Protein AF-A0AAN6GRC8-F1 (afdb_monomer_lite)

Structure (mmCIF, N/CA/C/O backbone):
data_AF-A0AAN6GRC8-F1
#
_entry.id   AF-A0AAN6GRC8-F1
#
loop_
_atom_site.group_PDB
_atom_site.id
_atom_site.type_symbol
_atom_site.label_atom_id
_atom_site.label_alt_id
_atom_site.label_comp_id
_atom_site.label_asym_id
_atom_site.label_entity_id
_atom_site.label_seq_id
_atom_site.pdbx_PDB_ins_code
_atom_site.Cartn_x
_atom_site.Cartn_y
_atom_site.Cartn_z
_atom_site.occupancy
_atom_site.B_iso_or_equiv
_atom_site.auth_seq_id
_atom_site.auth_comp_id
_atom_site.auth_asym_id
_atom_site.auth_atom_id
_atom_site.pdbx_PDB_model_num
ATOM 1 N N . MET A 1 1 ? -11.275 16.902 20.039 1.00 42.91 1 MET A N 1
ATOM 2 C CA . MET A 1 1 ? -10.443 15.672 20.121 1.00 42.91 1 MET A CA 1
ATOM 3 C C . MET A 1 1 ? -9.729 15.428 18.801 1.00 42.91 1 MET A C 1
ATOM 5 O O . MET A 1 1 ? -8.518 15.287 18.837 1.00 42.91 1 MET A O 1
ATOM 9 N N . ALA A 1 2 ? -10.443 15.429 17.665 1.00 42.59 2 ALA A N 1
ATOM 10 C CA . ALA A 1 2 ? -9.832 15.525 16.335 1.00 42.59 2 ALA A CA 1
ATOM 11 C C . ALA A 1 2 ? -8.827 16.685 16.285 1.00 42.59 2 ALA A C 1
ATOM 13 O O . ALA A 1 2 ? -7.654 16.405 16.135 1.00 42.59 2 ALA A O 1
ATOM 14 N N . ASP A 1 3 ? -9.233 17.904 16.651 1.00 45.12 3 ASP A N 1
ATOM 15 C CA . ASP A 1 3 ? -8.352 19.086 16.615 1.00 45.12 3 ASP A CA 1
ATOM 16 C C . ASP A 1 3 ? -7.115 18.990 17.524 1.00 45.12 3 ASP A C 1
ATOM 18 O O . ASP A 1 3 ? -6.049 19.444 17.152 1.00 45.12 3 ASP A O 1
ATOM 22 N N . GLN A 1 4 ? -7.211 18.361 18.702 1.00 45.25 4 GLN A N 1
ATOM 23 C CA . GLN A 1 4 ? -6.062 18.193 19.615 1.00 45.25 4 GLN A CA 1
ATOM 24 C C . GLN A 1 4 ? -5.093 17.103 19.136 1.00 45.25 4 GLN A C 1
ATOM 26 O O . GLN A 1 4 ? -3.885 17.204 19.341 1.00 45.25 4 GLN A O 1
ATOM 31 N N . VAL A 1 5 ? -5.623 16.051 18.506 1.00 47.44 5 VAL A N 1
ATOM 32 C CA . VAL A 1 5 ? -4.817 15.009 17.861 1.00 47.44 5 VAL A CA 1
ATOM 33 C C . VAL A 1 5 ? -4.217 15.541 16.562 1.00 47.44 5 VAL A C 1
ATOM 35 O O . VAL A 1 5 ? -3.049 15.299 16.308 1.00 47.44 5 VAL A O 1
ATOM 38 N N . GLU A 1 6 ? -4.966 16.326 15.797 1.00 51.12 6 GLU A N 1
ATOM 39 C CA . GLU A 1 6 ? -4.540 16.993 14.570 1.00 51.12 6 GLU A CA 1
ATOM 40 C C . GLU A 1 6 ? -3.514 18.095 14.860 1.00 51.12 6 GLU A C 1
ATOM 42 O O . GLU A 1 6 ? -2.543 18.208 14.131 1.00 51.12 6 GLU A O 1
ATOM 47 N N . GLU A 1 7 ? -3.624 18.825 15.974 1.00 52.78 7 GLU A N 1
ATOM 48 C CA . GLU A 1 7 ? -2.611 19.779 16.443 1.00 52.78 7 GLU A CA 1
ATOM 49 C C . GLU A 1 7 ? -1.336 19.061 16.913 1.00 52.78 7 GLU A C 1
ATOM 51 O O . GLU A 1 7 ? -0.223 19.478 16.587 1.00 52.78 7 GLU A O 1
ATOM 56 N N . ALA A 1 8 ? -1.467 17.953 17.653 1.00 49.50 8 ALA A N 1
ATOM 57 C CA . ALA A 1 8 ? -0.324 17.121 18.028 1.00 49.50 8 ALA A CA 1
ATOM 58 C C . ALA A 1 8 ? 0.350 16.495 16.793 1.00 49.50 8 ALA A C 1
ATOM 60 O O . ALA A 1 8 ? 1.573 16.389 16.738 1.00 49.50 8 ALA A O 1
ATOM 61 N N . GLU A 1 9 ? -0.436 16.122 15.784 1.00 48.38 9 GLU A N 1
ATOM 62 C CA . GLU A 1 9 ? 0.038 15.620 14.497 1.00 48.38 9 GLU A CA 1
ATOM 63 C C . GLU A 1 9 ? 0.649 16.703 13.617 1.00 48.38 9 GLU A C 1
ATOM 65 O O . GLU A 1 9 ? 1.672 16.452 12.991 1.00 48.38 9 GLU A O 1
ATOM 70 N N . ALA A 1 10 ? 0.097 17.911 13.591 1.00 57.38 10 ALA A N 1
ATOM 71 C CA . ALA A 1 10 ? 0.684 19.049 12.896 1.00 57.38 10 ALA A CA 1
ATOM 72 C C . ALA A 1 10 ? 2.063 19.372 13.486 1.00 57.38 10 ALA A C 1
ATOM 74 O O . ALA A 1 10 ? 3.022 19.561 12.742 1.00 57.38 10 ALA A O 1
ATOM 75 N N . LYS A 1 11 ? 2.204 19.290 14.817 1.00 51.66 11 LYS A N 1
ATOM 76 C CA . LYS A 1 11 ? 3.500 19.377 15.514 1.00 51.66 11 LYS A CA 1
ATOM 77 C C . LYS A 1 11 ? 4.445 18.197 15.215 1.00 51.66 11 LYS A C 1
ATOM 79 O O . LYS A 1 11 ? 5.648 18.338 15.402 1.00 51.66 11 LYS A O 1
ATOM 84 N N . LEU A 1 12 ? 3.933 17.047 14.757 1.00 46.22 12 LEU A N 1
ATOM 85 C CA . LEU A 1 12 ? 4.715 15.867 14.338 1.00 46.22 12 LEU A CA 1
ATOM 86 C C . LEU A 1 12 ? 5.161 15.929 12.865 1.00 46.22 12 LEU A C 1
ATOM 88 O O . LEU A 1 12 ? 6.216 15.387 12.530 1.00 46.22 12 LEU A O 1
ATOM 92 N N . TRP A 1 13 ? 4.342 16.524 11.993 1.00 46.28 13 TRP A N 1
ATOM 93 C CA . TRP A 1 13 ? 4.556 16.591 10.542 1.00 46.28 13 TRP A CA 1
ATOM 94 C C . TRP A 1 13 ? 5.222 17.883 10.069 1.00 46.28 13 TRP A C 1
ATOM 96 O O . TRP A 1 13 ? 5.749 17.903 8.956 1.00 46.28 13 TRP A O 1
ATOM 106 N N . ASP A 1 14 ? 5.268 18.928 10.900 1.00 45.41 14 ASP A N 1
ATOM 107 C CA . ASP A 1 14 ? 6.202 20.032 10.698 1.00 45.41 14 ASP A CA 1
ATOM 108 C C . ASP A 1 14 ? 7.626 19.489 10.906 1.00 45.41 14 ASP A C 1
ATOM 110 O O . ASP A 1 14 ? 8.105 19.303 12.025 1.00 45.41 14 ASP A O 1
ATOM 114 N N . GLY A 1 15 ? 8.268 19.102 9.800 1.00 42.72 15 GLY A N 1
ATOM 115 C CA . GLY A 1 15 ? 9.461 18.248 9.737 1.00 42.72 15 GLY A CA 1
ATOM 116 C C . GLY A 1 15 ? 10.744 18.812 10.360 1.00 42.72 15 GLY A C 1
ATOM 117 O O . GLY A 1 15 ? 11.828 18.328 10.039 1.00 42.72 15 GLY A O 1
ATOM 118 N N . LYS A 1 16 ? 10.650 19.821 11.230 1.00 50.19 16 LYS A N 1
ATOM 119 C CA . LYS A 1 16 ? 11.778 20.555 11.810 1.00 50.19 16 LYS A CA 1
ATOM 120 C C . LYS A 1 16 ? 12.101 20.218 13.271 1.00 50.19 16 LYS A C 1
ATOM 122 O O . LYS A 1 16 ? 13.192 20.575 13.701 1.00 50.19 16 LYS A O 1
ATOM 127 N N . THR A 1 17 ? 11.241 19.538 14.041 1.00 47.50 17 THR A N 1
ATOM 128 C CA . THR A 1 17 ? 11.397 19.528 15.521 1.00 47.50 17 THR A CA 1
ATOM 129 C C . THR A 1 17 ? 11.464 18.176 16.233 1.00 47.50 17 THR A C 1
ATOM 131 O O . THR A 1 17 ? 11.870 18.170 17.394 1.00 47.50 17 THR A O 1
ATOM 134 N N . ILE A 1 18 ? 11.147 17.035 15.600 1.00 49.78 18 ILE A N 1
ATOM 135 C CA . ILE A 1 18 ? 11.188 15.728 16.294 1.00 49.78 18 ILE A CA 1
ATOM 136 C C . ILE A 1 18 ? 12.119 14.730 15.595 1.00 49.78 18 ILE A C 1
ATOM 138 O O . ILE A 1 18 ? 11.770 14.091 14.590 1.00 49.78 18 ILE A O 1
ATOM 142 N N . ASN A 1 19 ? 13.323 14.580 16.152 1.00 60.22 19 ASN A N 1
ATOM 143 C CA . ASN A 1 19 ? 14.337 13.651 15.662 1.00 60.22 19 ASN A CA 1
ATOM 144 C C . ASN A 1 19 ? 13.983 12.183 15.984 1.00 60.22 19 ASN A C 1
ATOM 146 O O . ASN A 1 19 ? 13.060 11.872 16.742 1.00 60.22 19 ASN A O 1
ATOM 150 N N . GLN A 1 20 ? 14.724 11.254 15.379 1.00 57.84 20 GLN A N 1
ATOM 151 C CA . GLN A 1 20 ? 14.490 9.812 15.496 1.00 57.84 20 GLN A CA 1
ATOM 152 C C . GLN A 1 20 ? 14.530 9.304 16.953 1.00 57.84 20 GLN A C 1
ATOM 154 O O . GLN A 1 20 ? 13.766 8.410 17.312 1.00 57.84 20 GLN A O 1
ATOM 159 N N . SER A 1 21 ? 15.376 9.899 17.800 1.00 59.94 21 SER A N 1
ATOM 160 C CA . SER A 1 21 ? 15.509 9.541 19.218 1.00 59.94 21 SER A CA 1
ATOM 161 C C . SER A 1 21 ? 14.284 9.969 20.029 1.00 59.94 21 SER A C 1
ATOM 163 O O . SER A 1 21 ? 13.728 9.171 20.781 1.00 59.94 21 SER A O 1
ATOM 165 N N . GLN A 1 22 ? 13.782 11.187 19.802 1.00 60.38 22 GLN A N 1
ATOM 166 C CA . GLN A 1 22 ? 12.553 11.679 20.433 1.00 60.38 22 GLN A CA 1
ATOM 167 C C . GLN A 1 22 ? 11.335 10.845 20.020 1.00 60.38 22 GLN A C 1
ATOM 169 O O . GLN A 1 22 ? 10.500 10.524 20.862 1.00 60.38 22 GLN A O 1
ATOM 174 N N . ARG A 1 23 ? 11.261 10.421 18.751 1.00 59.19 23 ARG A N 1
ATOM 175 C CA . ARG A 1 23 ? 10.224 9.491 18.273 1.00 59.19 23 ARG A CA 1
ATOM 176 C C . ARG A 1 23 ? 10.305 8.123 18.950 1.00 59.19 23 ARG A C 1
ATOM 178 O O . ARG A 1 23 ? 9.277 7.595 19.365 1.00 59.19 23 ARG A O 1
ATOM 185 N N . ASN A 1 24 ? 11.508 7.569 19.098 1.00 61.06 24 ASN A N 1
ATOM 186 C CA . ASN A 1 24 ? 11.709 6.296 19.790 1.00 61.06 24 ASN A CA 1
ATOM 187 C C . ASN A 1 24 ? 11.318 6.400 21.270 1.00 61.06 24 ASN A C 1
ATOM 189 O O . ASN A 1 24 ? 10.553 5.566 21.742 1.00 61.06 24 ASN A O 1
ATOM 193 N N . HIS A 1 25 ? 11.769 7.448 21.970 1.00 64.00 25 HIS A N 1
ATOM 194 C CA . HIS A 1 25 ? 11.399 7.721 23.363 1.00 64.00 25 HIS A CA 1
ATOM 195 C C . HIS A 1 25 ? 9.884 7.881 23.526 1.00 64.00 25 HIS A C 1
ATOM 197 O O . HIS A 1 25 ? 9.288 7.347 24.455 1.00 64.00 25 HIS A O 1
ATOM 203 N N . TRP A 1 26 ? 9.238 8.566 22.586 1.00 63.00 26 TRP A N 1
ATOM 204 C CA . TRP A 1 26 ? 7.795 8.743 22.594 1.00 63.00 26 TRP A CA 1
ATOM 205 C C . TRP A 1 26 ? 7.023 7.445 22.335 1.00 63.00 26 TRP A C 1
ATOM 207 O O . TRP A 1 26 ? 5.948 7.272 22.883 1.00 63.00 26 TRP A O 1
ATOM 217 N N . MET A 1 27 ? 7.533 6.498 21.548 1.00 57.16 27 MET A N 1
ATOM 218 C CA . MET A 1 27 ? 6.841 5.211 21.380 1.00 57.16 27 MET A CA 1
ATOM 219 C C . MET A 1 27 ? 7.151 4.197 22.488 1.00 57.16 27 MET A C 1
ATOM 221 O O . MET A 1 27 ? 6.339 3.307 22.734 1.00 57.16 27 MET A O 1
ATOM 225 N N . SER A 1 28 ? 8.300 4.312 23.162 1.00 60.72 28 SER A N 1
ATOM 226 C CA . SER A 1 28 ? 8.727 3.371 24.208 1.00 60.72 28 SER A CA 1
ATOM 227 C C . SER A 1 28 ? 8.394 3.814 25.637 1.00 60.72 28 SER A C 1
ATOM 229 O O . SER A 1 28 ? 8.282 2.961 26.515 1.00 60.72 28 SER A O 1
ATOM 231 N N . SER A 1 29 ? 8.205 5.114 25.888 1.00 61.00 29 SER A N 1
ATOM 232 C CA . SER A 1 29 ? 7.894 5.647 27.219 1.00 61.00 29 SER A CA 1
ATOM 233 C C . SER A 1 29 ? 6.433 5.411 27.613 1.00 61.00 29 SER A C 1
ATOM 235 O O . SER A 1 29 ? 5.502 5.710 26.855 1.00 61.00 29 SER A O 1
ATOM 237 N N . THR A 1 30 ? 6.224 4.923 28.839 1.00 55.66 30 THR A N 1
ATOM 238 C CA . THR A 1 30 ? 4.911 4.773 29.494 1.00 55.66 30 THR A CA 1
ATOM 239 C C . THR A 1 30 ? 4.183 6.103 29.709 1.00 55.66 30 THR A C 1
ATOM 241 O O . THR A 1 30 ? 2.951 6.137 29.702 1.00 55.66 30 THR A O 1
ATOM 244 N N . ASP A 1 31 ? 4.930 7.205 29.800 1.00 59.81 31 ASP A N 1
ATOM 245 C CA . ASP A 1 31 ? 4.398 8.569 29.947 1.00 59.81 31 ASP A CA 1
ATOM 246 C C . ASP A 1 31 ? 4.307 9.317 28.617 1.00 59.81 31 ASP A C 1
ATOM 248 O O . ASP A 1 31 ? 4.110 10.532 28.565 1.00 59.81 31 ASP A O 1
ATOM 252 N N . SER A 1 32 ? 4.440 8.597 27.505 1.00 68.25 32 SER A N 1
ATOM 253 C CA . SER A 1 32 ? 4.305 9.210 26.197 1.00 68.25 32 SER A CA 1
ATOM 254 C C . SER A 1 32 ? 2.922 9.812 25.984 1.00 68.25 32 SER A C 1
ATOM 256 O O . SER A 1 32 ? 1.878 9.263 26.355 1.00 68.25 32 SER A O 1
ATOM 258 N N . VAL A 1 33 ? 2.917 10.945 25.289 1.00 68.31 33 VAL A N 1
ATOM 259 C CA . VAL A 1 33 ? 1.696 11.656 24.909 1.00 68.31 33 VAL A CA 1
ATOM 260 C C . VAL A 1 33 ? 0.765 10.741 24.088 1.00 68.31 33 VAL A C 1
ATOM 262 O O . VAL A 1 33 ? -0.451 10.824 24.241 1.00 68.31 33 VAL A O 1
ATOM 265 N N . ALA A 1 34 ? 1.307 9.784 23.320 1.00 68.94 34 ALA A N 1
ATOM 266 C CA . ALA A 1 34 ? 0.539 8.734 22.636 1.00 68.94 34 ALA A CA 1
ATOM 267 C C . ALA A 1 34 ? -0.290 7.884 23.606 1.00 68.94 34 ALA A C 1
ATOM 269 O O . ALA A 1 34 ? -1.489 7.686 23.410 1.00 68.94 34 ALA A O 1
ATOM 270 N N . GLN A 1 35 ? 0.351 7.377 24.664 1.00 74.12 35 GLN A N 1
ATOM 271 C CA . GLN A 1 35 ? -0.293 6.526 25.657 1.00 74.12 35 GLN A CA 1
ATOM 272 C C . GLN A 1 35 ? -1.320 7.294 26.488 1.00 74.12 35 GLN A C 1
ATOM 274 O O . GLN A 1 35 ? -2.349 6.721 26.852 1.00 74.12 35 GLN A O 1
ATOM 279 N N . LEU A 1 36 ? -1.067 8.574 26.775 1.00 74.56 36 LEU A N 1
ATOM 280 C CA . LEU A 1 36 ? -2.017 9.460 27.451 1.00 74.56 36 LEU A CA 1
ATOM 281 C C . LEU A 1 36 ? -3.251 9.732 26.584 1.00 74.56 36 LEU A C 1
ATOM 283 O O . LEU A 1 36 ? -4.372 9.532 27.049 1.00 74.56 36 LEU A O 1
ATOM 287 N N . TYR A 1 37 ? -3.067 10.108 25.314 1.00 74.25 37 TYR A N 1
ATOM 288 C CA . TYR A 1 37 ? -4.192 10.330 24.401 1.00 74.25 37 TYR A CA 1
ATOM 289 C C . TYR A 1 37 ? -4.981 9.055 24.133 1.00 74.25 37 TYR A C 1
ATOM 291 O O . TYR A 1 37 ? -6.207 9.106 24.101 1.00 74.25 37 TYR A O 1
ATOM 299 N N . PHE A 1 38 ? -4.307 7.912 23.989 1.00 80.12 38 PHE A N 1
ATOM 300 C CA . PHE A 1 38 ? -4.995 6.636 23.848 1.00 80.12 38 PHE A CA 1
ATOM 301 C C . PHE A 1 38 ? -5.824 6.302 25.098 1.00 80.12 38 PHE A C 1
ATOM 303 O O . PHE A 1 38 ? -7.000 5.980 24.969 1.00 80.12 38 PHE A O 1
ATOM 310 N N . ARG A 1 39 ? -5.261 6.444 26.311 1.00 78.50 39 ARG A N 1
ATOM 311 C CA . ARG A 1 39 ? -6.013 6.247 27.567 1.00 78.50 39 ARG A CA 1
ATOM 312 C C . ARG A 1 39 ? -7.236 7.157 27.646 1.00 78.50 39 ARG A C 1
ATOM 314 O O . ARG A 1 39 ? -8.325 6.671 27.922 1.00 78.50 39 ARG A O 1
ATOM 321 N N . LYS A 1 40 ? -7.063 8.445 27.341 1.00 74.56 40 LYS A N 1
ATOM 322 C CA . LYS A 1 40 ? -8.152 9.426 27.343 1.00 74.56 40 LYS A CA 1
ATOM 323 C C . LYS A 1 40 ? -9.230 9.092 26.308 1.00 74.56 40 LYS A C 1
ATOM 325 O O . LYS A 1 40 ? -10.410 9.243 26.595 1.00 74.56 40 LYS A O 1
ATOM 330 N N . ALA A 1 41 ? -8.846 8.623 25.120 1.00 74.31 41 A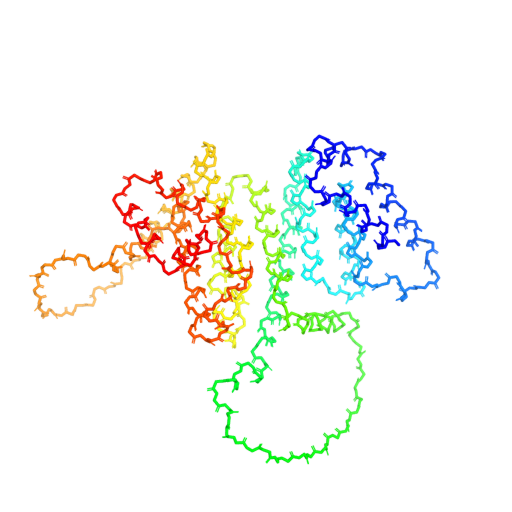LA A N 1
ATOM 331 C CA . ALA A 1 41 ? -9.799 8.186 24.103 1.00 74.31 41 ALA A CA 1
ATOM 332 C C . ALA A 1 41 ? -10.625 6.980 24.584 1.00 74.31 41 ALA A C 1
ATOM 334 O O . ALA A 1 41 ? -11.844 6.992 24.436 1.00 74.31 41 ALA A O 1
ATOM 335 N N . GLU A 1 42 ? -9.991 5.983 25.207 1.00 81.94 42 GLU A N 1
ATOM 336 C CA . GLU A 1 42 ? -10.697 4.816 25.755 1.00 81.94 42 GLU A CA 1
ATOM 337 C C . GLU A 1 42 ? -11.594 5.179 26.949 1.00 81.94 42 GLU A C 1
ATOM 339 O O . GLU A 1 42 ? -12.714 4.685 27.040 1.00 81.94 42 GLU A O 1
ATOM 344 N N . GLU A 1 43 ? -11.155 6.087 27.826 1.00 77.19 43 GLU A N 1
ATOM 345 C CA . GLU A 1 43 ? -11.969 6.611 28.931 1.00 77.19 43 GLU A CA 1
ATOM 346 C C . GLU A 1 43 ? -13.184 7.400 28.424 1.00 77.19 43 GLU A C 1
ATOM 348 O O . GLU A 1 43 ? -14.295 7.269 28.934 1.00 77.19 43 GLU A O 1
ATOM 353 N N . MET A 1 44 ? -13.013 8.203 27.375 1.00 67.44 44 MET A N 1
ATOM 354 C CA . MET A 1 44 ? -14.130 8.918 26.762 1.00 67.44 44 MET A CA 1
ATOM 355 C C . MET A 1 44 ? -15.135 7.959 26.120 1.00 67.44 44 MET A C 1
ATOM 357 O O . MET A 1 44 ? -16.332 8.202 26.202 1.00 67.44 44 MET A O 1
ATOM 361 N N . VAL A 1 45 ? -14.684 6.855 25.522 1.00 72.62 45 VAL A N 1
ATOM 362 C CA . VAL A 1 45 ? -15.583 5.819 24.988 1.00 72.62 45 VAL A CA 1
ATOM 363 C C . VAL A 1 45 ? -16.316 5.089 26.117 1.00 72.62 45 VAL A C 1
ATOM 365 O O . VAL A 1 45 ? -17.524 4.881 26.013 1.00 72.62 45 VAL A O 1
ATOM 368 N N . SER A 1 46 ? -15.624 4.746 27.208 1.00 70.94 46 SER A N 1
ATOM 369 C CA . SER A 1 46 ? -16.234 4.057 28.353 1.00 70.94 46 SER A CA 1
ATOM 370 C C . SER A 1 46 ? -17.189 4.945 29.158 1.00 70.94 46 SER A C 1
ATOM 372 O O . SER A 1 46 ? -18.139 4.438 29.747 1.00 70.94 46 SER A O 1
ATOM 374 N N . THR A 1 47 ? -16.988 6.264 29.159 1.00 66.50 47 THR A N 1
ATOM 375 C CA . THR A 1 47 ? -17.899 7.236 29.793 1.00 66.50 47 THR A CA 1
ATOM 376 C C . THR A 1 47 ? -19.034 7.679 28.864 1.00 66.50 47 THR A C 1
ATOM 378 O O . THR A 1 47 ? -20.132 7.973 29.334 1.00 66.50 47 THR A O 1
ATOM 381 N N . ALA A 1 48 ? -18.839 7.648 27.540 1.00 58.91 48 ALA A N 1
ATOM 382 C CA . ALA A 1 48 ? -19.856 7.966 26.529 1.00 58.91 48 ALA A CA 1
ATOM 383 C C . ALA A 1 48 ? -20.922 6.868 26.316 1.00 58.91 48 ALA A C 1
ATOM 385 O O . ALA A 1 48 ? -21.683 6.927 25.345 1.00 58.91 48 ALA A O 1
ATOM 386 N N . VAL A 1 49 ? -21.049 5.922 27.254 1.00 53.84 49 VAL A N 1
ATOM 387 C CA . VAL A 1 49 ? -22.067 4.848 27.309 1.00 53.84 49 VAL A CA 1
ATOM 388 C C . VAL A 1 49 ? -23.513 5.354 27.143 1.00 53.84 49 VAL A C 1
ATOM 390 O O . VAL A 1 49 ? -24.412 4.574 26.845 1.00 53.84 49 VAL A O 1
ATOM 393 N N . LEU A 1 50 ? -23.762 6.664 27.224 1.00 42.19 50 LEU A N 1
ATOM 394 C CA . LEU A 1 50 ? -25.090 7.249 27.042 1.00 42.19 50 LEU A CA 1
ATOM 395 C C . LEU A 1 50 ? -25.509 7.539 25.582 1.00 42.19 50 LEU A C 1
ATOM 397 O O . LEU A 1 50 ? -26.683 7.844 25.379 1.00 42.19 50 LEU A O 1
ATOM 401 N N . LYS A 1 51 ? -24.643 7.433 24.550 1.00 52.97 51 LYS A N 1
ATOM 402 C CA . LYS A 1 51 ? -25.068 7.596 23.128 1.00 52.97 51 LYS A CA 1
ATOM 403 C C . LYS A 1 51 ? -24.328 6.679 22.128 1.00 52.97 51 LYS A C 1
ATOM 405 O O . LYS A 1 51 ? -23.450 7.149 21.402 1.00 52.97 51 LYS A O 1
ATOM 410 N N . PRO A 1 52 ? -24.744 5.405 21.979 1.00 52.97 52 PRO A N 1
ATOM 411 C CA . PRO A 1 52 ? -24.107 4.422 21.085 1.00 52.97 52 PRO A CA 1
ATOM 412 C C . PRO A 1 52 ? -23.973 4.868 19.615 1.00 52.97 52 PRO A C 1
ATOM 414 O O . PRO A 1 52 ? -22.992 4.563 18.944 1.00 52.97 52 PRO A O 1
ATOM 417 N N . HIS A 1 53 ? -24.931 5.651 19.115 1.00 52.19 53 HIS A N 1
ATOM 418 C CA . HIS A 1 53 ? -24.977 6.119 17.726 1.00 52.19 53 HIS A CA 1
ATOM 419 C C . HIS A 1 53 ? -24.034 7.302 17.433 1.00 52.19 53 HIS A C 1
ATOM 421 O O . HIS A 1 53 ? -23.684 7.515 16.276 1.00 52.19 53 HIS A O 1
ATOM 427 N N . LEU A 1 54 ? -23.592 8.055 18.453 1.00 51.06 54 LEU A N 1
ATOM 428 C CA . LEU A 1 54 ? -22.594 9.126 18.288 1.00 51.06 54 LEU A CA 1
ATOM 429 C C . LEU A 1 54 ? -21.150 8.593 18.315 1.00 51.06 54 LEU A C 1
ATOM 431 O O . LEU A 1 54 ? -20.245 9.240 17.796 1.00 51.06 54 LEU A O 1
ATOM 435 N N . VAL A 1 55 ? -20.941 7.421 18.921 1.00 53.75 55 VAL A N 1
ATOM 436 C CA . VAL A 1 55 ? -19.622 6.801 19.142 1.00 53.75 55 VAL A CA 1
ATOM 437 C C . VAL A 1 55 ? -19.244 5.847 17.992 1.00 53.75 55 VAL A C 1
ATOM 439 O O . VAL A 1 55 ? -18.070 5.607 17.738 1.00 53.75 55 VAL A O 1
ATOM 442 N N . SER A 1 56 ? -20.205 5.360 17.205 1.00 62.25 56 SER A N 1
ATOM 443 C CA . SER A 1 56 ? -19.983 4.313 16.188 1.00 62.25 56 SER A CA 1
ATOM 444 C C . SER A 1 56 ? -19.578 4.841 14.791 1.00 62.25 56 SER A C 1
ATOM 446 O O . SER A 1 56 ? -19.858 4.245 13.753 1.00 62.25 56 SER A O 1
ATOM 448 N N . GLY A 1 57 ? -18.924 6.002 14.717 1.00 78.00 57 GLY A N 1
ATOM 449 C CA . GLY A 1 57 ? -18.456 6.560 13.443 1.00 78.00 57 GLY A CA 1
ATOM 450 C C . GLY A 1 57 ? -17.154 5.898 12.956 1.00 78.00 57 GLY A C 1
ATOM 451 O O . GLY A 1 57 ? -16.241 5.716 13.763 1.00 78.00 57 GLY A O 1
ATOM 452 N N . PRO A 1 58 ? -16.963 5.638 11.641 1.00 84.38 58 PRO A N 1
ATOM 453 C CA . PRO A 1 58 ? -15.691 5.136 11.098 1.00 84.38 58 PRO A CA 1
ATOM 454 C C . PRO A 1 58 ? -14.476 6.000 11.472 1.00 84.38 58 PRO A C 1
ATOM 456 O O . PRO A 1 58 ? -13.363 5.492 11.597 1.00 84.38 58 PRO A O 1
ATOM 459 N N . LEU A 1 59 ? -14.692 7.307 11.655 1.00 85.19 59 LEU A N 1
ATOM 460 C CA . LEU A 1 59 ? -13.669 8.256 12.085 1.00 85.19 59 LEU A CA 1
ATOM 461 C C . LEU A 1 59 ? -13.149 7.941 13.496 1.00 85.19 59 LEU A C 1
ATOM 463 O O . LEU A 1 59 ? -11.938 7.959 13.703 1.00 85.19 59 LEU A O 1
ATOM 467 N N . LEU A 1 60 ? -14.035 7.602 14.440 1.00 84.75 60 LEU A N 1
ATOM 468 C CA . LEU A 1 60 ? -13.633 7.329 15.820 1.00 84.75 60 LEU A CA 1
ATOM 469 C C . LEU A 1 60 ? -12.812 6.040 15.916 1.00 84.75 60 LEU A C 1
ATOM 471 O O . LEU A 1 60 ? -11.755 6.045 16.544 1.00 84.75 60 LEU A O 1
ATOM 475 N N . TYR A 1 61 ? -13.232 4.965 15.238 1.00 89.94 61 TYR A N 1
ATOM 476 C CA . TYR A 1 61 ? -12.432 3.734 15.158 1.00 89.94 61 TYR A CA 1
ATOM 477 C C . TYR A 1 61 ? -11.050 4.009 14.567 1.00 89.94 61 TYR A C 1
ATOM 479 O O . TYR A 1 61 ? -10.044 3.576 15.127 1.00 89.94 61 TYR A O 1
ATOM 487 N N . ASN A 1 62 ? -10.986 4.765 13.467 1.00 91.69 62 ASN A N 1
ATOM 488 C CA . ASN A 1 62 ? -9.723 5.138 12.832 1.00 91.69 62 ASN A CA 1
ATOM 489 C C . ASN A 1 62 ? -8.805 5.906 13.792 1.00 91.69 62 ASN A C 1
ATOM 491 O O . ASN A 1 62 ? -7.617 5.595 13.879 1.00 91.69 62 ASN A O 1
ATOM 495 N N . GLN A 1 63 ? -9.349 6.859 14.551 1.00 86.62 63 GLN A N 1
ATOM 496 C CA . GLN A 1 63 ? -8.583 7.630 15.527 1.00 86.62 63 GLN A CA 1
ATOM 497 C C . GLN A 1 63 ? -8.091 6.757 16.690 1.00 86.62 63 GLN A C 1
ATOM 499 O O . GLN A 1 63 ? -6.905 6.796 17.017 1.00 86.62 63 GLN A O 1
ATOM 504 N N . ARG A 1 64 ? -8.956 5.909 17.266 1.00 89.62 64 ARG A N 1
ATOM 505 C CA . ARG A 1 64 ? -8.585 4.959 18.332 1.00 89.62 64 ARG A CA 1
ATOM 506 C C . ARG A 1 64 ? -7.499 3.986 17.869 1.00 89.62 64 ARG A C 1
ATOM 508 O O . ARG A 1 64 ? -6.504 3.806 18.568 1.00 89.62 64 ARG A O 1
ATOM 515 N N . MET A 1 65 ? -7.637 3.410 16.670 1.00 94.19 65 MET A N 1
ATOM 516 C CA . MET A 1 65 ? -6.621 2.534 16.072 1.00 94.19 65 MET A CA 1
ATOM 517 C C . MET A 1 65 ? -5.292 3.259 15.878 1.00 94.19 65 MET A C 1
ATOM 519 O O . MET A 1 65 ? -4.245 2.724 16.239 1.00 94.19 65 MET A O 1
ATOM 523 N N . ARG A 1 66 ? -5.320 4.487 15.349 1.00 90.19 66 ARG A N 1
ATOM 524 C CA . ARG A 1 66 ? -4.108 5.281 15.139 1.00 90.19 66 ARG A CA 1
ATOM 525 C C . ARG A 1 66 ? -3.392 5.570 16.454 1.00 90.19 66 ARG A C 1
ATOM 527 O O . ARG A 1 66 ? -2.190 5.340 16.543 1.00 90.19 66 ARG A O 1
ATOM 534 N N . LEU A 1 67 ? -4.123 6.010 17.478 1.00 86.88 67 LEU A N 1
ATOM 535 C CA . LEU A 1 67 ? -3.571 6.262 18.810 1.00 86.88 67 LEU A CA 1
ATOM 536 C C . LEU A 1 67 ? -3.009 4.981 19.443 1.00 86.88 67 LEU A C 1
ATOM 538 O O . LEU A 1 67 ? -1.914 5.009 20.002 1.00 86.88 67 LEU A O 1
ATOM 542 N N . ALA A 1 68 ? -3.701 3.847 19.300 1.00 89.88 68 ALA A N 1
ATOM 543 C CA . ALA A 1 68 ? -3.209 2.555 19.774 1.00 89.88 68 ALA A CA 1
ATOM 544 C C . ALA A 1 68 ? -1.882 2.166 19.102 1.00 89.88 68 ALA A C 1
ATOM 546 O O . ALA A 1 68 ? -0.954 1.730 19.780 1.00 89.88 68 ALA A O 1
ATOM 547 N N . LEU A 1 69 ? -1.773 2.336 17.780 1.00 91.19 69 LEU A N 1
ATOM 548 C CA . LEU A 1 69 ? -0.561 2.015 17.017 1.00 91.19 69 LEU A CA 1
ATOM 549 C C . LEU A 1 69 ? 0.599 2.955 17.354 1.00 91.19 69 LEU A C 1
ATOM 551 O O . LEU A 1 69 ? 1.721 2.489 17.534 1.00 91.19 69 LEU A O 1
ATOM 555 N N . LEU A 1 70 ? 0.325 4.252 17.502 1.00 85.12 70 LEU A N 1
ATOM 556 C CA . LEU A 1 70 ? 1.303 5.248 17.947 1.00 85.12 70 LEU A CA 1
ATOM 557 C C . LEU A 1 70 ? 1.834 4.952 19.357 1.00 85.12 70 LEU A C 1
ATOM 559 O O . LEU A 1 70 ? 3.005 5.181 19.638 1.00 85.12 70 LEU A O 1
ATOM 563 N N . ALA A 1 71 ? 0.992 4.389 20.222 1.00 83.44 71 ALA A N 1
ATOM 564 C CA . ALA A 1 71 ? 1.364 3.916 21.551 1.00 83.44 71 ALA A CA 1
ATOM 565 C C . ALA A 1 71 ? 2.039 2.526 21.556 1.00 83.44 71 ALA A C 1
ATOM 567 O O . ALA A 1 71 ? 2.227 1.947 22.626 1.00 83.44 71 ALA A O 1
ATOM 568 N N . GLY A 1 72 ? 2.324 1.931 20.390 1.00 85.88 72 GLY A N 1
ATOM 569 C CA . GLY A 1 72 ? 2.900 0.586 20.273 1.00 85.88 72 GLY A CA 1
ATOM 570 C C . GLY A 1 72 ? 1.942 -0.557 20.644 1.00 85.88 72 GLY A C 1
ATOM 571 O O . GLY A 1 72 ? 2.326 -1.729 20.660 1.00 85.88 72 GLY A O 1
ATOM 572 N N . LYS A 1 73 ? 0.664 -0.266 20.917 1.00 88.25 73 LYS A N 1
ATOM 573 C CA . LYS A 1 73 ? -0.333 -1.225 21.418 1.00 88.25 73 LYS A CA 1
ATOM 574 C C . LYS A 1 73 ? -1.003 -2.003 20.283 1.00 88.25 73 LYS A C 1
ATOM 576 O O . LYS A 1 73 ? -2.225 -1.998 20.127 1.00 88.25 73 LYS A O 1
ATOM 581 N N . ARG A 1 74 ? -0.200 -2.752 19.517 1.00 90.62 74 ARG A N 1
ATOM 582 C CA . ARG A 1 74 ? -0.639 -3.568 18.363 1.00 90.62 74 ARG A CA 1
ATOM 583 C C . ARG A 1 74 ? -1.890 -4.408 18.645 1.00 90.62 74 ARG A C 1
ATOM 585 O O . ARG A 1 74 ? -2.835 -4.389 17.863 1.00 90.62 74 ARG A O 1
ATOM 592 N N . LYS A 1 75 ? -1.900 -5.161 19.754 1.00 91.06 75 LYS A N 1
ATOM 593 C CA . LYS A 1 75 ? -3.020 -6.060 20.106 1.00 91.06 75 LYS A CA 1
ATOM 594 C C . LYS A 1 75 ? -4.337 -5.293 20.263 1.00 91.06 75 LYS A C 1
ATOM 596 O O . LYS A 1 75 ? -5.374 -5.767 19.811 1.00 91.06 75 LYS A O 1
ATOM 601 N N . GLN A 1 76 ? -4.282 -4.103 20.856 1.00 92.19 76 GLN A N 1
ATOM 602 C CA . GLN A 1 76 ? -5.457 -3.258 21.058 1.00 92.19 76 GLN A CA 1
ATOM 603 C C . GLN A 1 76 ? -5.934 -2.648 19.740 1.00 92.19 76 GLN A C 1
ATOM 605 O O . GLN A 1 76 ? -7.127 -2.693 19.468 1.00 92.19 76 GLN A O 1
ATOM 610 N N . ALA A 1 77 ? -5.020 -2.200 18.872 1.00 94.50 77 ALA A N 1
ATOM 611 C CA . ALA A 1 77 ? -5.379 -1.726 17.534 1.00 94.50 77 ALA A CA 1
ATOM 612 C C . ALA A 1 77 ? -6.155 -2.788 16.731 1.00 94.50 77 ALA A C 1
ATOM 614 O O . ALA A 1 77 ? -7.207 -2.492 16.170 1.00 94.50 77 ALA A O 1
ATOM 615 N N . PHE A 1 78 ? -5.702 -4.049 16.744 1.00 95.12 78 PHE A N 1
ATOM 616 C CA . PHE A 1 78 ? -6.442 -5.149 16.113 1.00 95.12 78 PHE A CA 1
ATOM 617 C C . PHE A 1 78 ? -7.768 -5.473 16.808 1.00 95.12 78 PHE A C 1
ATOM 619 O O . PHE A 1 78 ? -8.720 -5.864 16.136 1.00 95.12 78 PHE A O 1
ATOM 626 N N . SER A 1 79 ? -7.853 -5.319 18.131 1.00 94.56 79 SER A N 1
ATOM 627 C CA . SER A 1 79 ? -9.122 -5.466 18.852 1.00 94.56 79 SER A CA 1
ATOM 628 C C . SER A 1 79 ? -10.147 -4.439 18.369 1.00 94.56 79 SER A C 1
ATOM 630 O O . SER A 1 79 ? -11.243 -4.829 17.981 1.00 94.56 79 SER A O 1
ATOM 632 N N . ILE A 1 80 ? -9.756 -3.162 18.292 1.00 94.62 80 ILE A N 1
ATOM 633 C CA . ILE A 1 80 ? -10.597 -2.053 17.812 1.00 94.62 80 ILE A CA 1
ATOM 634 C C . ILE A 1 80 ? -10.978 -2.255 16.336 1.00 94.62 80 ILE A C 1
ATOM 636 O O . ILE A 1 80 ? -12.118 -2.025 15.942 1.00 94.62 80 ILE A O 1
ATOM 640 N N . TYR A 1 81 ? -10.050 -2.745 15.510 1.00 95.88 81 TYR A N 1
ATOM 641 C CA . TYR A 1 81 ? -10.330 -3.105 14.117 1.00 95.88 81 TYR A CA 1
ATOM 642 C C . TYR A 1 81 ? -11.388 -4.216 13.996 1.00 95.88 81 TYR A C 1
ATOM 644 O O . TYR A 1 81 ? -12.275 -4.159 13.146 1.00 95.88 81 TYR A O 1
ATOM 652 N N . ASN A 1 82 ? -11.315 -5.240 14.849 1.00 94.94 82 ASN A N 1
ATOM 653 C CA . ASN A 1 82 ? -12.298 -6.322 14.859 1.00 94.94 82 ASN A CA 1
ATOM 654 C C . ASN A 1 82 ? -13.647 -5.870 15.436 1.00 94.94 82 ASN A C 1
ATOM 656 O O . ASN A 1 82 ? -14.678 -6.322 14.949 1.00 94.94 82 ASN A O 1
ATOM 660 N N . GLU A 1 83 ? -13.643 -4.991 16.439 1.00 92.75 83 GLU A N 1
ATOM 661 C CA . GLU A 1 83 ? -14.833 -4.322 16.985 1.00 92.75 83 GLU A CA 1
ATOM 662 C C . GLU A 1 83 ? -15.568 -3.558 15.876 1.00 92.75 83 GLU A C 1
ATOM 664 O O . GLU A 1 83 ? -16.720 -3.865 15.595 1.00 92.75 83 GLU A O 1
ATOM 669 N N . MET A 1 84 ? -14.855 -2.719 15.113 1.00 92.81 84 MET A N 1
ATOM 670 C CA . MET A 1 84 ? -15.395 -2.014 13.941 1.00 92.81 84 MET A CA 1
ATOM 671 C C . MET A 1 84 ? -16.121 -2.962 12.969 1.00 92.81 84 MET A C 1
ATOM 673 O O . MET A 1 84 ? -17.221 -2.666 12.503 1.00 92.81 84 MET A O 1
ATOM 677 N N . LYS A 1 85 ? -15.527 -4.129 12.678 1.00 92.56 85 LYS A N 1
ATOM 678 C CA . LYS A 1 85 ? -16.140 -5.140 11.800 1.00 92.56 85 LYS A CA 1
ATOM 679 C C . LYS A 1 85 ? -17.368 -5.800 12.432 1.00 92.56 85 LYS A C 1
ATOM 681 O O . LYS A 1 85 ? -18.336 -6.047 11.716 1.00 92.56 85 LYS A O 1
ATOM 686 N N . LYS A 1 86 ? -17.333 -6.095 13.737 1.00 90.75 86 LYS A N 1
ATOM 687 C CA . LYS A 1 86 ? -18.467 -6.670 14.485 1.00 90.75 86 LYS A CA 1
ATOM 688 C C . LYS A 1 86 ? -19.662 -5.722 14.513 1.00 90.75 86 LYS A C 1
ATOM 690 O O . LYS A 1 86 ? -20.787 -6.180 14.349 1.00 90.75 86 LYS A O 1
ATOM 695 N N . ASP A 1 87 ? -19.398 -4.424 14.592 1.00 87.25 87 ASP A N 1
ATOM 696 C CA . ASP A 1 87 ? -20.420 -3.375 14.586 1.00 87.25 87 ASP A CA 1
ATOM 697 C C . ASP A 1 87 ? -20.966 -3.081 13.173 1.00 87.25 87 ASP A C 1
ATOM 699 O O . ASP A 1 87 ? -21.713 -2.129 12.957 1.00 87.25 87 ASP A O 1
ATOM 703 N N . GLY A 1 88 ? -20.608 -3.903 12.177 1.00 89.12 88 GLY A N 1
ATOM 704 C CA . GLY A 1 88 ? -21.101 -3.792 10.803 1.00 89.12 88 GLY A CA 1
ATOM 705 C C . GLY A 1 88 ? -20.437 -2.680 9.990 1.00 89.12 88 GLY A C 1
ATOM 706 O O . GLY A 1 88 ? -20.868 -2.390 8.872 1.00 89.12 88 GLY A O 1
ATOM 707 N N . ILE A 1 89 ? -19.368 -2.069 10.506 1.00 89.00 89 ILE A N 1
ATOM 708 C CA . ILE A 1 89 ? -18.657 -0.988 9.831 1.00 89.00 89 ILE A CA 1
ATOM 709 C C . ILE A 1 89 ? -17.507 -1.587 9.018 1.00 89.00 89 ILE A C 1
ATOM 711 O O . ILE A 1 89 ? -16.502 -2.068 9.540 1.00 89.00 89 ILE A O 1
ATOM 715 N N . ALA A 1 90 ? -17.627 -1.534 7.693 1.00 90.12 90 ALA A N 1
ATOM 716 C CA . ALA A 1 90 ? -16.575 -1.989 6.790 1.00 90.12 90 ALA A CA 1
ATOM 717 C C . ALA A 1 90 ? -15.302 -1.137 6.944 1.00 90.12 90 ALA A C 1
ATOM 719 O O . ALA A 1 90 ? -15.419 0.084 6.968 1.00 90.12 90 ALA A O 1
ATOM 720 N N . PRO A 1 91 ? -14.081 -1.690 6.998 1.00 93.94 91 PRO A N 1
ATOM 721 C CA . PRO A 1 91 ? -12.844 -0.905 6.926 1.00 93.94 91 PRO A CA 1
ATOM 722 C C . PRO A 1 91 ? -12.758 -0.086 5.627 1.00 93.94 91 PRO A C 1
ATOM 724 O O . PRO A 1 91 ? -13.113 -0.581 4.562 1.00 93.94 91 PRO A O 1
ATOM 727 N N . SER A 1 92 ? -12.309 1.175 5.691 1.00 93.56 92 SER A N 1
ATOM 728 C CA . SER A 1 92 ? -12.008 1.962 4.479 1.00 93.56 92 SER A CA 1
ATOM 729 C C . SER A 1 92 ? -10.530 1.872 4.097 1.00 93.56 92 SER A C 1
ATOM 731 O O . SER A 1 92 ? -9.704 1.381 4.863 1.00 93.56 92 SER A O 1
ATOM 733 N N . ALA A 1 93 ? -10.168 2.435 2.941 1.00 92.62 93 ALA A N 1
ATOM 734 C CA . ALA A 1 93 ? -8.767 2.583 2.552 1.00 92.62 93 ALA A CA 1
ATOM 735 C C . ALA A 1 93 ? -7.972 3.398 3.590 1.00 92.62 93 ALA A C 1
ATOM 737 O O . ALA A 1 93 ? -6.829 3.067 3.887 1.00 92.62 93 ALA A O 1
ATOM 738 N N . VAL A 1 94 ? -8.600 4.405 4.214 1.00 92.44 94 VAL A N 1
ATOM 739 C CA . VAL A 1 94 ? -8.003 5.170 5.324 1.00 92.44 94 VAL A CA 1
ATOM 740 C C . VAL A 1 94 ? -7.760 4.272 6.536 1.00 92.44 94 VAL A C 1
ATOM 742 O O . VAL A 1 94 ? -6.666 4.289 7.089 1.00 92.44 94 VAL A O 1
ATOM 745 N N . THR A 1 95 ? -8.740 3.443 6.913 1.00 95.38 95 THR A N 1
ATOM 746 C CA . THR A 1 95 ? -8.586 2.468 8.004 1.00 95.38 95 THR A CA 1
ATOM 747 C C . THR A 1 95 ? -7.395 1.541 7.763 1.00 95.38 95 THR A C 1
ATOM 749 O O . THR A 1 95 ? -6.559 1.354 8.642 1.00 95.38 95 THR A O 1
ATOM 752 N N . LEU A 1 96 ? -7.298 0.978 6.558 1.00 96.69 96 LEU A N 1
ATOM 753 C CA . LEU A 1 96 ? -6.228 0.050 6.196 1.00 96.69 96 LEU A CA 1
ATOM 754 C C . LEU A 1 96 ? -4.867 0.750 6.115 1.00 96.69 96 LEU A C 1
ATOM 756 O O . LEU A 1 96 ? -3.884 0.192 6.587 1.00 96.69 96 LEU A O 1
ATOM 760 N N . THR A 1 97 ? -4.818 1.985 5.606 1.00 95.19 97 THR A N 1
ATOM 761 C CA . THR A 1 97 ? -3.601 2.816 5.617 1.00 95.19 97 THR A CA 1
ATOM 762 C C . THR A 1 97 ? -3.099 3.017 7.045 1.00 95.19 97 THR A C 1
ATOM 764 O O . THR A 1 97 ? -1.942 2.724 7.320 1.00 95.19 97 THR A O 1
ATOM 767 N N . ILE A 1 98 ? -3.981 3.417 7.975 1.00 95.12 98 ILE A N 1
ATOM 768 C CA . ILE A 1 98 ? -3.640 3.588 9.399 1.00 95.12 98 ILE A CA 1
ATOM 769 C C . ILE A 1 98 ? -3.045 2.302 9.977 1.00 95.12 98 ILE A C 1
ATOM 771 O O . ILE A 1 98 ? -2.013 2.355 10.646 1.00 95.12 98 ILE A O 1
ATOM 775 N N . MET A 1 99 ? -3.673 1.154 9.704 1.00 97.00 99 MET A N 1
ATOM 776 C CA . MET A 1 99 ? -3.188 -0.141 10.178 1.00 97.00 99 MET A CA 1
ATOM 777 C C . MET A 1 99 ? -1.807 -0.467 9.601 1.00 97.00 99 MET A C 1
ATOM 779 O O . MET A 1 99 ? -0.886 -0.742 10.364 1.00 97.00 99 MET A O 1
ATOM 783 N N . PHE A 1 100 ? -1.623 -0.404 8.281 1.00 95.56 100 PHE A N 1
ATOM 784 C CA . PHE A 1 100 ? -0.342 -0.741 7.658 1.00 95.56 100 PHE A CA 1
ATOM 785 C C . PHE A 1 100 ? 0.787 0.215 8.063 1.00 95.56 100 PHE A C 1
ATOM 787 O O . PHE A 1 100 ? 1.852 -0.260 8.459 1.00 95.56 100 PHE A O 1
ATOM 794 N N . ASP A 1 101 ? 0.553 1.530 8.056 1.00 92.62 101 ASP A N 1
ATOM 795 C CA . ASP A 1 101 ? 1.548 2.533 8.458 1.00 92.62 101 ASP A CA 1
ATOM 796 C C . ASP A 1 101 ? 1.943 2.378 9.928 1.00 92.62 101 ASP A C 1
ATOM 798 O O . ASP A 1 101 ? 3.128 2.366 10.271 1.00 92.62 101 ASP A O 1
ATOM 802 N N . GLY A 1 102 ? 0.957 2.220 10.815 1.00 91.50 102 GLY A N 1
ATOM 803 C CA . GLY A 1 102 ? 1.214 2.045 12.239 1.00 91.50 102 GLY A CA 1
ATOM 804 C C . GLY A 1 102 ? 2.017 0.777 12.527 1.00 91.50 102 GLY A C 1
ATOM 805 O O . GLY A 1 102 ? 3.001 0.828 13.263 1.00 91.50 102 GLY A O 1
ATOM 806 N N . LEU A 1 103 ? 1.672 -0.348 11.892 1.00 91.75 103 LEU A N 1
ATOM 807 C CA . LEU A 1 103 ? 2.441 -1.592 12.011 1.00 91.75 103 LEU A CA 1
ATOM 808 C C . LEU A 1 103 ? 3.853 -1.451 11.432 1.00 91.75 103 LEU A C 1
ATOM 810 O O . LEU A 1 103 ? 4.811 -1.952 12.019 1.00 91.75 103 LEU A O 1
ATOM 814 N N . SER A 1 104 ? 3.990 -0.735 10.316 1.00 88.56 104 SER A N 1
ATOM 815 C CA . SER A 1 104 ? 5.266 -0.485 9.640 1.00 88.56 104 SER A CA 1
ATOM 816 C C . SER A 1 104 ? 6.202 0.338 10.525 1.00 88.56 104 SER A C 1
ATOM 818 O O . SER A 1 104 ? 7.414 0.108 10.552 1.00 88.56 104 SER A O 1
ATOM 820 N N . ASN A 1 105 ? 5.649 1.279 11.290 1.00 86.19 105 ASN A N 1
ATOM 821 C CA . ASN A 1 105 ? 6.387 2.080 12.262 1.00 86.19 105 ASN A CA 1
ATOM 822 C C . ASN A 1 105 ? 6.753 1.279 13.515 1.00 86.19 105 ASN A C 1
ATOM 824 O O . ASN A 1 105 ? 7.895 1.361 13.961 1.00 86.19 105 ASN A O 1
ATOM 828 N N . ILE A 1 106 ? 5.846 0.451 14.042 1.00 85.56 106 ILE A N 1
ATOM 829 C CA . ILE A 1 106 ? 6.160 -0.452 15.162 1.00 85.56 106 ILE A CA 1
ATOM 830 C C . ILE A 1 106 ? 7.324 -1.380 14.790 1.00 85.56 106 ILE A C 1
ATOM 832 O O . ILE A 1 106 ? 8.289 -1.475 15.548 1.00 85.56 106 ILE A O 1
ATOM 836 N N . ALA A 1 107 ? 7.269 -2.002 13.605 1.00 83.31 107 ALA A N 1
ATOM 837 C CA . ALA A 1 107 ? 8.328 -2.878 13.104 1.00 83.31 107 ALA A CA 1
ATOM 838 C C . ALA A 1 107 ? 9.676 -2.149 12.983 1.00 83.31 107 ALA A C 1
ATOM 840 O O . ALA A 1 107 ? 10.715 -2.708 13.319 1.00 83.31 107 ALA A O 1
ATOM 841 N N . ARG A 1 108 ? 9.659 -0.882 12.547 1.00 80.75 108 ARG A N 1
ATOM 842 C CA . ARG A 1 108 ? 10.874 -0.077 12.372 1.00 80.75 108 ARG A CA 1
ATOM 843 C C . ARG A 1 108 ? 11.521 0.342 13.687 1.00 80.75 108 ARG A C 1
ATOM 845 O O . ARG A 1 108 ? 12.741 0.360 13.780 1.00 80.75 108 ARG A O 1
ATOM 852 N N . TYR A 1 109 ? 10.718 0.777 14.650 1.00 74.88 109 TYR A N 1
ATOM 853 C CA . TYR A 1 109 ? 11.212 1.595 15.759 1.00 74.88 109 TYR A CA 1
ATOM 854 C C . TYR A 1 109 ? 11.274 0.867 17.085 1.00 74.88 109 TYR A C 1
ATOM 856 O O . TYR A 1 109 ? 12.111 1.187 17.921 1.00 74.88 109 TYR A O 1
ATOM 864 N N . MET A 1 110 ? 10.388 -0.100 17.299 1.00 67.12 110 MET A N 1
ATOM 865 C CA . MET A 1 110 ? 10.374 -0.809 18.568 1.00 67.12 110 MET A CA 1
ATOM 866 C C . MET A 1 110 ? 11.298 -2.029 18.548 1.00 67.12 110 MET A C 1
ATOM 868 O O . MET A 1 110 ? 11.373 -2.714 19.563 1.00 67.12 110 MET A O 1
ATOM 872 N N . HIS A 1 111 ? 11.948 -2.320 17.403 1.00 62.47 111 HIS A N 1
ATOM 873 C CA . HIS A 1 111 ? 12.661 -3.577 17.133 1.00 62.47 111 HIS A CA 1
ATOM 874 C C . HIS A 1 111 ? 11.911 -4.767 17.734 1.00 62.47 111 HIS A C 1
ATOM 876 O O . HIS A 1 111 ? 12.517 -5.673 18.303 1.00 62.47 111 HIS A O 1
ATOM 882 N N . VAL A 1 112 ? 10.569 -4.694 17.700 1.00 57.41 112 VAL A N 1
ATOM 883 C CA . VAL A 1 112 ? 9.721 -5.690 18.332 1.00 57.41 112 VAL A CA 1
ATOM 884 C C . VAL A 1 112 ? 10.004 -6.923 17.537 1.00 57.41 112 VAL A C 1
ATOM 886 O O . VAL A 1 112 ? 9.606 -7.023 16.378 1.00 57.41 112 VAL A O 1
ATOM 889 N N . ASP A 1 113 ? 10.740 -7.820 18.175 1.00 55.53 113 ASP A N 1
ATOM 890 C CA . ASP A 1 113 ? 10.866 -9.168 17.713 1.00 55.53 113 ASP A CA 1
ATOM 891 C C . ASP A 1 113 ? 9.423 -9.638 17.573 1.00 55.53 113 ASP A C 1
ATOM 893 O O . ASP A 1 113 ? 8.661 -9.724 18.547 1.00 55.53 113 ASP A O 1
ATOM 897 N N . LEU A 1 114 ? 8.993 -9.779 16.321 1.00 60.41 114 LEU A N 1
ATOM 898 C CA . LEU A 1 114 ? 7.662 -10.218 15.952 1.00 60.41 114 LEU A CA 1
ATOM 899 C C . LEU A 1 114 ? 7.571 -11.714 16.291 1.00 60.41 114 LEU A C 1
ATOM 901 O O . LEU A 1 114 ? 7.104 -12.471 15.459 1.00 60.41 114 LEU A O 1
ATOM 905 N N . LYS A 1 115 ? 8.017 -12.130 17.492 1.00 48.56 115 LYS A N 1
ATOM 906 C CA . LYS A 1 115 ? 8.250 -13.495 18.001 1.00 48.56 115 LYS A CA 1
ATOM 907 C C . LYS A 1 115 ? 7.069 -14.431 17.802 1.00 48.56 115 LYS A C 1
ATOM 909 O O . LYS A 1 115 ? 7.233 -15.641 17.829 1.00 48.56 115 LYS A O 1
ATOM 914 N N . ASP A 1 116 ? 5.890 -13.869 17.569 1.00 65.19 116 ASP A N 1
ATOM 915 C CA . ASP A 1 116 ? 4.752 -14.582 17.015 1.00 65.19 116 ASP A CA 1
ATOM 916 C C . ASP A 1 116 ? 4.564 -14.212 15.534 1.00 65.19 116 ASP A C 1
ATOM 918 O O . ASP A 1 116 ? 3.620 -13.504 15.155 1.00 65.19 116 ASP A O 1
ATOM 922 N N . GLN A 1 117 ? 5.529 -14.627 14.701 1.00 67.25 117 GLN A N 1
ATOM 923 C CA . GLN A 1 117 ? 5.539 -14.301 13.273 1.00 67.25 117 GLN A CA 1
ATOM 924 C C . GLN A 1 117 ? 4.302 -14.885 12.595 1.00 67.25 117 GLN A C 1
ATOM 926 O O . GLN A 1 117 ? 3.765 -14.266 11.683 1.00 67.25 117 GLN A O 1
ATOM 931 N N . ALA A 1 118 ? 3.812 -16.030 13.080 1.00 77.12 118 ALA A N 1
ATOM 932 C CA . ALA A 1 118 ? 2.628 -16.692 12.557 1.00 77.12 118 ALA A CA 1
ATOM 933 C C . ALA A 1 118 ? 1.360 -15.859 12.792 1.00 77.12 118 ALA A C 1
ATOM 935 O O . ALA A 1 118 ? 0.656 -15.537 11.833 1.00 77.12 118 ALA A O 1
ATOM 936 N N . THR A 1 119 ? 1.087 -15.436 14.033 1.00 83.69 119 THR A N 1
ATOM 937 C CA . THR A 1 119 ? -0.092 -14.600 14.315 1.00 83.69 119 THR A CA 1
ATOM 938 C C . THR A 1 119 ? 0.018 -13.240 13.638 1.00 83.69 119 THR A C 1
ATOM 940 O O . THR A 1 119 ? -0.975 -12.722 13.125 1.00 83.69 119 THR A O 1
ATOM 943 N N . PHE A 1 120 ? 1.215 -12.646 13.606 1.00 84.25 120 PHE A N 1
ATOM 944 C CA . PHE A 1 120 ? 1.418 -11.367 12.934 1.00 84.25 120 PHE A CA 1
ATOM 945 C C . PHE A 1 120 ? 1.222 -11.471 11.416 1.00 84.25 120 PHE A C 1
ATOM 947 O O . PHE A 1 120 ? 0.498 -10.656 10.847 1.00 84.25 120 PHE A O 1
ATOM 954 N N . ALA A 1 121 ? 1.796 -12.487 10.770 1.00 84.06 121 ALA A N 1
ATOM 955 C CA . ALA A 1 121 ? 1.588 -12.746 9.349 1.00 84.06 121 ALA A CA 1
ATOM 956 C C . ALA A 1 121 ? 0.100 -12.952 9.053 1.00 84.06 121 ALA A C 1
ATOM 958 O O . ALA A 1 121 ? -0.444 -12.272 8.191 1.00 84.06 121 ALA A O 1
ATOM 959 N N . GLN A 1 122 ? -0.597 -13.765 9.854 1.00 88.38 122 GLN A N 1
ATOM 960 C CA . GLN A 1 122 ? -2.037 -13.975 9.703 1.00 88.38 122 GLN A CA 1
ATOM 961 C C . GLN A 1 122 ? -2.836 -12.668 9.839 1.00 88.38 122 GLN A C 1
ATOM 963 O O . GLN A 1 122 ? -3.809 -12.441 9.119 1.00 88.38 122 GLN A O 1
ATOM 968 N N . GLN A 1 123 ? -2.451 -11.798 10.772 1.00 90.38 123 GLN A N 1
ATOM 969 C CA . GLN A 1 123 ? -3.065 -10.484 10.942 1.00 90.38 123 GLN A CA 1
ATOM 970 C C . GLN A 1 123 ? -2.852 -9.589 9.714 1.00 90.38 123 GLN A C 1
ATOM 972 O O . GLN A 1 123 ? -3.805 -8.962 9.247 1.00 90.38 123 GLN A O 1
ATOM 977 N N . VAL A 1 124 ? -1.634 -9.554 9.174 1.00 90.94 124 VAL A N 1
ATOM 978 C CA . VAL A 1 124 ? -1.301 -8.801 7.957 1.00 90.94 124 VAL A CA 1
ATOM 979 C C . VAL A 1 124 ? -2.032 -9.368 6.738 1.00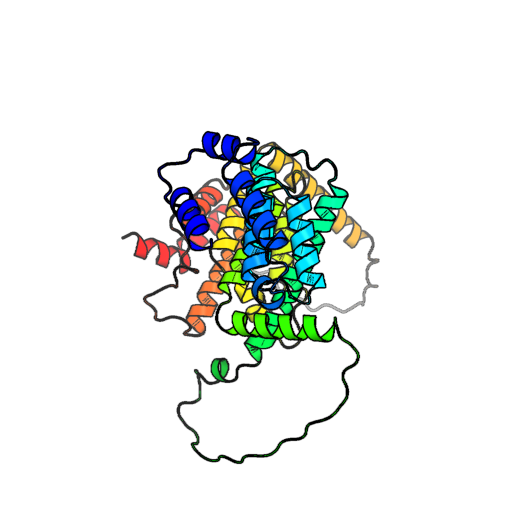 90.94 124 VAL A C 1
ATOM 981 O O . VAL A 1 124 ? -2.587 -8.593 5.963 1.00 90.94 124 VAL A O 1
ATOM 984 N N . ASP A 1 125 ? -2.129 -10.690 6.607 1.00 90.50 125 ASP A N 1
ATOM 985 C CA . ASP A 1 125 ? -2.845 -11.355 5.515 1.00 90.50 125 ASP A CA 1
ATOM 986 C C . ASP A 1 125 ? -4.343 -11.033 5.538 1.00 90.50 125 ASP A C 1
ATOM 988 O O . ASP A 1 125 ? -4.941 -10.775 4.493 1.00 90.50 125 ASP A O 1
ATOM 992 N N . ARG A 1 126 ? -4.957 -10.958 6.727 1.00 92.69 126 ARG A N 1
ATOM 993 C CA . ARG A 1 126 ? -6.356 -10.517 6.872 1.00 92.69 126 ARG A CA 1
ATOM 994 C C . ARG A 1 126 ? -6.548 -9.067 6.425 1.00 92.69 126 ARG A C 1
ATOM 996 O O . ARG A 1 126 ? -7.514 -8.777 5.724 1.00 92.69 126 ARG A O 1
ATOM 1003 N N . LEU A 1 127 ? -5.634 -8.164 6.792 1.00 95.25 127 LEU A N 1
ATOM 1004 C CA . LEU A 1 127 ? -5.677 -6.772 6.324 1.00 95.25 127 LEU A CA 1
ATOM 1005 C C . LEU A 1 127 ? -5.489 -6.689 4.803 1.00 95.25 127 LEU A C 1
ATOM 1007 O O . LEU A 1 127 ? -6.192 -5.931 4.136 1.00 95.25 127 LEU A O 1
ATOM 1011 N N . ALA A 1 128 ? -4.568 -7.478 4.246 1.00 93.38 128 ALA A N 1
ATOM 1012 C CA . ALA A 1 128 ? -4.303 -7.538 2.811 1.00 93.38 128 ALA A CA 1
ATOM 1013 C C . ALA A 1 128 ? -5.505 -8.088 2.031 1.00 93.38 128 ALA A C 1
ATOM 1015 O O . ALA A 1 128 ? -5.845 -7.569 0.968 1.00 93.38 128 ALA A O 1
ATOM 1016 N N . HIS A 1 129 ? -6.183 -9.099 2.574 1.00 93.75 129 HIS A N 1
ATOM 1017 C CA . HIS A 1 129 ? -7.434 -9.615 2.033 1.00 93.75 129 HIS A CA 1
ATOM 1018 C C . HIS A 1 129 ? -8.522 -8.532 2.008 1.00 93.75 129 HIS A C 1
ATOM 1020 O O . HIS A 1 129 ? -9.151 -8.315 0.973 1.00 93.75 129 HIS A O 1
ATOM 1026 N N . ASP A 1 130 ? -8.709 -7.803 3.111 1.00 94.12 130 ASP A N 1
ATOM 1027 C CA . ASP A 1 130 ? -9.705 -6.730 3.181 1.00 94.12 130 ASP A CA 1
ATOM 1028 C C . ASP A 1 130 ? -9.355 -5.557 2.243 1.00 94.12 130 ASP A C 1
ATOM 1030 O O . ASP A 1 130 ? -10.254 -4.966 1.642 1.00 94.12 130 ASP A O 1
ATOM 1034 N N . LEU A 1 131 ? -8.063 -5.272 2.027 1.00 94.12 131 LEU A N 1
ATOM 1035 C CA . LEU A 1 131 ? -7.594 -4.317 1.017 1.00 94.12 131 LEU A CA 1
ATOM 1036 C C . LEU A 1 131 ? -7.918 -4.775 -0.411 1.00 94.12 131 LEU A C 1
ATOM 1038 O O . LEU A 1 131 ? -8.449 -3.991 -1.198 1.00 94.12 131 LEU A O 1
ATOM 1042 N N . LYS A 1 132 ? -7.636 -6.042 -0.743 1.00 92.38 132 LYS A N 1
ATOM 1043 C CA . LYS A 1 132 ? -7.966 -6.627 -2.052 1.00 92.38 132 LYS A CA 1
ATOM 1044 C C . LYS A 1 132 ? -9.470 -6.609 -2.309 1.00 92.38 132 LYS A C 1
ATOM 1046 O O . LYS A 1 132 ? -9.884 -6.253 -3.406 1.00 92.38 132 LYS A O 1
ATOM 1051 N N . ARG A 1 133 ? -10.283 -6.930 -1.300 1.00 92.25 133 ARG A N 1
ATOM 1052 C CA . ARG A 1 133 ? -11.746 -6.864 -1.395 1.00 92.25 133 ARG A CA 1
ATOM 1053 C C . ARG A 1 133 ? -12.232 -5.438 -1.647 1.00 92.25 133 ARG A C 1
ATOM 1055 O O . ARG A 1 133 ? -13.000 -5.221 -2.575 1.00 92.25 133 ARG A O 1
ATOM 1062 N N . LEU A 1 134 ? -11.727 -4.462 -0.888 1.00 91.50 134 LEU A N 1
ATOM 1063 C CA . LEU A 1 134 ? -12.059 -3.051 -1.097 1.00 91.50 134 LEU A CA 1
ATOM 1064 C C . LEU A 1 134 ? -11.680 -2.580 -2.509 1.00 91.50 134 LEU A C 1
ATOM 1066 O O . LEU A 1 134 ? -12.415 -1.812 -3.129 1.00 91.50 134 LEU A O 1
ATOM 1070 N N . HIS A 1 135 ? -10.540 -3.044 -3.022 1.00 91.19 135 HIS A N 1
ATOM 1071 C CA . HIS A 1 135 ? -10.117 -2.749 -4.382 1.00 91.19 135 HIS A CA 1
ATOM 1072 C C . HIS A 1 135 ? -11.034 -3.398 -5.429 1.00 91.19 135 HIS A C 1
ATOM 1074 O O . HIS A 1 135 ? -11.485 -2.710 -6.343 1.00 91.19 135 HIS A O 1
ATOM 1080 N N . HIS A 1 136 ? -11.359 -4.684 -5.275 1.00 90.50 136 HIS A N 1
ATOM 1081 C CA . HIS A 1 136 ? -12.303 -5.392 -6.139 1.00 90.50 136 HIS A CA 1
ATOM 1082 C C . HIS A 1 136 ? -13.643 -4.648 -6.219 1.00 90.50 136 HIS A C 1
ATOM 1084 O O . HIS A 1 136 ? -14.076 -4.282 -7.314 1.00 90.50 136 HIS A O 1
ATOM 1090 N N . ASP A 1 137 ? -14.233 -4.324 -5.067 1.00 87.88 137 ASP A N 1
ATOM 1091 C CA . ASP A 1 137 ? -15.506 -3.606 -4.979 1.00 87.88 137 ASP A CA 1
ATOM 1092 C C . ASP A 1 137 ? -15.397 -2.211 -5.622 1.00 87.88 137 ASP A C 1
ATOM 1094 O O . ASP A 1 137 ? -16.218 -1.843 -6.461 1.00 87.88 137 ASP A O 1
ATOM 1098 N N . GLY A 1 138 ? -14.337 -1.451 -5.314 1.00 86.69 138 GLY A N 1
ATOM 1099 C CA . GLY A 1 138 ? -14.065 -0.147 -5.932 1.00 86.69 138 GLY A CA 1
ATOM 1100 C C . GLY A 1 138 ? -13.962 -0.215 -7.458 1.00 86.69 138 GLY A C 1
ATOM 1101 O O . GLY A 1 138 ? -14.542 0.616 -8.161 1.00 86.69 138 GLY A O 1
ATOM 1102 N N . SER A 1 139 ? -13.290 -1.245 -7.975 1.00 86.12 139 SER A N 1
ATOM 1103 C CA . SER A 1 139 ? -13.068 -1.425 -9.409 1.00 86.12 139 SER A CA 1
ATOM 1104 C C . SER A 1 139 ? -14.353 -1.704 -10.194 1.00 86.12 139 SER A C 1
ATOM 1106 O O . SER A 1 139 ? -14.517 -1.195 -11.304 1.00 86.12 139 SER A O 1
ATOM 1108 N N . MET A 1 140 ? -15.321 -2.406 -9.593 1.00 84.81 140 MET A N 1
ATOM 1109 C CA . MET A 1 140 ? -16.645 -2.624 -10.190 1.00 84.81 140 MET A CA 1
ATOM 1110 C C . MET A 1 140 ? -17.420 -1.317 -10.402 1.00 84.81 140 MET A C 1
ATOM 1112 O O . MET A 1 140 ? -18.160 -1.162 -11.382 1.00 84.81 140 MET A O 1
ATOM 1116 N N . HIS A 1 141 ? -17.227 -0.338 -9.517 1.00 81.06 141 HIS A N 1
ATOM 1117 C CA . HIS A 1 141 ? -17.891 0.960 -9.619 1.00 81.06 141 HIS A CA 1
ATOM 1118 C C . HIS A 1 141 ? -17.216 1.924 -10.600 1.00 81.06 141 HIS A C 1
ATOM 1120 O O . HIS A 1 141 ? -17.889 2.830 -11.096 1.00 81.06 141 HIS A O 1
ATOM 1126 N N . TRP A 1 142 ? -15.934 1.731 -10.935 1.00 78.56 142 TRP A N 1
ATOM 1127 C CA . TRP A 1 142 ? -15.237 2.566 -11.927 1.00 78.56 142 TRP A CA 1
ATOM 1128 C C . TRP A 1 142 ? -15.810 2.421 -13.342 1.00 78.56 142 TRP A C 1
ATOM 1130 O O . TRP A 1 142 ? -15.765 3.365 -14.124 1.00 78.56 142 TRP A O 1
ATOM 1140 N N . ILE A 1 143 ? -16.387 1.263 -13.659 1.00 72.75 143 ILE A N 1
ATOM 1141 C CA . ILE A 1 143 ? -16.883 0.929 -15.009 1.00 72.75 143 ILE A CA 1
ATOM 1142 C C . ILE A 1 143 ? -18.343 1.280 -15.180 1.00 72.75 143 ILE A C 1
ATOM 1144 O O . ILE A 1 143 ? -18.786 1.622 -16.272 1.00 72.75 143 ILE A O 1
ATOM 1148 N N . SER A 1 144 ? -19.083 1.221 -14.081 1.00 62.94 144 SER A N 1
ATOM 1149 C CA . SER A 1 144 ? -20.519 1.464 -14.058 1.00 62.94 144 SER A CA 1
ATOM 1150 C C . SER A 1 144 ? -20.872 2.955 -14.177 1.00 62.94 144 SER A C 1
ATOM 1152 O O . SER A 1 144 ? -22.015 3.317 -13.929 1.00 62.94 144 SER A O 1
ATOM 1154 N N . SER A 1 145 ? -19.919 3.839 -14.515 1.00 57.56 145 SER A N 1
ATOM 1155 C CA . SER A 1 145 ? -20.186 5.257 -14.783 1.00 57.56 145 SER A CA 1
ATOM 1156 C C . SER A 1 145 ? -20.247 5.503 -16.295 1.00 57.56 145 SER A C 1
ATOM 1158 O O . SER A 1 145 ? -19.202 5.500 -16.944 1.00 57.56 145 SER A O 1
ATOM 1160 N N . PRO A 1 146 ? -21.435 5.746 -16.876 1.00 53.69 146 PRO A N 1
ATOM 1161 C CA . PRO A 1 146 ? -21.569 6.127 -18.284 1.00 53.69 146 PRO A CA 1
ATOM 1162 C C . PRO A 1 146 ? -20.777 7.402 -18.623 1.00 53.69 146 PRO A C 1
ATOM 1164 O O . PRO A 1 146 ? -20.219 7.517 -19.711 1.00 53.69 146 PRO A O 1
ATOM 1167 N N . GLU A 1 147 ? -20.655 8.313 -17.652 1.00 53.25 147 GLU A N 1
ATOM 1168 C CA . GLU A 1 147 ? -19.997 9.623 -17.778 1.00 53.25 147 GLU A CA 1
ATOM 1169 C C . GLU A 1 147 ? -18.507 9.552 -18.158 1.00 53.25 147 GLU A C 1
ATOM 1171 O O . GLU A 1 147 ? -17.998 10.469 -18.794 1.00 53.25 147 GLU A O 1
ATOM 1176 N N . THR A 1 148 ? -17.788 8.473 -17.823 1.00 51.75 148 THR A N 1
ATOM 1177 C CA . THR A 1 148 ? -16.368 8.322 -18.199 1.00 51.75 148 THR A CA 1
ATOM 1178 C C . THR A 1 148 ? -16.164 7.730 -19.594 1.00 51.75 148 THR A C 1
ATOM 1180 O O . THR A 1 148 ? -15.047 7.784 -20.104 1.00 51.75 148 THR A O 1
ATOM 1183 N N . ARG A 1 149 ? -17.204 7.178 -20.236 1.00 50.06 149 ARG A N 1
ATOM 1184 C CA . ARG A 1 149 ? -17.119 6.657 -21.615 1.00 50.06 149 ARG A CA 1
ATOM 1185 C C . ARG A 1 149 ? -17.651 7.633 -22.667 1.00 50.06 149 ARG A C 1
ATOM 1187 O O . ARG A 1 149 ? -17.193 7.571 -23.804 1.00 50.06 149 ARG A O 1
ATOM 1194 N N . SER A 1 150 ? -18.563 8.537 -22.308 1.00 49.50 150 SER A N 1
ATOM 1195 C CA . SER A 1 150 ? -19.206 9.465 -23.255 1.00 49.50 150 SER A CA 1
ATOM 1196 C C . SER A 1 150 ? -18.380 10.720 -23.584 1.00 49.50 150 SER A C 1
ATOM 1198 O O . SER A 1 150 ? -18.607 11.350 -24.617 1.00 49.50 150 SER A O 1
ATOM 1200 N N . GLY A 1 151 ? -17.355 11.051 -22.788 1.00 48.28 151 GLY A N 1
ATOM 1201 C CA . GLY A 1 151 ? -16.544 12.267 -22.966 1.00 48.28 151 GLY A CA 1
ATOM 1202 C C . GLY A 1 151 ? -15.749 12.379 -24.279 1.00 48.28 151 GLY A C 1
ATOM 1203 O O . GLY A 1 151 ? -15.270 13.462 -24.592 1.00 48.28 151 GLY A O 1
ATOM 1204 N N . ALA A 1 152 ? -15.622 11.304 -25.066 1.00 47.94 152 ALA A N 1
ATOM 1205 C CA . ALA A 1 152 ? -14.888 11.321 -26.339 1.00 47.94 152 ALA A CA 1
ATOM 1206 C C . ALA A 1 152 ? -15.778 11.277 -27.599 1.00 47.94 152 ALA A C 1
ATOM 1208 O O . ALA A 1 152 ? -15.249 11.361 -28.706 1.00 47.94 152 ALA A O 1
ATOM 1209 N N . ARG A 1 153 ? -17.107 11.130 -27.480 1.00 45.53 153 ARG A N 1
ATOM 1210 C CA . ARG A 1 153 ? -17.990 11.014 -28.664 1.00 45.53 153 ARG A CA 1
ATOM 1211 C C . ARG A 1 153 ? -19.346 11.712 -28.575 1.00 45.53 153 ARG A C 1
ATOM 1213 O O . ARG A 1 153 ? -20.032 11.786 -29.588 1.00 45.53 153 ARG A O 1
ATOM 1220 N N . GLU A 1 154 ? -19.724 12.263 -27.428 1.00 42.59 154 GLU A N 1
ATOM 1221 C CA . GLU A 1 154 ? -21.091 12.745 -27.203 1.00 42.59 154 GLU A CA 1
ATOM 1222 C C . GLU A 1 154 ? -21.208 14.284 -27.251 1.00 42.59 154 GLU A C 1
ATOM 1224 O O . GLU A 1 154 ? -21.725 14.909 -26.332 1.00 42.59 154 GLU A O 1
ATOM 1229 N N . THR A 1 155 ? -20.739 14.936 -28.322 1.00 46.25 155 THR A N 1
ATOM 1230 C CA . THR A 1 155 ? -21.122 16.339 -28.619 1.00 46.25 155 THR A CA 1
ATOM 1231 C C . THR A 1 155 ? -22.297 16.451 -29.582 1.00 46.25 155 THR A C 1
ATOM 1233 O O . THR A 1 155 ? -22.692 17.554 -29.957 1.00 46.25 155 THR A O 1
ATOM 1236 N N . THR A 1 156 ? -22.925 15.351 -29.993 1.00 50.03 156 THR A N 1
ATOM 1237 C CA . THR A 1 156 ? -24.118 15.442 -30.841 1.00 50.03 156 THR A CA 1
ATOM 1238 C C . THR A 1 156 ? -24.985 14.204 -30.684 1.00 50.03 156 THR A C 1
ATOM 1240 O O . THR A 1 156 ? -24.833 13.270 -31.459 1.00 50.03 156 THR A O 1
ATOM 1243 N N . ARG A 1 157 ? -25.895 14.190 -29.699 1.00 44.97 157 ARG A N 1
ATOM 1244 C CA . ARG A 1 157 ? -27.278 13.700 -29.873 1.00 44.97 157 ARG A CA 1
ATOM 1245 C C . ARG A 1 157 ? -28.092 13.705 -28.570 1.00 44.97 157 ARG A C 1
ATOM 1247 O O . ARG A 1 157 ? -27.804 12.997 -27.622 1.00 44.97 157 ARG A O 1
ATOM 1254 N N . HIS A 1 158 ? -29.184 14.459 -28.645 1.00 39.38 158 HIS A N 1
ATOM 1255 C CA . HIS A 1 158 ? -30.484 14.216 -28.014 1.00 39.38 158 HIS A CA 1
ATOM 1256 C C . HIS A 1 158 ? -30.667 14.416 -26.501 1.00 39.38 158 HIS A C 1
ATOM 1258 O O . HIS A 1 158 ? -30.615 13.520 -25.670 1.00 39.38 158 HIS A O 1
ATOM 1264 N N . ARG A 1 159 ? -31.078 15.658 -26.228 1.00 43.16 159 ARG A N 1
ATOM 1265 C CA . ARG A 1 159 ? -32.201 16.052 -25.367 1.00 43.16 159 ARG A CA 1
ATOM 1266 C C . ARG A 1 159 ? -33.509 15.357 -25.802 1.00 43.16 159 ARG A C 1
ATOM 1268 O O . ARG A 1 159 ? -33.822 15.470 -26.982 1.00 43.16 159 ARG A O 1
ATOM 1275 N N . SER A 1 160 ? -34.238 14.794 -24.820 1.00 41.88 160 SER A N 1
ATOM 1276 C CA . SER A 1 160 ? -35.613 14.209 -24.787 1.00 41.88 160 SER A CA 1
ATOM 1277 C C . SER A 1 160 ? -35.546 12.721 -24.376 1.00 41.88 160 SER A C 1
ATOM 1279 O O . SER A 1 160 ? -34.839 11.971 -25.027 1.00 41.88 160 SER A O 1
ATOM 1281 N N . GLU A 1 161 ? -36.170 12.180 -23.325 1.00 36.69 161 GLU A N 1
ATOM 1282 C CA . GLU A 1 161 ? -37.434 12.463 -22.632 1.00 36.69 161 GLU A CA 1
ATOM 1283 C C . GLU A 1 161 ? -37.373 11.919 -21.186 1.00 36.69 161 GLU A C 1
ATOM 1285 O O . GLU A 1 161 ? -36.610 11.001 -20.885 1.00 36.69 161 GLU A O 1
ATOM 1290 N N . ALA A 1 162 ? -38.185 12.480 -20.287 1.00 36.31 162 ALA A N 1
ATOM 1291 C CA . ALA A 1 162 ? -38.343 12.028 -18.907 1.00 36.31 162 ALA A CA 1
ATOM 1292 C C . ALA A 1 162 ? -39.629 11.199 -18.756 1.00 36.31 162 ALA A C 1
ATOM 1294 O O . ALA A 1 162 ? -40.693 11.645 -19.180 1.00 36.31 162 ALA A O 1
ATOM 1295 N N . VAL A 1 163 ? -39.546 10.047 -18.082 1.00 40.31 163 VAL A N 1
ATOM 1296 C CA . VAL A 1 163 ? -40.705 9.283 -17.586 1.00 40.31 163 VAL A CA 1
ATOM 1297 C C . VAL A 1 163 ? -40.418 8.834 -16.146 1.00 40.31 163 VAL A C 1
ATOM 1299 O O . VAL A 1 163 ? -39.376 8.218 -15.915 1.00 40.31 163 VAL A O 1
ATOM 1302 N N . PRO A 1 164 ? -41.299 9.112 -15.164 1.00 45.34 164 PRO A N 1
ATOM 1303 C CA . PRO A 1 164 ? -41.166 8.604 -13.805 1.00 45.34 164 PRO A CA 1
ATOM 1304 C C . PRO A 1 164 ? -42.051 7.367 -13.574 1.00 45.34 164 PRO A C 1
ATOM 1306 O O . PRO A 1 164 ? -43.243 7.364 -13.862 1.00 45.34 164 PRO A O 1
ATOM 1309 N N . SER A 1 165 ? -41.470 6.322 -12.993 1.00 34.97 165 SER A N 1
ATOM 1310 C CA . SER A 1 165 ? -42.144 5.128 -12.461 1.00 34.97 165 SER A CA 1
ATOM 1311 C C . SER A 1 165 ? -41.179 4.537 -11.431 1.00 34.97 165 SER A C 1
ATOM 1313 O O . SER A 1 165 ? -39.991 4.448 -11.718 1.00 34.97 165 SER A O 1
ATOM 1315 N N . GLY A 1 166 ? -41.516 4.134 -10.213 1.00 34.91 166 GLY A N 1
ATOM 1316 C CA . GLY A 1 166 ? -42.767 3.846 -9.521 1.00 34.91 166 GLY A CA 1
ATOM 1317 C C . GLY A 1 166 ? -42.334 2.971 -8.330 1.00 34.91 166 GLY A C 1
ATOM 1318 O O . GLY A 1 166 ? -41.479 2.104 -8.494 1.00 34.91 166 GLY A O 1
ATOM 1319 N N . LYS A 1 167 ? -42.803 3.274 -7.117 1.00 44.31 167 LYS A N 1
ATOM 1320 C CA . LYS A 1 167 ? -42.379 2.616 -5.866 1.00 44.31 167 LYS A CA 1
ATOM 1321 C C . LYS A 1 167 ? -42.921 1.183 -5.765 1.00 44.31 167 LYS A C 1
ATOM 1323 O O . LYS A 1 167 ? -44.073 0.960 -6.121 1.00 44.31 167 LYS A O 1
ATOM 1328 N N . SER A 1 168 ? -42.165 0.281 -5.139 1.00 33.88 168 SER A N 1
ATOM 1329 C CA . SER A 1 168 ? -42.735 -0.826 -4.357 1.00 33.88 168 SER A CA 1
ATOM 1330 C C . SER A 1 168 ? -41.798 -1.203 -3.207 1.00 33.88 168 SER A C 1
ATOM 1332 O O . SER A 1 168 ? -40.653 -1.596 -3.443 1.00 33.88 168 SER A O 1
ATOM 1334 N N . ASP A 1 169 ? -42.309 -1.062 -1.988 1.00 42.69 169 ASP A N 1
ATOM 1335 C CA . ASP A 1 169 ? -41.734 -1.577 -0.749 1.00 42.69 169 ASP A CA 1
ATOM 1336 C C . ASP A 1 169 ? -42.189 -3.032 -0.495 1.00 42.69 169 ASP A C 1
ATOM 1338 O O . ASP A 1 169 ? -43.113 -3.528 -1.138 1.00 42.69 169 ASP A O 1
ATOM 1342 N N . ASP A 1 170 ? -41.530 -3.647 0.492 1.00 42.25 170 ASP A N 1
ATOM 1343 C CA . ASP A 1 170 ? -41.905 -4.835 1.279 1.00 42.25 170 ASP A CA 1
ATOM 1344 C C . ASP A 1 170 ? -41.318 -6.209 0.900 1.00 42.25 170 ASP A C 1
ATOM 1346 O O . ASP A 1 170 ? -41.903 -7.025 0.192 1.00 42.25 170 ASP A O 1
ATOM 1350 N N . ALA A 1 171 ? -40.186 -6.527 1.546 1.00 37.69 171 ALA A N 1
ATOM 1351 C CA . ALA A 1 171 ? -39.862 -7.886 1.990 1.00 37.69 171 ALA A CA 1
ATOM 1352 C C . ALA A 1 171 ? -39.057 -7.844 3.313 1.00 37.69 171 ALA A C 1
ATOM 1354 O O . ALA A 1 171 ? -38.177 -6.989 3.470 1.00 37.69 171 ALA A O 1
ATOM 1355 N N . PRO A 1 172 ? -39.320 -8.748 4.278 1.00 49.81 172 PRO A N 1
ATOM 1356 C CA . PRO A 1 172 ? -38.749 -8.673 5.618 1.00 49.81 172 PRO A CA 1
ATOM 1357 C C . PRO A 1 172 ? -37.300 -9.181 5.632 1.00 49.81 172 PRO A C 1
ATOM 1359 O O . PRO A 1 172 ? -37.012 -10.325 5.284 1.00 49.81 172 PRO A O 1
ATOM 1362 N N . VAL A 1 173 ? -36.369 -8.327 6.065 1.00 43.00 173 VAL A N 1
ATOM 1363 C CA . VAL A 1 173 ? -34.939 -8.653 6.158 1.00 43.00 173 VAL A CA 1
ATOM 1364 C C . VAL A 1 173 ? -34.608 -9.147 7.563 1.00 43.00 173 VAL A C 1
ATOM 1366 O O . VAL A 1 173 ? -34.362 -8.360 8.473 1.00 43.00 173 VAL A O 1
ATOM 1369 N N . ALA A 1 174 ? -34.521 -10.465 7.715 1.00 50.06 174 ALA A N 1
ATOM 1370 C CA . ALA A 1 174 ? -33.875 -11.115 8.851 1.00 50.06 174 ALA A CA 1
ATOM 1371 C C . ALA A 1 174 ? -32.557 -11.781 8.407 1.00 50.06 174 ALA A C 1
ATOM 1373 O O . ALA A 1 174 ? -32.451 -12.999 8.372 1.00 50.06 174 ALA A O 1
ATOM 1374 N N . GLN A 1 175 ? -31.546 -10.970 8.058 1.00 47.66 175 GLN A N 1
ATOM 1375 C CA . GLN A 1 175 ? -30.125 -11.363 7.956 1.00 47.66 175 GLN A CA 1
ATOM 1376 C C . GLN A 1 175 ? -29.239 -10.150 8.312 1.00 47.66 175 GLN A C 1
ATOM 1378 O O . GLN A 1 175 ? -28.716 -9.437 7.456 1.00 47.66 175 GLN A O 1
ATOM 1383 N N . GLY A 1 176 ? -29.139 -9.860 9.612 1.00 51.88 176 GLY A N 1
ATOM 1384 C CA . GLY A 1 176 ? -28.800 -8.527 10.129 1.00 51.88 176 GLY A CA 1
ATOM 1385 C C . GLY A 1 176 ? -27.329 -8.096 10.158 1.00 51.88 176 GLY A C 1
ATOM 1386 O O . GLY A 1 176 ? -27.081 -6.952 10.499 1.00 51.88 176 GLY A O 1
ATOM 1387 N N . SER A 1 177 ? -26.341 -8.925 9.808 1.00 53.88 177 SER A N 1
ATOM 1388 C CA . SER A 1 177 ? -24.922 -8.505 9.912 1.00 53.88 177 SER A CA 1
ATOM 1389 C C . SER A 1 177 ? -24.188 -8.494 8.567 1.00 53.88 177 SER A C 1
ATOM 1391 O O . SER A 1 177 ? -23.590 -7.485 8.191 1.00 53.88 177 SER A O 1
ATOM 1393 N N . GLY A 1 178 ? -24.319 -9.559 7.766 1.00 55.91 178 GLY A N 1
ATOM 1394 C CA . GLY A 1 178 ? -23.677 -9.637 6.448 1.00 55.91 178 GLY A CA 1
ATOM 1395 C C . GLY A 1 178 ? -24.201 -8.588 5.462 1.00 55.91 178 GLY A C 1
ATOM 1396 O O . GLY A 1 178 ? -23.415 -7.908 4.803 1.00 55.91 178 GLY A O 1
ATOM 1397 N N . ALA A 1 179 ? -25.521 -8.391 5.408 1.00 62.28 179 ALA A N 1
ATOM 1398 C CA . ALA A 1 179 ? -26.137 -7.423 4.501 1.00 62.28 179 ALA A CA 1
ATOM 1399 C C . ALA A 1 179 ? -25.736 -5.972 4.827 1.00 62.28 179 ALA A C 1
ATOM 1401 O O . ALA A 1 179 ? -25.497 -5.180 3.914 1.00 62.28 179 ALA A O 1
ATOM 1402 N N . ILE A 1 180 ? -25.609 -5.629 6.115 1.00 63.25 180 ILE A N 1
ATOM 1403 C CA . ILE A 1 180 ? -25.157 -4.301 6.562 1.00 63.25 180 ILE A CA 1
ATOM 1404 C C . ILE A 1 180 ? -23.690 -4.084 6.174 1.00 63.25 180 ILE A C 1
ATOM 1406 O O . ILE A 1 180 ? -23.347 -3.053 5.591 1.00 63.25 180 ILE A O 1
ATOM 1410 N N . TYR A 1 181 ? -22.841 -5.088 6.404 1.00 59.03 181 TYR A N 1
ATOM 1411 C CA . TYR A 1 181 ? -21.423 -5.029 6.060 1.00 59.03 181 TYR A CA 1
ATOM 1412 C C . TYR A 1 181 ? -21.191 -4.859 4.548 1.00 59.03 181 TYR A C 1
ATOM 1414 O O . TYR A 1 181 ? -20.380 -4.030 4.130 1.00 59.03 181 TYR A O 1
ATOM 1422 N N . HIS A 1 182 ? -21.943 -5.586 3.713 1.00 63.25 182 HIS A N 1
ATOM 1423 C CA . HIS A 1 182 ? -21.886 -5.442 2.255 1.00 63.25 182 HIS A CA 1
ATOM 1424 C C . HIS A 1 182 ? -22.343 -4.053 1.789 1.00 63.25 182 HIS A C 1
ATOM 1426 O O . HIS A 1 182 ? -21.625 -3.412 1.025 1.00 63.25 182 HIS A O 1
ATOM 1432 N N . LYS A 1 183 ? -23.473 -3.539 2.302 1.00 66.62 183 LYS A N 1
ATOM 1433 C CA . LYS A 1 183 ? -23.958 -2.184 1.975 1.00 66.62 183 LYS A CA 1
ATOM 1434 C C . LYS A 1 183 ? -22.941 -1.095 2.353 1.00 66.62 183 LYS A C 1
ATOM 1436 O O . LYS A 1 183 ? -22.756 -0.141 1.598 1.00 66.62 183 LYS A O 1
ATOM 1441 N N . SER A 1 184 ? -22.248 -1.251 3.485 1.00 66.19 184 SER A N 1
ATOM 1442 C CA . SER A 1 184 ? -21.185 -0.335 3.929 1.00 66.19 184 SER A CA 1
ATOM 1443 C C . SER A 1 184 ? -19.981 -0.330 2.975 1.00 66.19 184 SER A C 1
ATOM 1445 O O . SER A 1 184 ? -19.482 0.740 2.616 1.00 66.19 184 SER A O 1
ATOM 1447 N N . HIS A 1 185 ? -19.547 -1.506 2.504 1.00 62.81 185 HIS A N 1
ATOM 1448 C CA . HIS A 1 185 ? -18.496 -1.618 1.481 1.00 62.81 185 HIS A CA 1
ATOM 1449 C C . HIS A 1 185 ? -18.908 -0.958 0.168 1.00 62.81 185 HIS A C 1
ATOM 1451 O O . HIS A 1 185 ? -18.140 -0.164 -0.365 1.00 62.81 185 HIS A O 1
ATOM 1457 N N . THR A 1 186 ? -20.139 -1.177 -0.299 1.00 64.50 186 THR A N 1
ATOM 1458 C CA . THR A 1 186 ? -20.665 -0.521 -1.508 1.00 64.50 186 THR A CA 1
ATOM 1459 C C . THR A 1 186 ? -20.644 1.007 -1.385 1.00 64.50 186 THR A C 1
ATOM 1461 O O . THR A 1 186 ? -20.207 1.697 -2.304 1.00 64.50 186 THR A O 1
ATOM 1464 N N . ALA A 1 187 ? -21.037 1.561 -0.233 1.00 67.06 187 ALA A N 1
ATOM 1465 C CA . ALA A 1 187 ? -20.994 3.006 0.003 1.00 67.06 187 ALA A CA 1
ATOM 1466 C C . ALA A 1 187 ? -19.558 3.569 -0.023 1.00 67.06 187 ALA A C 1
ATOM 1468 O O . ALA A 1 187 ? -19.314 4.648 -0.565 1.00 67.06 187 ALA A O 1
ATOM 1469 N N . LYS A 1 188 ? -18.581 2.831 0.516 1.00 66.25 188 LYS A N 1
ATOM 1470 C CA . LYS A 1 188 ? -17.159 3.220 0.480 1.00 66.25 188 LYS A CA 1
ATOM 1471 C C . LYS A 1 188 ? -16.549 3.059 -0.906 1.00 66.25 188 LYS A C 1
ATOM 1473 O O . LYS A 1 188 ? -15.772 3.908 -1.338 1.00 66.25 188 LYS A O 1
ATOM 1478 N N . ALA A 1 189 ? -16.943 2.023 -1.630 1.00 58.81 189 ALA A N 1
ATOM 1479 C CA . ALA A 1 189 ? -16.561 1.822 -3.015 1.00 58.81 189 ALA A CA 1
ATOM 1480 C C . ALA A 1 189 ? -17.114 2.947 -3.915 1.00 58.81 189 ALA A C 1
ATOM 1482 O O . ALA A 1 189 ? -16.425 3.425 -4.815 1.00 58.81 189 ALA A O 1
ATOM 1483 N N . LEU A 1 190 ? -18.294 3.485 -3.588 1.00 60.16 190 LEU A N 1
ATOM 1484 C CA . LEU A 1 190 ? -18.839 4.683 -4.227 1.00 60.16 190 LEU A CA 1
ATOM 1485 C C . LEU A 1 190 ? -18.023 5.953 -3.919 1.00 60.16 190 LEU A C 1
ATOM 1487 O O . LEU A 1 190 ? -17.889 6.813 -4.786 1.00 60.16 190 LEU A O 1
ATOM 1491 N N . GLN A 1 191 ? -17.421 6.076 -2.730 1.00 62.75 191 GLN A N 1
ATOM 1492 C CA . GLN A 1 191 ? -16.469 7.162 -2.437 1.00 62.75 191 GLN A CA 1
ATOM 1493 C C . GLN A 1 191 ? -15.163 7.003 -3.238 1.00 62.75 191 GLN A C 1
ATOM 1495 O O . GLN A 1 191 ? -14.631 7.988 -3.755 1.00 62.75 191 GLN A O 1
ATOM 1500 N N . LEU A 1 192 ? -14.692 5.764 -3.427 1.00 61.50 192 LEU A N 1
ATOM 1501 C CA . LEU A 1 192 ? -13.538 5.439 -4.280 1.00 61.50 192 LEU A CA 1
ATOM 1502 C C . LEU A 1 192 ? -13.793 5.686 -5.773 1.00 61.50 192 LEU A C 1
ATOM 1504 O O . LEU A 1 192 ? -12.839 5.792 -6.545 1.00 61.50 192 LEU A O 1
ATOM 1508 N N . LYS A 1 193 ? -15.058 5.833 -6.188 1.00 58.69 193 LYS A N 1
ATOM 1509 C CA . LYS A 1 193 ? -15.424 6.279 -7.539 1.00 58.69 193 LYS A CA 1
ATOM 1510 C C . LYS A 1 193 ? -14.844 7.663 -7.858 1.00 58.69 193 LYS A C 1
ATOM 1512 O O . LYS A 1 193 ? -14.516 7.925 -9.010 1.00 58.69 193 LYS A O 1
ATOM 1517 N N . LYS A 1 194 ? -14.714 8.534 -6.846 1.00 61.38 194 LYS A N 1
ATOM 1518 C CA . LYS A 1 194 ? -14.220 9.913 -7.003 1.00 61.38 194 LYS A CA 1
ATOM 1519 C C . LYS A 1 194 ? -12.710 10.037 -6.797 1.00 61.38 194 LYS A C 1
ATOM 1521 O O . LYS A 1 194 ? -12.084 10.862 -7.452 1.00 61.38 194 LYS A O 1
ATOM 1526 N N . HIS A 1 195 ? -12.120 9.210 -5.929 1.00 67.31 195 HIS A N 1
ATOM 1527 C CA . HIS A 1 195 ? -10.699 9.301 -5.588 1.00 67.31 195 HIS A CA 1
ATOM 1528 C C . HIS A 1 195 ? -10.081 7.915 -5.371 1.00 67.31 195 HIS A C 1
ATOM 1530 O O . HIS A 1 195 ? -10.397 7.228 -4.401 1.00 67.31 195 HIS A O 1
ATOM 1536 N N . THR A 1 196 ? -9.143 7.525 -6.237 1.00 80.31 196 THR A N 1
ATOM 1537 C CA . THR A 1 196 ? -8.332 6.305 -6.073 1.00 80.31 196 THR A CA 1
ATOM 1538 C C . THR A 1 196 ? -7.175 6.502 -5.093 1.00 80.31 196 THR A C 1
ATOM 1540 O O . THR A 1 196 ? -6.673 5.527 -4.538 1.00 80.31 196 THR A O 1
ATOM 1543 N N . ALA A 1 197 ? -6.783 7.753 -4.826 1.00 83.06 197 ALA A N 1
ATOM 1544 C CA . ALA A 1 197 ? -5.637 8.108 -3.991 1.00 83.06 197 ALA A CA 1
ATOM 1545 C C . ALA A 1 197 ? -5.614 7.435 -2.599 1.00 83.06 197 ALA A C 1
ATOM 1547 O O . ALA A 1 197 ? -4.551 6.948 -2.207 1.00 83.06 197 ALA A O 1
ATOM 1548 N N . PRO A 1 198 ? -6.733 7.315 -1.850 1.00 87.62 198 PRO A N 1
ATOM 1549 C CA . PRO A 1 198 ? -6.728 6.598 -0.574 1.00 87.62 198 PRO A CA 1
ATOM 1550 C C . PRO A 1 198 ? -6.336 5.123 -0.717 1.00 87.62 198 PRO A C 1
ATOM 1552 O O . PRO A 1 198 ? -5.614 4.591 0.123 1.00 87.62 198 PRO A O 1
ATOM 1555 N N . LEU A 1 199 ? -6.784 4.462 -1.788 1.00 89.12 199 LEU A N 1
ATOM 1556 C CA . LEU A 1 199 ? -6.458 3.064 -2.054 1.00 89.12 199 LEU A CA 1
ATOM 1557 C C . LEU A 1 199 ? -4.981 2.909 -2.442 1.00 89.12 199 LEU A C 1
ATOM 1559 O O . LEU A 1 199 ? -4.311 2.008 -1.943 1.00 89.12 199 LEU A O 1
ATOM 1563 N N . CYS A 1 200 ? -4.454 3.834 -3.252 1.00 87.88 200 CYS A N 1
ATOM 1564 C CA . CYS A 1 200 ? -3.028 3.907 -3.576 1.00 87.88 200 CYS A CA 1
ATOM 1565 C C . CYS A 1 200 ? -2.167 4.006 -2.309 1.00 87.88 200 CYS A C 1
ATOM 1567 O O . CYS A 1 200 ? -1.193 3.270 -2.159 1.00 87.88 200 CYS A O 1
ATOM 1569 N N . ARG A 1 201 ? -2.548 4.891 -1.374 1.00 88.75 201 ARG A N 1
ATOM 1570 C CA . ARG A 1 201 ? -1.850 5.059 -0.090 1.00 88.75 201 ARG A CA 1
ATOM 1571 C C . ARG A 1 201 ? -1.896 3.787 0.753 1.00 88.75 201 ARG A C 1
ATOM 1573 O O . ARG A 1 201 ? -0.863 3.394 1.281 1.00 88.75 201 ARG A O 1
ATOM 1580 N N . ALA A 1 202 ? -3.041 3.107 0.812 1.00 92.69 202 ALA A N 1
ATOM 1581 C CA . ALA A 1 202 ? -3.167 1.850 1.549 1.00 92.69 202 ALA A CA 1
ATOM 1582 C C . ALA A 1 202 ? -2.245 0.751 0.992 1.00 92.69 202 ALA A C 1
ATOM 1584 O O . ALA A 1 202 ? -1.591 0.050 1.762 1.00 92.69 202 ALA A O 1
ATOM 1585 N N . TYR A 1 203 ? -2.144 0.624 -0.335 1.00 93.56 203 TYR A N 1
ATOM 1586 C CA . TYR A 1 203 ? -1.212 -0.314 -0.967 1.00 93.56 203 TYR A CA 1
ATOM 1587 C C . TYR A 1 203 ? 0.253 0.079 -0.769 1.00 93.56 203 TYR A C 1
ATOM 1589 O O . TYR A 1 203 ? 1.069 -0.791 -0.485 1.00 93.56 203 TYR A O 1
ATOM 1597 N N . ALA A 1 204 ? 0.595 1.366 -0.869 1.00 90.50 204 ALA A N 1
ATOM 1598 C CA . ALA A 1 204 ? 1.951 1.834 -0.585 1.00 90.50 204 ALA A CA 1
ATOM 1599 C C . ALA A 1 204 ? 2.357 1.522 0.868 1.00 90.50 204 ALA A C 1
ATOM 1601 O O . ALA A 1 204 ? 3.428 0.962 1.099 1.00 90.50 204 ALA A O 1
ATOM 1602 N N . ALA A 1 205 ? 1.469 1.790 1.830 1.00 91.69 205 ALA A N 1
ATOM 1603 C CA . ALA A 1 205 ? 1.656 1.450 3.239 1.00 91.69 205 ALA A CA 1
ATOM 1604 C C . ALA A 1 205 ? 1.825 -0.065 3.445 1.00 91.69 205 ALA A C 1
ATOM 1606 O O . ALA A 1 205 ? 2.709 -0.503 4.182 1.00 91.69 205 ALA A O 1
ATOM 1607 N N . TYR A 1 206 ? 1.020 -0.881 2.754 1.00 93.94 206 TYR A N 1
ATOM 1608 C CA . TYR A 1 206 ? 1.127 -2.339 2.800 1.00 93.94 206 TYR A CA 1
ATOM 1609 C C . TYR A 1 206 ? 2.469 -2.844 2.250 1.00 93.94 206 TYR A C 1
ATOM 1611 O O . TYR A 1 206 ? 3.147 -3.622 2.918 1.00 93.94 206 TYR A O 1
ATOM 1619 N N . LEU A 1 207 ? 2.892 -2.370 1.076 1.00 91.81 207 LEU A N 1
ATOM 1620 C CA . LEU A 1 207 ? 4.184 -2.729 0.478 1.00 91.81 207 LEU A CA 1
ATOM 1621 C C . LEU A 1 207 ? 5.350 -2.300 1.374 1.00 91.81 207 LEU A C 1
ATOM 1623 O O . LEU A 1 207 ? 6.304 -3.056 1.555 1.00 91.81 207 LEU A O 1
ATOM 1627 N N . GLN A 1 208 ? 5.250 -1.125 1.996 1.00 89.50 208 GLN A N 1
ATOM 1628 C CA . GLN A 1 208 ? 6.244 -0.656 2.951 1.00 89.50 208 GLN A CA 1
ATOM 1629 C C . GLN A 1 208 ? 6.288 -1.540 4.204 1.00 89.50 208 GLN A C 1
ATOM 1631 O O . GLN A 1 208 ? 7.378 -1.894 4.656 1.00 89.50 208 GLN A O 1
ATOM 1636 N N . LEU A 1 209 ? 5.134 -1.942 4.745 1.00 90.31 209 LEU A N 1
ATOM 1637 C CA . LEU A 1 209 ? 5.077 -2.887 5.860 1.00 90.31 209 LEU A CA 1
ATOM 1638 C C . LEU A 1 209 ? 5.742 -4.212 5.486 1.00 90.31 209 LEU A C 1
ATOM 1640 O O . LEU A 1 209 ? 6.574 -4.707 6.248 1.00 90.31 209 LEU A O 1
ATOM 1644 N N . LEU A 1 210 ? 5.396 -4.769 4.322 1.00 88.44 210 LEU A N 1
ATOM 1645 C CA . LEU A 1 210 ? 6.005 -6.000 3.834 1.00 88.44 210 LEU A CA 1
ATOM 1646 C C . LEU A 1 210 ? 7.517 -5.839 3.755 1.00 88.44 210 LEU A C 1
ATOM 1648 O O . LEU A 1 210 ? 8.204 -6.592 4.424 1.00 88.44 210 LEU A O 1
ATOM 1652 N N . SER A 1 211 ? 8.031 -4.795 3.100 1.00 83.19 211 SER A N 1
ATOM 1653 C CA . SER A 1 211 ? 9.481 -4.586 2.956 1.00 83.19 211 SER A CA 1
ATOM 1654 C C . SER A 1 211 ? 10.255 -4.536 4.278 1.00 83.19 211 SER A C 1
ATOM 1656 O O . SER A 1 211 ? 11.439 -4.855 4.308 1.00 83.19 211 SER A O 1
ATOM 1658 N N . ARG A 1 212 ? 9.600 -4.129 5.373 1.00 80.81 212 ARG A N 1
ATOM 1659 C CA . ARG A 1 212 ? 10.218 -4.018 6.702 1.00 80.81 212 ARG A CA 1
ATOM 1660 C C . ARG A 1 212 ? 10.085 -5.288 7.533 1.00 80.81 212 ARG A C 1
ATOM 1662 O O . ARG A 1 212 ? 10.876 -5.501 8.442 1.00 80.81 212 ARG A O 1
ATOM 1669 N N . THR A 1 213 ? 9.060 -6.093 7.271 1.00 77.19 213 THR A N 1
ATOM 1670 C CA . THR A 1 213 ? 8.740 -7.296 8.059 1.00 77.19 213 THR A CA 1
ATOM 1671 C C . THR A 1 213 ? 9.165 -8.582 7.364 1.00 77.19 213 THR A C 1
ATOM 1673 O O . THR A 1 213 ? 9.371 -9.598 8.020 1.00 77.19 213 THR A O 1
ATOM 1676 N N . SER A 1 214 ? 9.367 -8.533 6.050 1.00 62.25 214 SER A N 1
ATOM 1677 C CA . SER A 1 214 ? 9.824 -9.630 5.210 1.00 62.25 214 SER A CA 1
ATOM 1678 C C . SER A 1 214 ? 11.345 -9.784 5.253 1.00 62.25 214 SER A C 1
ATOM 1680 O O . SER A 1 214 ? 11.954 -9.960 4.200 1.00 62.25 214 SER A O 1
ATOM 1682 N N . VAL A 1 215 ? 11.988 -9.680 6.421 1.00 58.28 215 VAL A N 1
ATOM 1683 C CA . VAL A 1 215 ? 13.431 -9.963 6.535 1.00 58.28 215 VAL A CA 1
ATOM 1684 C C . VAL A 1 215 ? 13.647 -11.396 6.031 1.00 58.28 215 VAL A C 1
ATOM 1686 O O . VAL A 1 215 ? 13.185 -12.340 6.664 1.00 58.28 215 VAL A O 1
ATOM 1689 N N . GLY A 1 216 ? 14.232 -11.549 4.836 1.00 55.72 216 GLY A N 1
ATOM 1690 C CA . GLY A 1 216 ? 14.350 -12.839 4.138 1.00 55.72 216 GLY A CA 1
ATOM 1691 C C . GLY A 1 216 ? 13.476 -13.050 2.893 1.00 55.72 216 GLY A C 1
ATOM 1692 O O . GLY A 1 216 ? 13.775 -13.964 2.133 1.00 55.72 216 GLY A O 1
ATOM 1693 N N . HIS A 1 217 ? 12.439 -12.232 2.662 1.00 70.00 217 HIS A N 1
ATOM 1694 C CA . HIS A 1 217 ? 11.379 -12.506 1.676 1.00 70.00 217 HIS A CA 1
ATOM 1695 C C . HIS A 1 217 ? 11.039 -11.341 0.715 1.00 70.00 217 HIS A C 1
ATOM 1697 O O . HIS A 1 217 ? 9.869 -10.935 0.621 1.00 70.00 217 HIS A O 1
ATOM 1703 N N . PRO A 1 218 ? 12.019 -10.754 -0.003 1.00 72.81 218 PRO A N 1
ATOM 1704 C CA . PRO A 1 218 ? 11.763 -9.659 -0.939 1.00 72.81 218 PRO A CA 1
ATOM 1705 C C . PRO A 1 218 ? 10.797 -10.004 -2.078 1.00 72.81 218 PRO A C 1
ATOM 1707 O O . PRO A 1 218 ? 10.083 -9.140 -2.594 1.00 72.81 218 PRO A O 1
ATOM 1710 N N . GLU A 1 219 ? 10.702 -11.283 -2.416 1.00 78.81 219 GLU A N 1
ATOM 1711 C CA . GLU A 1 219 ? 9.761 -11.811 -3.385 1.00 78.81 219 GLU A CA 1
ATOM 1712 C C . GLU A 1 219 ? 8.309 -11.528 -3.012 1.00 78.81 219 GLU A C 1
ATOM 1714 O O . GLU A 1 219 ? 7.503 -11.365 -3.915 1.00 78.81 219 GLU A O 1
ATOM 1719 N N . ARG A 1 220 ? 7.946 -11.410 -1.726 1.00 83.62 220 ARG A N 1
ATOM 1720 C CA . ARG A 1 220 ? 6.551 -11.137 -1.339 1.00 83.62 220 ARG A CA 1
ATOM 1721 C C . ARG A 1 220 ? 6.102 -9.740 -1.751 1.00 83.62 220 ARG A C 1
ATOM 1723 O O . ARG A 1 220 ? 4.981 -9.579 -2.227 1.00 83.62 220 ARG A O 1
ATOM 1730 N N . VAL A 1 221 ? 6.971 -8.739 -1.598 1.00 88.38 221 VAL A N 1
ATOM 1731 C CA . VAL A 1 221 ? 6.691 -7.359 -2.033 1.00 88.38 221 VAL A CA 1
ATOM 1732 C C . VAL A 1 221 ? 6.467 -7.346 -3.545 1.00 88.38 221 VAL A C 1
ATOM 1734 O O . VAL A 1 221 ? 5.469 -6.807 -4.027 1.00 88.38 221 VAL A O 1
ATOM 1737 N N . TRP A 1 222 ? 7.359 -8.012 -4.283 1.00 89.00 222 TRP A N 1
ATOM 1738 C CA . TRP A 1 222 ? 7.251 -8.125 -5.732 1.00 89.00 222 TRP A CA 1
ATOM 1739 C C . TRP A 1 222 ? 6.037 -8.942 -6.180 1.00 89.00 222 TRP A C 1
ATOM 1741 O O . TRP A 1 222 ? 5.337 -8.520 -7.087 1.00 89.00 222 TRP A O 1
ATOM 1751 N N . GLN A 1 223 ? 5.727 -10.062 -5.530 1.00 88.94 223 GLN A N 1
ATOM 1752 C CA . GLN A 1 223 ? 4.555 -10.890 -5.826 1.00 88.94 223 GLN A CA 1
ATOM 1753 C C . GLN A 1 223 ? 3.262 -10.107 -5.640 1.00 88.94 223 GLN A C 1
ATOM 1755 O O . GLN A 1 223 ? 2.368 -10.209 -6.473 1.00 88.94 223 GLN A O 1
ATOM 1760 N N . VAL A 1 224 ? 3.156 -9.304 -4.577 1.00 89.75 224 VAL A N 1
ATOM 1761 C CA . VAL A 1 224 ? 2.003 -8.418 -4.389 1.00 89.75 224 VAL A CA 1
ATOM 1762 C C . VAL A 1 224 ? 1.929 -7.417 -5.536 1.00 89.75 224 VAL A C 1
ATOM 1764 O O . VAL A 1 224 ? 0.877 -7.307 -6.159 1.00 89.75 224 VAL A O 1
ATOM 1767 N N . TYR A 1 225 ? 3.031 -6.739 -5.863 1.00 90.56 225 TYR A N 1
ATOM 1768 C CA . TYR A 1 225 ? 3.078 -5.807 -6.990 1.00 90.56 225 TYR A CA 1
ATOM 1769 C C . TYR A 1 225 ? 2.691 -6.470 -8.323 1.00 90.56 225 TYR A C 1
ATOM 1771 O O . TYR A 1 225 ? 1.845 -5.962 -9.053 1.00 90.56 225 TYR A O 1
ATOM 1779 N N . GLU A 1 226 ? 3.262 -7.631 -8.625 1.00 89.62 226 GLU A N 1
ATOM 1780 C CA . GLU A 1 226 ? 3.052 -8.357 -9.870 1.00 89.62 226 GLU A CA 1
ATOM 1781 C C . GLU A 1 226 ? 1.629 -8.909 -9.977 1.00 89.62 226 GLU A C 1
ATOM 1783 O O . GLU A 1 226 ? 1.016 -8.803 -11.037 1.00 89.62 226 GLU A O 1
ATOM 1788 N N . SER A 1 227 ? 1.087 -9.436 -8.880 1.00 88.62 227 SER A N 1
ATOM 1789 C CA . SER A 1 227 ? -0.299 -9.898 -8.779 1.00 88.62 227 SER A CA 1
ATOM 1790 C C . SER A 1 227 ? -1.274 -8.762 -9.093 1.00 88.62 227 SER A C 1
ATOM 1792 O O . SER A 1 227 ? -2.204 -8.900 -9.886 1.00 88.62 227 SER A O 1
ATOM 1794 N N . LEU A 1 228 ? -0.999 -7.578 -8.550 1.00 86.12 228 LEU A N 1
ATOM 1795 C CA . LEU A 1 228 ? -1.787 -6.375 -8.794 1.00 86.12 228 LEU A CA 1
ATOM 1796 C C . LEU A 1 228 ? -1.649 -5.877 -10.238 1.00 86.12 228 LEU A C 1
ATOM 1798 O O . LEU A 1 228 ? -2.649 -5.528 -10.866 1.00 86.12 228 LEU A O 1
ATOM 1802 N N . ARG A 1 229 ? -0.431 -5.910 -10.788 1.00 87.50 229 ARG A N 1
ATOM 1803 C CA . ARG A 1 229 ? -0.127 -5.551 -12.181 1.00 87.50 229 ARG A CA 1
ATOM 1804 C C . ARG A 1 229 ? -0.831 -6.465 -13.186 1.00 87.50 229 ARG A C 1
ATOM 1806 O O . ARG A 1 229 ? -1.361 -5.981 -14.182 1.00 87.50 229 ARG A O 1
ATOM 1813 N N . LYS A 1 230 ? -0.850 -7.775 -12.925 1.00 88.75 230 LYS A N 1
ATOM 1814 C CA . LYS A 1 230 ? -1.529 -8.787 -13.752 1.00 88.75 230 LYS A CA 1
ATOM 1815 C C . LYS A 1 230 ? -3.054 -8.730 -13.627 1.00 88.75 230 LYS A C 1
ATOM 1817 O O . LYS A 1 230 ? -3.762 -9.284 -14.466 1.00 88.75 230 LYS A O 1
ATOM 1822 N N . GLY A 1 231 ? -3.562 -8.009 -12.630 1.00 87.50 231 GLY A N 1
ATOM 1823 C CA . GLY A 1 231 ? -4.986 -7.917 -12.354 1.00 87.50 231 GLY A CA 1
ATOM 1824 C C . GLY A 1 231 ? -5.536 -9.176 -11.695 1.00 87.50 231 GLY A C 1
ATOM 1825 O O . GLY A 1 231 ? -6.668 -9.566 -11.971 1.00 87.50 231 GLY A O 1
ATOM 1826 N N . ASP A 1 232 ? -4.761 -9.827 -10.834 1.00 87.44 232 ASP A N 1
ATOM 1827 C CA . ASP A 1 232 ? -5.250 -10.962 -10.058 1.00 87.44 232 ASP A CA 1
ATOM 1828 C C . ASP A 1 232 ? -6.377 -10.511 -9.119 1.00 87.44 232 ASP A C 1
ATOM 1830 O O . ASP A 1 232 ? -6.270 -9.510 -8.403 1.00 87.44 232 ASP A O 1
ATOM 1834 N N . GLY A 1 233 ? -7.480 -11.260 -9.108 1.00 85.75 233 GLY A N 1
ATOM 1835 C CA . GLY A 1 233 ? -8.680 -10.900 -8.343 1.00 85.75 233 GLY A CA 1
ATOM 1836 C C . GLY A 1 233 ? -9.510 -9.773 -8.969 1.00 85.75 233 GLY A C 1
ATOM 1837 O O . GLY A 1 233 ? -10.470 -9.301 -8.352 1.00 85.75 233 GLY A O 1
ATOM 1838 N N . ARG A 1 234 ? -9.172 -9.348 -10.192 1.00 91.56 234 ARG A N 1
ATOM 1839 C CA . ARG A 1 234 ? -9.970 -8.415 -10.990 1.00 91.56 234 ARG A CA 1
ATOM 1840 C C . ARG A 1 234 ? -11.331 -9.029 -11.344 1.00 91.56 234 ARG A C 1
ATOM 1842 O O . ARG A 1 234 ? -11.373 -10.174 -11.793 1.00 91.56 234 ARG A O 1
ATOM 1849 N N . PRO A 1 235 ? -12.436 -8.279 -11.217 1.00 89.50 235 PRO A N 1
ATOM 1850 C CA . PRO A 1 235 ? -13.720 -8.721 -11.750 1.00 89.50 235 PRO A CA 1
ATOM 1851 C C . PRO A 1 235 ? -13.694 -8.832 -13.282 1.00 89.50 235 PRO A C 1
ATOM 1853 O O . PRO A 1 235 ? -13.129 -7.969 -13.946 1.00 89.50 235 PRO A O 1
ATOM 1856 N N . GLU A 1 236 ? -14.380 -9.821 -13.861 1.00 88.38 236 GLU A N 1
ATOM 1857 C CA . GLU A 1 236 ? -14.364 -10.103 -15.314 1.00 88.38 236 GLU A CA 1
ATOM 1858 C C . GLU A 1 236 ? -14.700 -8.890 -16.195 1.00 88.38 236 GLU A C 1
ATOM 1860 O O . GLU A 1 236 ? -14.148 -8.716 -17.280 1.00 88.38 236 GLU A O 1
ATOM 1865 N N . LYS A 1 237 ? -15.586 -8.016 -15.709 1.00 87.69 237 LYS A N 1
ATOM 1866 C CA . LYS A 1 237 ? -16.039 -6.823 -16.435 1.00 87.69 237 LYS A CA 1
ATOM 1867 C C . LYS A 1 237 ? -15.021 -5.683 -16.419 1.00 87.69 237 LYS A C 1
ATOM 1869 O O . LYS A 1 237 ? -15.175 -4.739 -17.192 1.00 87.69 237 LYS A O 1
ATOM 1874 N N . VAL A 1 238 ? -14.015 -5.747 -15.545 1.00 85.06 238 VAL A N 1
ATOM 1875 C CA . VAL A 1 238 ? -12.978 -4.725 -15.384 1.00 85.06 238 VAL A CA 1
ATOM 1876 C C . VAL A 1 238 ? -11.792 -5.029 -16.251 1.00 85.06 238 VAL A C 1
ATOM 1878 O O . VAL A 1 238 ? -11.345 -6.159 -16.253 1.00 85.06 238 VAL A O 1
ATOM 1881 N N . SER A 1 239 ? -11.269 -4.047 -16.994 1.00 87.00 239 SER A N 1
ATOM 1882 C CA . SER A 1 239 ? -10.042 -4.209 -17.784 1.00 87.00 239 SER A CA 1
ATOM 1883 C C . SER A 1 239 ? -8.811 -4.276 -16.867 1.00 87.00 239 SER A C 1
ATOM 1885 O O . SER A 1 239 ? -8.818 -3.697 -15.781 1.00 87.00 239 SER A O 1
ATOM 1887 N N . VAL A 1 240 ? -7.743 -4.980 -17.272 1.00 85.62 240 VAL A N 1
ATOM 1888 C CA . VAL A 1 240 ? -6.509 -5.085 -16.460 1.00 85.62 240 VAL A CA 1
ATOM 1889 C C . VAL A 1 240 ? -5.985 -3.689 -16.158 1.00 85.62 240 VAL A C 1
ATOM 1891 O O . VAL A 1 240 ? -5.613 -3.391 -15.032 1.00 85.62 240 VAL A O 1
ATOM 1894 N N . ARG A 1 241 ? -6.056 -2.807 -17.156 1.00 82.38 241 ARG A N 1
ATOM 1895 C CA . ARG A 1 241 ? -5.663 -1.409 -17.044 1.00 82.38 241 ARG A CA 1
ATOM 1896 C C . ARG A 1 241 ? -6.454 -0.655 -15.975 1.00 82.38 241 ARG A C 1
ATOM 1898 O O . ARG A 1 241 ? -5.848 0.016 -15.146 1.00 82.38 241 ARG A O 1
ATOM 1905 N N . ASP A 1 242 ? -7.783 -0.746 -15.995 1.00 80.38 242 ASP A N 1
ATOM 1906 C CA . ASP A 1 242 ? -8.624 0.011 -15.060 1.00 80.38 242 ASP A CA 1
ATOM 1907 C C . ASP A 1 242 ? -8.482 -0.532 -13.636 1.00 80.38 242 ASP A C 1
ATOM 1909 O O . ASP A 1 242 ? -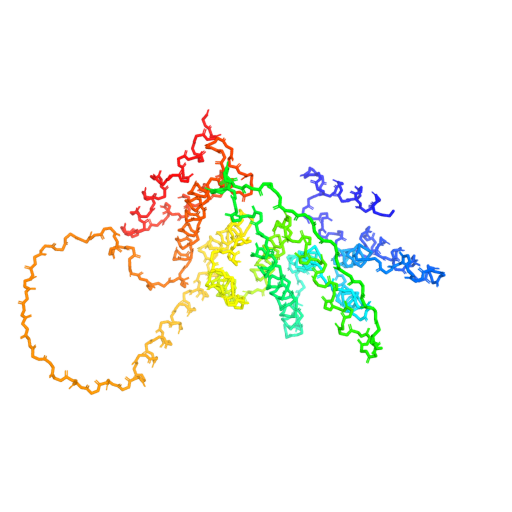8.425 0.247 -12.689 1.00 80.38 242 ASP A O 1
ATOM 1913 N N . PHE A 1 243 ? -8.333 -1.851 -13.485 1.00 83.19 243 PHE A N 1
ATOM 1914 C CA . PHE A 1 243 ? -7.998 -2.470 -12.204 1.00 83.19 243 PHE A CA 1
ATOM 1915 C C . PHE A 1 243 ? -6.607 -2.052 -11.720 1.00 83.19 243 PHE A C 1
ATOM 1917 O O . PHE A 1 243 ? -6.404 -1.797 -10.540 1.00 83.19 243 PHE A O 1
ATOM 1924 N N . ALA A 1 244 ? -5.638 -1.915 -12.626 1.00 83.69 244 ALA A N 1
ATOM 1925 C CA . ALA A 1 244 ? -4.281 -1.546 -12.256 1.00 83.69 244 ALA A CA 1
ATOM 1926 C C . ALA A 1 244 ? -4.116 -0.053 -11.903 1.00 83.69 244 ALA A C 1
ATOM 1928 O O . ALA A 1 244 ? -3.040 0.369 -11.475 1.00 83.69 244 ALA A O 1
ATOM 1929 N N . ARG A 1 245 ? -5.168 0.762 -12.065 1.00 75.56 245 ARG A N 1
ATOM 1930 C CA . ARG A 1 245 ? -5.125 2.224 -11.924 1.00 75.56 245 ARG A CA 1
ATOM 1931 C C . ARG A 1 245 ? -4.526 2.717 -10.595 1.00 75.56 245 ARG A C 1
ATOM 1933 O O . ARG A 1 245 ? -3.714 3.638 -10.658 1.00 75.56 245 ARG A O 1
ATOM 1940 N N . PRO A 1 246 ? -4.830 2.144 -9.412 1.00 73.88 246 PRO A N 1
ATOM 1941 C CA . PRO A 1 246 ? -4.217 2.594 -8.158 1.00 73.88 246 PRO A CA 1
ATOM 1942 C C . PRO A 1 246 ? -2.698 2.361 -8.086 1.00 73.88 246 PRO A C 1
ATOM 1944 O O . PRO A 1 246 ? -1.978 3.099 -7.410 1.00 73.88 246 PRO A O 1
ATOM 1947 N N . PHE A 1 247 ? -2.188 1.352 -8.798 1.00 73.94 247 PHE A N 1
ATOM 1948 C CA . PHE A 1 247 ? -0.771 0.947 -8.764 1.00 73.94 247 PHE A CA 1
ATOM 1949 C C . PHE A 1 247 ? 0.135 1.830 -9.597 1.00 73.94 247 PHE A C 1
ATOM 1951 O O . PHE A 1 247 ? 1.351 1.803 -9.445 1.00 73.94 247 PHE A O 1
ATOM 1958 N N . ARG A 1 248 ? -0.477 2.663 -10.427 1.00 73.75 248 ARG A N 1
ATOM 1959 C CA . ARG A 1 248 ? 0.189 3.646 -11.264 1.00 73.75 248 ARG A CA 1
ATOM 1960 C C . ARG A 1 248 ? 0.507 4.941 -10.512 1.00 73.75 248 ARG A C 1
ATOM 1962 O O . ARG A 1 248 ? 0.837 5.940 -11.129 1.00 73.75 248 ARG A O 1
ATOM 1969 N N . SER A 1 249 ? 0.378 4.948 -9.184 1.00 80.81 249 SER A N 1
ATOM 1970 C CA . SER A 1 249 ? 0.682 6.116 -8.357 1.00 80.81 249 SER A CA 1
ATOM 1971 C C . SER A 1 249 ? 2.175 6.236 -8.056 1.00 80.81 249 SER A C 1
ATOM 1973 O O . SER A 1 249 ? 2.852 5.243 -7.770 1.00 80.81 249 SER A O 1
ATOM 1975 N N . LYS A 1 250 ? 2.665 7.480 -8.008 1.00 80.62 250 LYS A N 1
ATOM 1976 C CA . LYS A 1 250 ? 4.023 7.834 -7.565 1.00 80.62 250 LYS A CA 1
ATOM 1977 C C . LYS A 1 250 ? 4.406 7.154 -6.247 1.00 80.62 250 LYS A C 1
ATOM 1979 O O . LYS A 1 250 ? 5.524 6.680 -6.096 1.00 80.62 250 LYS A O 1
ATOM 1984 N N . ALA A 1 251 ? 3.475 7.066 -5.294 1.00 81.00 251 ALA A N 1
ATOM 1985 C CA . ALA A 1 251 ? 3.730 6.481 -3.978 1.00 81.00 251 ALA A CA 1
ATOM 1986 C C . ALA A 1 251 ? 4.140 5.002 -4.053 1.00 81.00 251 ALA A C 1
ATOM 1988 O O . ALA A 1 251 ? 5.095 4.590 -3.394 1.00 81.00 251 ALA A O 1
ATOM 1989 N N . ILE A 1 252 ? 3.440 4.208 -4.864 1.00 84.94 252 ILE A N 1
ATOM 1990 C CA . ILE A 1 252 ? 3.734 2.781 -5.030 1.00 84.94 252 ILE A CA 1
ATOM 1991 C C . ILE A 1 252 ? 5.024 2.611 -5.822 1.00 84.94 252 ILE A C 1
ATOM 1993 O O . ILE A 1 252 ? 5.900 1.866 -5.392 1.00 84.94 252 ILE A O 1
ATOM 1997 N N . PHE A 1 253 ? 5.177 3.364 -6.910 1.00 84.62 253 PHE A N 1
ATOM 1998 C CA . PHE A 1 253 ? 6.385 3.350 -7.728 1.00 84.62 253 PHE A CA 1
ATOM 1999 C C . PHE A 1 253 ? 7.649 3.661 -6.914 1.00 84.62 253 PHE A C 1
ATOM 2001 O O . PHE A 1 253 ? 8.574 2.853 -6.887 1.00 84.62 253 PHE A O 1
ATOM 2008 N N . THR A 1 254 ? 7.669 4.773 -6.174 1.00 83.19 254 THR A N 1
ATOM 2009 C CA . THR A 1 254 ? 8.812 5.166 -5.336 1.00 83.19 254 THR A CA 1
ATOM 2010 C C . THR A 1 254 ? 9.086 4.144 -4.233 1.00 83.19 254 THR A C 1
ATOM 2012 O O . THR A 1 254 ? 10.245 3.845 -3.949 1.00 83.19 254 THR A O 1
ATOM 2015 N N . THR A 1 255 ? 8.038 3.570 -3.630 1.00 85.25 255 THR A N 1
ATOM 2016 C CA . THR A 1 255 ? 8.179 2.523 -2.602 1.00 85.25 255 THR A CA 1
ATOM 2017 C C . THR A 1 255 ? 8.845 1.272 -3.176 1.00 85.25 255 THR A C 1
ATOM 2019 O O . THR A 1 255 ? 9.791 0.748 -2.588 1.00 85.25 255 THR A O 1
ATOM 2022 N N . MET A 1 256 ? 8.391 0.822 -4.347 1.00 88.25 256 MET A N 1
ATOM 2023 C CA . MET A 1 256 ? 8.932 -0.346 -5.039 1.00 88.25 256 MET A CA 1
ATOM 2024 C C . MET A 1 256 ? 10.357 -0.114 -5.554 1.00 88.25 256 MET A C 1
ATOM 2026 O O . MET A 1 256 ? 11.204 -0.996 -5.432 1.00 88.25 256 MET A O 1
ATOM 2030 N N . LEU A 1 257 ? 10.652 1.078 -6.079 1.00 85.62 257 LEU A N 1
ATOM 2031 C CA . LEU A 1 257 ? 12.001 1.446 -6.508 1.00 85.62 257 LEU A CA 1
ATOM 2032 C C . LEU A 1 257 ? 12.972 1.447 -5.332 1.00 85.62 257 LEU A C 1
ATOM 2034 O O . LEU A 1 257 ? 14.028 0.825 -5.402 1.00 85.62 257 LEU A O 1
ATOM 2038 N N . TRP A 1 258 ? 12.618 2.145 -4.249 1.00 85.12 258 TRP A N 1
ATOM 2039 C CA . TRP A 1 258 ? 13.452 2.186 -3.052 1.00 85.12 258 TRP A CA 1
ATOM 2040 C C . TRP A 1 258 ? 13.752 0.768 -2.568 1.00 85.12 258 TRP A C 1
ATOM 2042 O O . TRP A 1 258 ? 14.889 0.459 -2.225 1.00 85.12 258 TRP A O 1
ATOM 2052 N N . PHE A 1 259 ? 12.759 -0.118 -2.631 1.00 83.25 259 PHE A N 1
ATOM 2053 C CA . PHE A 1 259 ? 12.931 -1.519 -2.294 1.00 83.25 259 PHE A CA 1
ATOM 2054 C C . PHE A 1 259 ? 13.910 -2.263 -3.217 1.00 83.25 259 PHE A C 1
ATOM 2056 O O . PHE A 1 259 ? 14.803 -2.952 -2.723 1.00 83.25 259 PHE A O 1
ATOM 2063 N N . ALA A 1 260 ? 13.795 -2.100 -4.537 1.00 84.38 260 ALA A N 1
ATOM 2064 C CA . ALA A 1 260 ? 14.741 -2.680 -5.492 1.00 84.38 260 ALA A CA 1
ATOM 2065 C C . ALA A 1 260 ? 16.180 -2.185 -5.246 1.00 84.38 260 ALA A C 1
ATOM 2067 O O . ALA A 1 260 ? 17.127 -2.968 -5.296 1.00 84.38 260 ALA A O 1
ATOM 2068 N N . ILE A 1 261 ? 16.345 -0.905 -4.896 1.00 83.31 261 ILE A N 1
ATOM 2069 C CA . ILE A 1 261 ? 17.646 -0.320 -4.546 1.00 83.31 261 ILE A CA 1
ATOM 2070 C C . ILE A 1 261 ? 18.200 -0.945 -3.259 1.00 83.31 261 ILE A C 1
ATOM 2072 O O . ILE A 1 261 ? 19.366 -1.336 -3.226 1.00 83.31 261 ILE A O 1
ATOM 2076 N N . GLN A 1 262 ? 17.379 -1.080 -2.211 1.00 81.75 262 GLN A N 1
ATOM 2077 C CA . GLN A 1 262 ? 17.803 -1.687 -0.942 1.00 81.75 262 GLN A CA 1
ATOM 2078 C C . GLN A 1 262 ? 18.276 -3.134 -1.121 1.00 81.75 262 GLN A C 1
ATOM 2080 O O . GLN A 1 262 ? 19.301 -3.503 -0.553 1.00 81.75 262 GLN A O 1
ATOM 2085 N N . GLN A 1 263 ? 17.604 -3.922 -1.970 1.00 79.88 263 GLN A N 1
ATOM 2086 C CA . GLN A 1 263 ? 18.022 -5.295 -2.284 1.00 79.88 263 GLN A CA 1
ATOM 2087 C C . GLN A 1 263 ? 19.442 -5.379 -2.867 1.00 79.88 263 GLN A C 1
ATOM 2089 O O . GLN A 1 263 ? 20.121 -6.387 -2.686 1.00 79.88 263 GLN A O 1
ATOM 2094 N N . VAL A 1 264 ? 19.897 -4.338 -3.573 1.00 79.62 264 VAL A N 1
ATOM 2095 C CA . VAL A 1 264 ? 21.240 -4.279 -4.175 1.00 79.62 264 VAL A CA 1
ATOM 2096 C C . VAL A 1 264 ? 22.265 -3.633 -3.239 1.00 79.62 264 VAL A C 1
ATOM 2098 O O . VAL A 1 264 ? 23.450 -3.984 -3.282 1.00 79.62 264 VAL A O 1
ATOM 2101 N N . ALA A 1 265 ? 21.834 -2.690 -2.402 1.00 80.38 265 ALA A N 1
ATOM 2102 C CA . ALA A 1 265 ? 22.707 -1.962 -1.487 1.00 80.38 265 ALA A CA 1
ATOM 2103 C C . ALA A 1 265 ? 23.142 -2.813 -0.282 1.00 80.38 265 ALA A C 1
ATOM 2105 O O . ALA A 1 265 ? 24.319 -2.785 0.080 1.00 80.38 265 ALA A O 1
ATOM 2106 N N . ASP A 1 266 ? 22.226 -3.584 0.309 1.00 77.88 266 ASP A N 1
ATOM 2107 C CA . ASP A 1 266 ? 22.500 -4.407 1.489 1.00 77.88 266 ASP A CA 1
ATOM 2108 C C . ASP A 1 266 ? 23.143 -5.762 1.106 1.00 77.88 266 ASP A C 1
ATOM 2110 O O . ASP A 1 266 ? 22.543 -6.541 0.357 1.00 77.88 266 ASP A O 1
ATOM 2114 N N . PRO A 1 267 ? 24.361 -6.087 1.595 1.00 76.62 267 PRO A N 1
ATOM 2115 C CA . PRO A 1 267 ? 25.004 -7.377 1.348 1.00 76.62 267 PRO A CA 1
ATOM 2116 C C . PRO A 1 267 ? 24.147 -8.593 1.719 1.00 76.62 267 PRO A C 1
ATOM 2118 O O . PRO A 1 267 ? 24.195 -9.599 1.006 1.00 76.62 267 PRO A O 1
ATOM 2121 N N . GLU A 1 268 ? 23.373 -8.517 2.804 1.00 73.50 268 GLU A N 1
ATOM 2122 C CA . GLU A 1 268 ? 22.525 -9.627 3.238 1.00 73.50 268 GLU A CA 1
ATOM 2123 C C . GLU A 1 268 ? 21.318 -9.791 2.311 1.00 73.50 268 GLU A C 1
ATOM 2125 O O . GLU A 1 268 ? 21.089 -10.893 1.796 1.00 73.50 268 GLU A O 1
ATOM 2130 N N . ALA A 1 269 ? 20.613 -8.697 2.003 1.00 67.31 269 ALA A N 1
ATOM 2131 C CA . ALA A 1 269 ? 19.541 -8.696 1.012 1.00 67.31 269 ALA A CA 1
ATOM 2132 C C . ALA A 1 269 ? 20.013 -9.196 -0.363 1.00 67.31 269 ALA A C 1
ATOM 2134 O O . ALA A 1 269 ? 19.301 -9.975 -1.003 1.00 67.31 269 ALA A O 1
ATOM 2135 N N . ARG A 1 270 ? 21.234 -8.848 -0.797 1.00 74.44 270 ARG A N 1
ATOM 2136 C CA . ARG A 1 270 ? 21.833 -9.391 -2.030 1.00 74.44 270 ARG A CA 1
ATOM 2137 C C . ARG A 1 270 ? 21.969 -10.908 -1.983 1.00 74.44 270 ARG A C 1
ATOM 2139 O O . ARG A 1 270 ? 21.598 -11.580 -2.944 1.00 74.44 270 ARG A O 1
ATOM 2146 N N . ARG A 1 271 ? 22.485 -11.456 -0.877 1.00 74.50 271 ARG A N 1
ATOM 2147 C CA . ARG A 1 271 ? 22.653 -12.907 -0.698 1.00 74.50 271 ARG A CA 1
ATOM 2148 C C . ARG A 1 271 ? 21.305 -13.629 -0.714 1.00 74.50 271 ARG A C 1
ATOM 2150 O O . ARG A 1 271 ? 21.170 -14.651 -1.383 1.00 74.50 271 ARG A O 1
ATOM 2157 N N . LEU A 1 272 ? 20.312 -13.088 -0.007 1.00 70.75 272 LEU A N 1
ATOM 2158 C CA . LEU A 1 272 ? 18.950 -13.628 0.032 1.00 70.75 272 LEU A CA 1
ATOM 2159 C C . LEU A 1 272 ? 18.298 -13.607 -1.353 1.00 70.75 272 LEU A C 1
ATOM 2161 O O . LEU A 1 272 ? 17.745 -14.612 -1.792 1.00 70.75 272 LEU A O 1
ATOM 2165 N N . THR A 1 273 ? 18.440 -12.497 -2.073 1.00 67.62 273 THR A N 1
ATOM 2166 C CA . THR A 1 273 ? 17.904 -12.342 -3.428 1.00 67.62 273 THR A CA 1
ATOM 2167 C C . THR A 1 273 ? 18.564 -13.316 -4.404 1.00 67.62 273 THR A C 1
ATOM 2169 O O . THR A 1 273 ? 17.868 -13.985 -5.163 1.00 67.62 273 THR A O 1
ATOM 2172 N N . ALA A 1 274 ? 19.891 -13.471 -4.350 1.00 73.00 274 ALA A N 1
ATOM 2173 C CA . ALA A 1 274 ? 20.611 -14.448 -5.168 1.00 73.00 274 ALA A CA 1
ATOM 2174 C C . ALA A 1 274 ? 20.144 -15.888 -4.893 1.00 73.00 274 ALA A C 1
ATOM 2176 O O . ALA A 1 274 ? 19.895 -16.644 -5.831 1.00 73.00 274 ALA A O 1
ATOM 2177 N N . SER A 1 275 ? 19.956 -16.246 -3.618 1.00 75.75 275 SER A N 1
ATOM 2178 C CA . SER A 1 275 ? 19.410 -17.549 -3.217 1.00 75.75 275 SER A CA 1
ATOM 2179 C C . SER A 1 275 ? 17.993 -17.774 -3.763 1.00 75.75 275 SER A C 1
ATOM 2181 O O . SER A 1 275 ? 17.711 -18.815 -4.357 1.00 75.75 275 SER A O 1
ATOM 2183 N N . ALA A 1 276 ? 17.113 -16.772 -3.648 1.00 69.69 276 ALA A N 1
ATOM 2184 C CA . ALA A 1 276 ? 15.747 -16.838 -4.164 1.00 69.69 276 ALA A CA 1
ATOM 2185 C C . ALA A 1 276 ? 15.702 -16.983 -5.697 1.00 69.69 276 ALA A C 1
ATOM 2187 O O . ALA A 1 276 ? 14.897 -17.755 -6.219 1.00 69.69 276 ALA A O 1
ATOM 2188 N N . ILE A 1 277 ? 16.590 -16.291 -6.421 1.00 70.38 277 ILE A N 1
ATOM 2189 C CA . ILE A 1 277 ? 16.726 -16.421 -7.880 1.00 70.38 277 ILE A CA 1
ATOM 2190 C C . ILE A 1 277 ? 17.149 -17.844 -8.256 1.00 70.38 277 ILE A C 1
ATOM 2192 O O . ILE A 1 277 ? 16.521 -18.446 -9.127 1.00 70.38 277 ILE A O 1
ATOM 2196 N N . LEU A 1 278 ? 18.161 -18.403 -7.586 1.00 76.31 278 LEU A N 1
ATOM 2197 C CA . LEU A 1 278 ? 18.625 -19.771 -7.837 1.00 76.31 278 LEU A CA 1
ATOM 2198 C C . LEU A 1 278 ? 17.517 -20.799 -7.574 1.00 76.31 278 LEU A C 1
ATOM 2200 O O . LEU A 1 278 ? 17.288 -21.681 -8.401 1.00 76.31 278 LEU A O 1
ATOM 2204 N N . ALA A 1 279 ? 16.779 -20.653 -6.471 1.00 74.19 279 ALA A N 1
ATOM 2205 C CA . ALA A 1 279 ? 15.647 -21.522 -6.154 1.00 74.19 279 ALA A CA 1
ATOM 2206 C C . ALA A 1 279 ? 14.529 -21.427 -7.211 1.00 74.19 279 ALA A C 1
ATOM 2208 O O . ALA A 1 279 ? 13.967 -22.445 -7.623 1.00 74.19 279 ALA A O 1
ATOM 2209 N N . ALA A 1 280 ? 14.223 -20.219 -7.697 1.00 70.25 280 ALA A N 1
ATOM 2210 C CA . ALA A 1 280 ? 13.241 -20.014 -8.760 1.00 70.25 280 ALA A CA 1
ATOM 2211 C C . ALA A 1 280 ? 13.684 -20.648 -10.091 1.00 70.25 280 ALA A C 1
ATOM 2213 O O . ALA A 1 280 ? 12.876 -21.296 -10.757 1.00 70.25 280 ALA A O 1
ATOM 2214 N N . GLN A 1 281 ? 14.965 -20.521 -10.452 1.00 75.75 281 GLN A N 1
ATOM 2215 C CA . GLN A 1 281 ? 15.543 -21.147 -11.647 1.00 75.75 281 GLN A CA 1
ATOM 2216 C C . GLN A 1 281 ? 15.502 -22.677 -11.568 1.00 75.75 281 GLN A C 1
ATOM 2218 O O . GLN A 1 281 ? 15.107 -23.331 -12.531 1.00 75.75 281 GLN A O 1
ATOM 2223 N N . GLN A 1 282 ? 15.844 -23.253 -10.412 1.00 82.62 282 GLN A N 1
ATOM 2224 C CA . GLN A 1 282 ? 15.749 -24.697 -10.181 1.00 82.62 282 GLN A CA 1
ATOM 2225 C C . GLN A 1 282 ? 14.306 -25.196 -10.310 1.00 82.62 282 GLN A C 1
ATOM 2227 O O . GLN A 1 282 ? 14.063 -26.204 -10.969 1.00 82.62 282 GLN A O 1
ATOM 2232 N N . LYS A 1 283 ? 13.337 -24.464 -9.746 1.00 77.38 283 LYS A N 1
ATOM 2233 C CA . LYS A 1 283 ? 11.912 -24.801 -9.861 1.00 77.38 283 LYS A CA 1
ATOM 2234 C C . LYS A 1 283 ? 11.416 -24.739 -11.309 1.00 77.38 283 LYS A C 1
ATOM 2236 O O . LYS A 1 283 ? 10.664 -25.615 -11.722 1.00 77.38 283 LYS A O 1
ATOM 2241 N N . ALA A 1 284 ? 11.836 -23.731 -12.076 1.00 73.81 284 ALA A N 1
ATOM 2242 C CA . ALA A 1 284 ? 11.490 -23.612 -13.492 1.00 73.81 284 ALA A CA 1
ATOM 2243 C C . ALA A 1 284 ? 12.090 -24.758 -14.324 1.00 73.81 284 ALA A C 1
ATOM 2245 O O . ALA A 1 284 ? 11.401 -25.342 -15.155 1.00 73.81 284 ALA A O 1
ATOM 2246 N N . LYS A 1 285 ? 13.347 -25.131 -14.052 1.00 83.56 285 LYS A N 1
ATOM 2247 C CA . LYS A 1 285 ? 14.006 -26.269 -14.701 1.00 83.56 285 LYS A CA 1
ATOM 2248 C C . LYS A 1 285 ? 13.283 -27.589 -14.407 1.00 83.56 285 LYS A C 1
ATOM 2250 O O . LYS A 1 285 ? 12.966 -28.317 -15.338 1.00 83.56 285 LYS A O 1
ATOM 2255 N N . ALA A 1 286 ? 12.939 -27.840 -13.143 1.00 85.81 286 ALA A N 1
ATOM 2256 C CA . ALA A 1 286 ? 12.196 -29.034 -12.739 1.00 85.81 286 ALA A CA 1
ATOM 2257 C C . ALA A 1 286 ? 10.788 -29.104 -13.361 1.00 85.81 286 ALA A C 1
ATOM 2259 O O . ALA A 1 286 ? 10.327 -30.183 -13.718 1.00 85.81 286 ALA A O 1
ATOM 2260 N N . ALA A 1 287 ? 10.107 -27.961 -13.516 1.00 82.75 287 ALA A N 1
ATOM 2261 C CA . ALA A 1 287 ? 8.811 -27.906 -14.192 1.00 82.75 287 ALA A CA 1
ATOM 2262 C C . ALA A 1 287 ? 8.923 -28.276 -15.680 1.00 82.75 287 ALA A C 1
ATOM 2264 O O . ALA A 1 287 ? 8.062 -28.983 -16.191 1.00 82.75 287 ALA A O 1
ATOM 2265 N N . ASN A 1 288 ? 9.997 -27.854 -16.352 1.00 82.88 288 ASN A N 1
ATOM 2266 C CA . ASN A 1 288 ? 10.229 -28.192 -17.756 1.00 82.88 288 ASN A CA 1
ATOM 2267 C C . ASN A 1 288 ? 10.629 -29.664 -17.941 1.00 82.88 288 ASN A C 1
ATOM 2269 O O . ASN A 1 288 ? 10.139 -30.304 -18.863 1.00 82.88 288 ASN A O 1
ATOM 2273 N N . GLU A 1 289 ? 11.455 -30.221 -17.050 1.00 88.19 289 GLU A N 1
ATOM 2274 C CA . GLU A 1 289 ? 11.888 -31.631 -17.102 1.00 88.19 289 GLU A CA 1
ATOM 2275 C C . GLU A 1 289 ? 10.763 -32.632 -16.769 1.00 88.19 289 GLU A C 1
ATOM 2277 O O . GLU A 1 289 ? 10.848 -33.800 -17.138 1.00 88.19 289 GLU A O 1
ATOM 2282 N N . GLY A 1 290 ? 9.703 -32.190 -16.084 1.00 78.44 290 GLY A N 1
ATOM 2283 C CA . GLY A 1 290 ? 8.553 -33.021 -15.711 1.00 78.44 290 GLY A CA 1
ATOM 2284 C C . GLY A 1 290 ? 7.421 -33.080 -16.742 1.00 78.44 290 GLY A C 1
ATOM 2285 O O . GLY A 1 290 ? 6.449 -33.802 -16.520 1.00 78.44 290 GLY A O 1
ATOM 2286 N N . THR A 1 291 ? 7.515 -32.335 -17.847 1.00 66.56 291 THR A N 1
ATOM 2287 C CA . THR A 1 291 ? 6.532 -32.401 -18.937 1.00 66.56 291 THR A CA 1
ATOM 2288 C C . THR A 1 291 ? 7.070 -33.376 -19.984 1.00 66.56 291 THR A C 1
ATOM 2290 O O . THR A 1 291 ? 8.040 -33.025 -20.653 1.00 66.56 291 THR A O 1
ATOM 2293 N N . PRO A 1 292 ? 6.530 -34.605 -20.113 1.00 63.16 292 PRO A N 1
ATOM 2294 C CA . PRO A 1 292 ? 6.942 -35.499 -21.190 1.00 63.16 292 PRO A CA 1
ATOM 2295 C C . PRO A 1 292 ? 6.718 -34.792 -22.528 1.00 63.16 292 PRO A C 1
ATOM 2297 O O . PRO A 1 292 ? 5.671 -34.165 -22.716 1.00 63.16 292 PRO A O 1
ATOM 2300 N N . ASP A 1 293 ? 7.717 -34.861 -23.412 1.00 61.44 293 ASP A N 1
ATOM 2301 C CA . ASP A 1 293 ? 7.652 -34.274 -24.750 1.00 61.44 293 ASP A CA 1
ATOM 2302 C C . ASP A 1 293 ? 6.310 -34.646 -25.401 1.00 61.44 293 ASP A C 1
ATOM 2304 O O . ASP A 1 293 ? 5.973 -35.836 -25.446 1.00 61.44 293 ASP A O 1
ATOM 2308 N N . PRO A 1 294 ? 5.513 -33.674 -25.887 1.00 58.81 294 PRO A N 1
ATOM 2309 C CA . PRO A 1 294 ? 4.382 -34.011 -26.734 1.00 58.81 294 PRO A CA 1
ATOM 2310 C C . PRO A 1 294 ? 4.928 -34.799 -27.928 1.00 58.81 294 PRO A C 1
ATOM 2312 O O . PRO A 1 294 ? 5.871 -34.347 -28.580 1.00 58.81 294 PRO A O 1
ATOM 2315 N N . GLU A 1 295 ? 4.374 -35.994 -28.165 1.00 53.66 295 GLU A N 1
ATOM 2316 C CA . GLU A 1 295 ? 4.796 -36.877 -29.254 1.00 53.66 295 GLU A CA 1
ATOM 2317 C C . GLU A 1 295 ? 5.006 -36.076 -30.549 1.00 53.66 295 GLU A C 1
ATOM 2319 O O . GLU A 1 295 ? 4.176 -35.222 -30.886 1.00 53.66 295 GLU A O 1
ATOM 2324 N N . PRO A 1 296 ? 6.103 -36.322 -31.284 1.00 53.41 296 PRO A N 1
ATOM 2325 C CA . PRO A 1 296 ? 6.432 -35.545 -32.464 1.00 53.41 296 PRO A CA 1
ATOM 2326 C C . PRO A 1 296 ? 5.361 -35.754 -33.538 1.00 53.41 296 PRO A C 1
ATOM 2328 O O . PRO A 1 296 ? 5.344 -36.765 -34.240 1.00 53.41 296 PRO A O 1
ATOM 2331 N N . ILE A 1 297 ? 4.478 -34.766 -33.701 1.00 49.00 297 ILE A N 1
ATOM 2332 C CA . ILE A 1 297 ? 3.635 -34.654 -34.888 1.00 49.00 297 ILE A CA 1
ATOM 2333 C C . ILE A 1 297 ? 4.577 -34.318 -36.043 1.00 49.00 297 ILE A C 1
ATOM 2335 O O . ILE A 1 297 ? 5.096 -33.208 -36.160 1.00 49.00 297 ILE A O 1
ATOM 2339 N N . ALA A 1 298 ? 4.854 -35.326 -36.864 1.00 51.72 298 ALA A N 1
ATOM 2340 C CA . ALA A 1 298 ? 5.684 -35.212 -38.048 1.00 51.72 298 ALA A CA 1
ATOM 2341 C C . ALA A 1 298 ? 5.005 -34.310 -39.092 1.00 51.72 298 ALA A C 1
ATOM 2343 O O . ALA A 1 298 ? 4.205 -34.784 -39.897 1.00 51.72 298 ALA A O 1
ATOM 2344 N N . GLU A 1 299 ? 5.356 -33.024 -39.124 1.00 42.88 299 GLU A N 1
ATOM 2345 C CA . GLU A 1 299 ? 5.031 -32.143 -40.247 1.00 42.88 299 GLU A CA 1
ATOM 2346 C C . GLU A 1 299 ? 6.274 -31.779 -41.061 1.00 42.88 299 GLU A C 1
ATOM 2348 O O . GLU A 1 299 ? 7.315 -31.347 -40.565 1.00 42.88 299 GLU A O 1
ATOM 2353 N N . LYS A 1 300 ? 6.139 -32.043 -42.361 1.00 43.91 300 LYS A N 1
ATOM 2354 C CA . LYS A 1 300 ? 7.145 -31.888 -43.404 1.00 43.91 300 LYS A CA 1
ATOM 2355 C C . LYS A 1 300 ? 7.513 -30.419 -43.607 1.00 43.91 300 LYS A C 1
ATOM 2357 O O . LYS A 1 300 ? 6.662 -29.541 -43.672 1.00 43.91 300 LYS A O 1
ATOM 2362 N N . ALA A 1 301 ? 8.809 -30.216 -43.798 1.00 41.44 301 ALA A N 1
ATOM 2363 C CA . ALA A 1 301 ? 9.469 -28.964 -44.121 1.00 41.44 301 ALA A CA 1
ATOM 2364 C C . ALA A 1 301 ? 8.895 -28.223 -45.342 1.00 41.44 301 ALA A C 1
ATOM 2366 O O . ALA A 1 301 ? 8.604 -28.843 -46.361 1.00 41.44 301 ALA A O 1
ATOM 2367 N N . THR A 1 302 ? 8.981 -26.892 -45.301 1.00 37.38 302 THR A N 1
ATOM 2368 C CA . THR A 1 302 ? 9.549 -26.092 -46.400 1.00 37.38 302 THR A CA 1
ATOM 2369 C C . THR A 1 302 ? 10.292 -24.901 -45.801 1.00 37.38 302 THR A C 1
ATOM 2371 O O . THR A 1 302 ? 9.726 -24.142 -45.019 1.00 37.38 302 THR A O 1
ATOM 2374 N N . GLY A 1 303 ? 11.582 -24.789 -46.119 1.00 40.03 303 GLY A N 1
ATOM 2375 C CA . GLY A 1 303 ? 12.483 -23.805 -45.532 1.00 40.03 303 GLY A CA 1
ATOM 2376 C C . GLY A 1 303 ? 12.418 -22.429 -46.180 1.00 40.03 303 GLY A C 1
ATOM 2377 O O . GLY A 1 303 ? 12.118 -22.331 -47.360 1.00 40.03 303 GLY A O 1
ATOM 2378 N N . TRP A 1 304 ? 12.795 -21.405 -45.411 1.00 28.62 304 TRP A N 1
ATOM 2379 C CA . TRP A 1 304 ? 13.288 -20.118 -45.901 1.00 28.62 304 TRP A CA 1
ATOM 2380 C C . TRP A 1 304 ? 14.319 -19.535 -44.911 1.00 28.62 304 TRP A C 1
ATOM 2382 O O . TRP A 1 304 ? 14.005 -19.203 -43.775 1.00 28.62 304 TRP A O 1
ATOM 2392 N N . GLN A 1 305 ? 15.561 -19.491 -45.398 1.00 35.50 305 GLN A N 1
ATOM 2393 C CA . GLN A 1 305 ? 16.605 -18.466 -45.252 1.00 35.50 305 GLN A CA 1
ATOM 2394 C C . GLN A 1 305 ? 16.985 -17.877 -43.876 1.00 35.50 305 GLN A C 1
ATOM 2396 O O . GLN A 1 305 ? 16.305 -17.045 -43.286 1.00 35.50 305 GLN A O 1
ATOM 2401 N N . GLN A 1 306 ? 18.232 -18.184 -43.495 1.00 42.31 306 GLN A N 1
ATOM 2402 C CA . GLN A 1 306 ? 19.121 -17.328 -42.708 1.00 42.31 306 GLN A CA 1
ATOM 2403 C C . GLN A 1 306 ? 19.427 -16.024 -43.467 1.00 42.31 306 GLN A C 1
ATOM 2405 O O . GLN A 1 306 ? 20.095 -16.059 -44.500 1.00 42.31 306 GLN A O 1
ATOM 2410 N N . GLN A 1 307 ? 19.022 -14.876 -42.920 1.00 33.31 307 GLN A N 1
ATOM 2411 C CA . GLN A 1 307 ? 19.579 -13.567 -43.275 1.00 33.31 307 GLN A CA 1
ATOM 2412 C C . GLN A 1 307 ? 19.570 -12.628 -42.056 1.00 33.31 307 GLN A C 1
ATOM 2414 O O . GLN A 1 307 ? 18.536 -12.383 -41.449 1.00 33.31 307 GLN A O 1
ATOM 2419 N N . ASN A 1 308 ? 20.766 -12.142 -41.707 1.00 35.72 308 ASN A N 1
ATOM 2420 C CA . ASN A 1 308 ? 21.093 -10.935 -40.937 1.00 35.72 308 ASN A CA 1
ATOM 2421 C C . ASN A 1 308 ? 20.245 -10.602 -39.698 1.00 35.72 308 ASN A C 1
ATOM 2423 O O . ASN A 1 308 ? 19.316 -9.800 -39.728 1.00 35.72 308 ASN A O 1
ATOM 2427 N N . LYS A 1 309 ? 20.694 -11.129 -38.555 1.00 38.47 309 LYS A N 1
ATOM 2428 C CA . LYS A 1 309 ? 20.199 -10.808 -37.214 1.00 38.47 309 LYS A CA 1
ATOM 2429 C C . LYS A 1 309 ? 20.774 -9.468 -36.729 1.00 38.47 309 LYS A C 1
ATOM 2431 O O . LYS A 1 309 ? 21.632 -9.435 -35.851 1.00 38.47 309 LYS A O 1
ATOM 2436 N N . ILE A 1 310 ? 20.297 -8.355 -37.287 1.00 37.62 310 ILE A N 1
ATOM 2437 C CA . ILE A 1 310 ? 20.182 -7.138 -36.474 1.00 37.62 310 ILE A CA 1
ATOM 2438 C C . ILE A 1 310 ? 19.092 -7.489 -35.464 1.00 37.62 310 ILE A C 1
ATOM 2440 O O . ILE A 1 310 ? 17.943 -7.676 -35.855 1.00 37.62 310 ILE A O 1
ATOM 2444 N N . LYS A 1 311 ? 19.465 -7.708 -34.197 1.00 38.22 311 LYS A N 1
ATOM 2445 C CA . LYS A 1 311 ? 18.477 -7.872 -33.125 1.00 38.22 311 LYS A CA 1
ATOM 2446 C C . LYS A 1 311 ? 17.618 -6.611 -33.141 1.00 38.22 311 LYS A C 1
ATOM 2448 O O . LYS A 1 311 ? 18.133 -5.532 -32.860 1.00 38.22 311 LYS A O 1
ATOM 2453 N N . ASP A 1 312 ? 16.354 -6.756 -33.522 1.00 44.50 312 ASP A N 1
ATOM 2454 C CA . ASP A 1 312 ? 15.347 -5.711 -33.365 1.00 44.50 312 ASP A CA 1
ATOM 2455 C C . ASP A 1 312 ? 15.410 -5.242 -31.897 1.00 44.50 312 ASP A C 1
ATOM 2457 O O . ASP A 1 312 ? 15.623 -6.064 -31.001 1.00 44.50 312 ASP A O 1
ATOM 2461 N N . GLU A 1 313 ? 15.260 -3.947 -31.605 1.00 42.28 313 GLU A N 1
ATOM 2462 C CA . GLU A 1 313 ? 15.273 -3.450 -30.214 1.00 42.28 313 GLU A CA 1
ATOM 2463 C C . GLU A 1 313 ? 14.242 -4.204 -29.351 1.00 42.28 313 GLU A C 1
ATOM 2465 O O . GLU A 1 313 ? 14.421 -4.376 -28.145 1.00 42.28 313 GLU A O 1
ATOM 2470 N N . ARG A 1 314 ? 13.202 -4.760 -29.985 1.00 45.81 314 ARG A N 1
ATOM 2471 C CA . ARG A 1 314 ? 12.210 -5.645 -29.362 1.00 45.81 314 ARG A CA 1
ATOM 2472 C C . ARG A 1 314 ? 12.779 -6.981 -28.874 1.00 45.81 314 ARG A C 1
ATOM 2474 O O . ARG A 1 314 ? 12.326 -7.446 -27.833 1.00 45.81 314 ARG A O 1
ATOM 2481 N N . ASP A 1 315 ? 13.784 -7.549 -29.541 1.00 43.88 315 ASP A N 1
ATOM 2482 C CA . ASP A 1 315 ? 14.439 -8.811 -29.154 1.00 43.88 315 ASP A CA 1
ATOM 2483 C C . ASP A 1 315 ? 15.407 -8.633 -27.972 1.00 43.88 315 ASP A C 1
ATOM 2485 O O . ASP A 1 315 ? 15.650 -9.565 -27.209 1.00 43.88 315 ASP A O 1
ATOM 2489 N N . ILE A 1 316 ? 15.955 -7.426 -27.777 1.00 47.03 316 ILE A N 1
ATOM 2490 C CA . ILE A 1 316 ? 16.726 -7.078 -26.566 1.00 47.03 316 ILE A CA 1
ATOM 2491 C C . ILE A 1 316 ? 15.772 -6.896 -25.373 1.00 47.03 316 ILE A C 1
ATOM 2493 O O . ILE A 1 316 ? 16.129 -7.161 -24.226 1.00 47.03 316 ILE A O 1
ATOM 2497 N N . LEU A 1 317 ? 14.526 -6.486 -25.635 1.00 50.09 317 LEU A N 1
ATOM 2498 C CA . LEU A 1 317 ? 13.492 -6.328 -24.615 1.00 50.09 317 LEU A CA 1
ATOM 2499 C C . LEU A 1 317 ? 12.736 -7.632 -24.284 1.00 50.09 317 LEU A C 1
ATOM 2501 O O . LEU A 1 317 ? 12.049 -7.647 -23.256 1.00 50.09 317 LEU A O 1
ATOM 2505 N N . SER A 1 318 ? 12.853 -8.680 -25.116 1.00 48.47 318 SER A N 1
ATOM 2506 C CA . SER A 1 318 ? 12.078 -9.929 -25.041 1.00 48.47 318 SER A CA 1
ATOM 2507 C C . SER A 1 318 ? 12.746 -11.071 -24.280 1.00 48.47 318 SER A C 1
ATOM 2509 O O . SER A 1 318 ? 12.134 -12.136 -24.175 1.00 48.47 318 SER A O 1
ATOM 2511 N N . ASP A 1 319 ? 13.959 -10.892 -23.742 1.00 45.00 319 ASP A N 1
ATOM 2512 C CA . ASP A 1 319 ? 14.533 -11.857 -22.798 1.00 45.00 319 ASP A CA 1
ATOM 2513 C C . ASP A 1 319 ? 13.772 -11.739 -21.462 1.00 45.00 319 ASP A C 1
ATOM 2515 O O . ASP A 1 319 ? 14.158 -11.070 -20.503 1.00 45.00 319 ASP A O 1
ATOM 2519 N N . ALA A 1 320 ? 12.560 -12.294 -21.475 1.00 47.94 320 ALA A N 1
ATOM 2520 C CA . ALA A 1 320 ? 11.499 -12.157 -20.484 1.00 47.94 320 ALA A CA 1
ATOM 2521 C C . ALA A 1 320 ? 11.742 -13.000 -19.220 1.00 47.94 320 ALA A C 1
ATOM 2523 O O . ALA A 1 320 ? 10.833 -13.205 -18.412 1.00 47.94 320 ALA A O 1
ATOM 2524 N N . SER A 1 321 ? 12.970 -13.472 -19.021 1.00 46.16 321 SER A N 1
ATOM 2525 C CA . SER A 1 321 ? 13.405 -14.146 -17.808 1.00 46.16 321 SER A CA 1
ATOM 2526 C C . SER A 1 321 ? 14.422 -13.217 -17.119 1.00 46.16 321 SER A C 1
ATOM 2528 O O . SER A 1 321 ? 15.508 -12.984 -17.613 1.00 46.16 321 SER A O 1
ATOM 2530 N N . ILE A 1 322 ? 14.178 -12.575 -15.978 1.00 55.34 322 ILE A N 1
ATOM 2531 C CA . ILE A 1 322 ? 13.219 -12.852 -14.923 1.00 55.34 322 ILE A CA 1
ATOM 2532 C C . ILE A 1 322 ? 12.978 -11.526 -14.165 1.00 55.34 322 ILE A C 1
ATOM 2534 O O . ILE A 1 322 ? 13.947 -10.899 -13.713 1.00 55.34 322 ILE A O 1
ATOM 2538 N N . PRO A 1 323 ? 11.719 -11.121 -13.904 1.00 61.06 323 PRO A N 1
ATOM 2539 C CA . PRO A 1 323 ? 11.396 -10.073 -12.929 1.00 61.06 323 PRO A CA 1
ATOM 2540 C C . PRO A 1 323 ? 11.853 -10.403 -11.493 1.00 61.06 323 PRO A C 1
ATOM 2542 O O . PRO A 1 323 ? 11.561 -9.662 -10.565 1.00 61.06 323 PRO A O 1
ATOM 2545 N N . SER A 1 324 ? 12.533 -11.530 -11.266 1.00 68.12 324 SER A N 1
ATOM 2546 C CA . SER A 1 324 ? 13.034 -11.943 -9.955 1.00 68.12 324 SER A CA 1
ATOM 2547 C C . SER A 1 324 ? 14.339 -11.255 -9.567 1.00 68.12 324 SER A C 1
ATOM 2549 O O . SER A 1 324 ? 14.732 -11.337 -8.408 1.00 68.12 324 SER A O 1
ATOM 2551 N N . THR A 1 325 ? 15.035 -10.611 -10.510 1.00 83.00 325 THR A N 1
ATOM 2552 C CA . THR A 1 325 ? 16.250 -9.848 -10.198 1.00 83.00 325 THR A CA 1
ATOM 2553 C C . THR A 1 325 ? 15.888 -8.410 -9.826 1.00 83.00 325 THR A C 1
ATOM 2555 O O . THR A 1 325 ? 14.992 -7.850 -10.456 1.00 83.00 325 THR A O 1
ATOM 2558 N N . PRO A 1 326 ? 16.592 -7.753 -8.884 1.00 83.12 326 PRO A N 1
ATOM 2559 C CA . PRO A 1 326 ? 16.323 -6.352 -8.547 1.00 83.12 326 PRO A CA 1
ATOM 2560 C C . PRO A 1 326 ? 16.374 -5.427 -9.768 1.00 83.12 326 PRO A C 1
ATOM 2562 O O . PRO A 1 326 ? 15.581 -4.498 -9.891 1.00 83.12 326 PRO A O 1
ATOM 2565 N N . TYR A 1 327 ? 17.271 -5.725 -10.711 1.00 84.94 327 TYR A N 1
ATOM 2566 C CA . TYR A 1 327 ? 17.352 -5.031 -11.990 1.00 84.94 327 TYR A CA 1
ATOM 2567 C C . TYR A 1 327 ? 16.095 -5.248 -12.845 1.00 84.94 327 TYR A C 1
ATOM 2569 O O . TYR A 1 327 ? 15.495 -4.284 -13.310 1.00 84.94 327 TYR A O 1
ATOM 2577 N N . GLY A 1 328 ? 15.663 -6.501 -13.021 1.00 86.56 328 GLY A N 1
ATOM 2578 C CA . GLY A 1 328 ? 14.439 -6.838 -13.749 1.00 86.56 328 GLY A CA 1
ATOM 2579 C C . GLY A 1 328 ? 13.198 -6.196 -13.125 1.00 86.56 328 GLY A C 1
ATOM 2580 O O . GLY A 1 328 ? 12.343 -5.696 -13.852 1.00 86.56 328 GLY A O 1
ATOM 2581 N N . GLN A 1 329 ? 13.142 -6.129 -11.791 1.00 88.25 329 GLN A N 1
ATOM 2582 C CA . GLN A 1 329 ? 12.099 -5.426 -11.040 1.00 88.25 329 GLN A CA 1
ATOM 2583 C C . GLN A 1 329 ? 12.109 -3.927 -11.339 1.00 88.25 329 GLN A C 1
ATOM 2585 O O . GLN A 1 329 ? 11.085 -3.378 -11.739 1.00 88.25 329 GLN A O 1
ATOM 2590 N N . ALA A 1 330 ? 13.264 -3.268 -11.200 1.00 87.38 330 ALA A N 1
ATOM 2591 C CA . ALA A 1 330 ? 13.420 -1.843 -11.488 1.00 87.38 330 ALA A CA 1
ATOM 2592 C C . ALA A 1 330 ? 13.077 -1.515 -12.950 1.00 87.38 330 ALA A C 1
ATOM 2594 O O . ALA A 1 330 ? 12.355 -0.555 -13.220 1.00 87.38 330 ALA A O 1
ATOM 2595 N N . ARG A 1 331 ? 13.527 -2.349 -13.894 1.00 89.19 331 ARG A N 1
ATOM 2596 C CA . ARG A 1 331 ? 13.211 -2.222 -15.321 1.00 89.19 331 ARG A CA 1
ATOM 2597 C C . ARG A 1 331 ? 11.710 -2.337 -15.566 1.00 89.19 331 ARG A C 1
ATOM 2599 O O . ARG A 1 331 ? 11.137 -1.490 -16.242 1.00 89.19 331 ARG A O 1
ATOM 2606 N N . GLN A 1 332 ? 11.064 -3.359 -15.008 1.00 90.50 332 GLN A N 1
ATOM 2607 C CA . GLN A 1 332 ? 9.627 -3.564 -15.173 1.00 90.50 332 GLN A CA 1
ATOM 2608 C C . GLN A 1 332 ? 8.819 -2.411 -14.560 1.00 90.50 332 GLN A C 1
ATOM 2610 O O . GLN A 1 332 ? 7.908 -1.909 -15.211 1.00 90.50 332 GLN A O 1
ATOM 2615 N N . LEU A 1 333 ? 9.208 -1.928 -13.373 1.00 89.38 333 LEU A N 1
ATOM 2616 C CA . LEU A 1 333 ? 8.605 -0.749 -12.744 1.00 89.38 333 LEU A CA 1
ATOM 2617 C C . LEU A 1 333 ? 8.660 0.472 -13.667 1.00 89.38 333 LEU A C 1
ATOM 2619 O O . LEU A 1 333 ? 7.654 1.163 -13.820 1.00 89.38 333 LEU A O 1
ATOM 2623 N N . TRP A 1 334 ? 9.813 0.725 -14.296 1.00 88.50 334 TRP A N 1
ATOM 2624 C CA . TRP A 1 334 ? 9.971 1.822 -15.252 1.00 88.50 334 TRP A CA 1
ATOM 2625 C C . TRP A 1 334 ? 9.045 1.672 -16.464 1.00 88.50 334 TRP A C 1
ATOM 2627 O O . TRP A 1 334 ? 8.349 2.614 -16.834 1.00 88.50 334 TRP A O 1
ATOM 2637 N N . LEU A 1 335 ? 8.981 0.478 -17.057 1.00 89.31 335 LEU A N 1
ATOM 2638 C CA . LEU A 1 335 ? 8.120 0.210 -18.214 1.00 89.31 335 LEU A CA 1
ATOM 2639 C C . LEU A 1 335 ? 6.626 0.370 -17.886 1.00 89.31 335 LEU A C 1
ATOM 2641 O O . LEU A 1 335 ? 5.864 0.929 -18.680 1.00 89.31 335 LEU A O 1
ATOM 2645 N N . ASP A 1 336 ? 6.197 -0.085 -16.707 1.00 87.38 336 ASP A N 1
ATOM 2646 C CA . ASP A 1 336 ? 4.816 0.084 -16.240 1.00 87.38 336 ASP A CA 1
ATOM 2647 C C . ASP A 1 336 ? 4.479 1.567 -16.014 1.00 87.38 336 ASP A C 1
ATOM 2649 O O . ASP A 1 336 ? 3.358 2.021 -16.278 1.00 87.38 336 ASP A O 1
ATOM 2653 N N . TRP A 1 337 ? 5.467 2.348 -15.582 1.00 84.88 337 TRP A N 1
ATOM 2654 C CA . TRP A 1 337 ? 5.348 3.789 -15.429 1.00 84.88 337 TRP A CA 1
ATOM 2655 C C . TRP A 1 337 ? 5.280 4.535 -16.770 1.00 84.88 337 TRP A C 1
ATOM 2657 O O . TRP A 1 337 ? 4.393 5.362 -16.972 1.00 84.88 337 TRP A O 1
ATOM 2667 N N . GLU A 1 338 ? 6.133 4.207 -17.740 1.00 86.12 338 GLU A N 1
ATOM 2668 C CA . GLU A 1 338 ? 6.036 4.768 -19.096 1.00 86.12 338 GLU A CA 1
ATOM 2669 C C . GLU A 1 338 ? 4.687 4.454 -19.744 1.00 86.12 338 GLU A C 1
ATOM 2671 O O . GLU A 1 338 ? 4.067 5.322 -20.359 1.00 86.12 338 GLU A O 1
ATOM 2676 N N . THR A 1 339 ? 4.207 3.222 -19.571 1.00 86.19 339 THR A N 1
ATOM 2677 C CA . THR A 1 339 ? 2.892 2.797 -20.063 1.00 86.19 339 THR A CA 1
ATOM 2678 C C . THR A 1 339 ? 1.779 3.610 -19.411 1.00 86.19 339 THR A C 1
ATOM 2680 O O . THR A 1 339 ? 0.850 4.043 -20.087 1.00 86.19 339 THR A O 1
ATOM 2683 N N . THR A 1 340 ? 1.892 3.875 -18.107 1.00 82.19 340 THR A N 1
ATOM 2684 C CA . THR A 1 340 ? 0.972 4.760 -17.382 1.00 82.19 340 THR A CA 1
ATOM 2685 C C . THR A 1 340 ? 0.933 6.147 -17.999 1.00 82.19 340 THR A C 1
ATOM 2687 O O . THR A 1 340 ? -0.157 6.675 -18.231 1.00 82.19 340 THR A O 1
ATOM 2690 N N . ILE A 1 341 ? 2.108 6.723 -18.267 1.00 80.44 341 ILE A N 1
ATOM 2691 C CA . ILE A 1 341 ? 2.206 8.060 -18.838 1.00 80.44 341 ILE A CA 1
ATOM 2692 C C . ILE A 1 341 ? 1.584 8.086 -20.230 1.00 80.44 341 ILE A C 1
ATOM 2694 O O . ILE A 1 341 ? 0.721 8.914 -20.512 1.00 80.44 341 ILE A O 1
ATOM 2698 N N . ARG A 1 342 ? 1.964 7.136 -21.085 1.00 83.25 342 ARG A N 1
ATOM 2699 C CA . ARG A 1 342 ? 1.454 7.037 -22.453 1.00 83.25 342 ARG A CA 1
ATOM 2700 C C . ARG A 1 342 ? -0.061 6.868 -22.485 1.00 83.25 342 ARG A C 1
ATOM 2702 O O . ARG A 1 342 ? -0.728 7.566 -23.242 1.00 83.25 342 ARG A O 1
ATOM 2709 N N . ASP A 1 343 ? -0.611 5.977 -21.660 1.00 80.62 343 ASP A N 1
ATOM 2710 C CA . ASP A 1 343 ? -2.058 5.761 -21.577 1.00 80.62 343 ASP A CA 1
ATOM 2711 C C . ASP A 1 343 ? -2.780 7.067 -21.262 1.00 80.62 343 ASP A C 1
ATOM 2713 O O . ASP A 1 343 ? -3.750 7.436 -21.919 1.00 80.62 343 ASP A O 1
ATOM 2717 N N . ALA A 1 344 ? -2.298 7.799 -20.270 1.00 75.25 344 ALA A N 1
ATOM 2718 C CA . ALA A 1 344 ? -2.992 8.987 -19.833 1.00 75.25 344 ALA A CA 1
ATOM 2719 C C . ALA A 1 344 ? -2.837 10.178 -20.808 1.00 75.25 344 ALA A C 1
ATOM 2721 O O . ALA A 1 344 ? -3.790 10.950 -20.936 1.00 75.25 344 ALA A O 1
ATOM 2722 N N . GLN A 1 345 ? -1.751 10.243 -21.599 1.00 77.00 345 GLN A N 1
ATOM 2723 C CA . GLN A 1 345 ? -1.663 11.117 -22.785 1.00 77.00 345 GLN A CA 1
ATOM 2724 C C . GLN A 1 345 ? -2.701 10.730 -23.842 1.00 77.00 345 GLN A C 1
ATOM 2726 O O . GLN A 1 345 ? -3.448 11.583 -24.317 1.00 77.00 345 GLN A O 1
ATOM 2731 N N . MET A 1 346 ? -2.770 9.443 -24.200 1.00 79.56 346 MET A N 1
ATOM 2732 C CA . MET A 1 346 ? -3.658 8.949 -25.259 1.00 79.56 346 MET A CA 1
ATOM 2733 C C . MET A 1 346 ? -5.138 9.197 -24.956 1.00 79.56 346 MET A C 1
ATOM 2735 O O . MET A 1 346 ? -5.908 9.486 -25.868 1.00 79.56 346 MET A O 1
ATOM 2739 N N . TYR A 1 347 ? -5.550 9.092 -23.692 1.00 75.12 347 TYR A N 1
ATOM 2740 C CA . TYR A 1 347 ? -6.952 9.270 -23.302 1.00 75.12 347 TYR A CA 1
ATOM 2741 C C . TYR A 1 347 ? -7.352 10.716 -23.033 1.00 75.12 347 TYR A C 1
ATOM 2743 O O . TYR A 1 347 ? -8.474 10.947 -22.583 1.00 75.12 347 TYR A O 1
ATOM 2751 N N . GLY A 1 348 ? -6.460 11.683 -23.271 1.00 71.56 348 GLY A N 1
ATOM 2752 C CA . GLY A 1 348 ? -6.750 13.084 -22.975 1.00 71.56 348 GLY A CA 1
ATOM 2753 C C . GLY A 1 348 ? -7.144 13.287 -21.514 1.00 71.56 348 GLY A C 1
ATOM 2754 O O . GLY A 1 348 ? -7.856 14.233 -21.190 1.00 71.56 348 GLY A O 1
ATOM 2755 N N . LEU A 1 349 ? -6.679 12.407 -20.614 1.00 64.44 349 LEU A N 1
ATOM 2756 C CA . LEU A 1 349 ? -6.859 12.594 -19.176 1.00 64.44 349 LEU A CA 1
ATOM 2757 C C . LEU A 1 349 ? -6.057 13.812 -18.683 1.00 64.44 349 LEU A C 1
ATOM 2759 O O . LEU A 1 349 ? -6.156 14.151 -17.505 1.00 64.44 349 LEU A O 1
ATOM 2763 N N . TRP A 1 350 ? -5.291 14.452 -19.581 1.00 63.91 350 TRP A N 1
ATOM 2764 C CA . TRP A 1 350 ? -4.305 15.489 -19.330 1.00 63.91 350 TRP A CA 1
ATOM 2765 C C . TRP A 1 350 ? -4.376 16.630 -20.356 1.00 63.91 350 TRP A C 1
ATOM 2767 O O . TRP A 1 350 ? -4.300 16.380 -21.562 1.00 63.91 350 TRP A O 1
ATOM 2777 N N . PRO A 1 351 ? -4.406 17.893 -19.908 1.00 52.91 351 PRO A N 1
ATOM 2778 C CA . PRO A 1 351 ? -3.845 18.991 -20.683 1.00 52.91 351 PRO A CA 1
ATOM 2779 C C . PRO A 1 351 ? -2.331 18.760 -20.812 1.00 52.91 351 PRO A C 1
ATOM 2781 O O . PRO A 1 351 ? -1.686 18.406 -19.829 1.00 52.91 351 PRO A O 1
ATOM 2784 N N . MET A 1 352 ? -1.747 18.984 -21.994 1.00 49.12 352 MET A N 1
ATOM 2785 C CA . MET A 1 352 ? -0.315 18.757 -22.293 1.00 49.12 352 MET A CA 1
ATOM 2786 C C . MET A 1 352 ? 0.688 19.440 -21.331 1.00 49.12 352 MET A C 1
ATOM 2788 O O . MET A 1 352 ? 1.877 19.138 -21.403 1.00 49.12 352 MET A O 1
ATOM 2792 N N . ASN A 1 353 ? 0.231 20.323 -20.435 1.00 51.22 353 ASN A N 1
ATOM 2793 C CA . ASN A 1 353 ? 1.081 21.210 -19.641 1.00 51.22 353 ASN A CA 1
ATOM 2794 C C . ASN A 1 353 ? 1.066 20.962 -18.120 1.00 51.22 353 ASN A C 1
ATOM 2796 O O . ASN A 1 353 ? 1.930 21.515 -17.456 1.00 51.22 353 ASN A O 1
ATOM 2800 N N . ASP A 1 354 ? 0.170 20.130 -17.571 1.00 54.88 354 ASP A N 1
ATOM 2801 C CA . ASP A 1 354 ? 0.104 19.871 -16.120 1.00 54.88 354 ASP A CA 1
ATOM 2802 C C . ASP A 1 354 ? -0.009 18.367 -15.843 1.00 54.88 354 ASP A C 1
ATOM 2804 O O . ASP A 1 354 ? -1.099 17.783 -15.875 1.00 54.88 354 ASP A O 1
ATOM 2808 N N . LEU A 1 355 ? 1.122 17.715 -15.552 1.00 56.66 355 LEU A N 1
ATOM 2809 C CA . LEU A 1 355 ? 1.070 16.374 -14.974 1.00 56.66 355 LEU A CA 1
ATOM 2810 C C . LEU A 1 355 ? 0.443 16.479 -13.573 1.00 56.66 355 LEU A C 1
ATOM 2812 O O . LEU A 1 355 ? 0.850 17.325 -12.778 1.00 56.66 355 LEU A O 1
ATOM 2816 N N . PRO A 1 356 ? -0.515 15.613 -13.203 1.00 60.31 356 PRO A N 1
ATOM 2817 C CA . PRO A 1 356 ? -0.952 15.539 -11.818 1.00 60.31 356 PRO A CA 1
ATOM 2818 C C . PRO A 1 356 ? 0.260 15.263 -10.920 1.00 60.31 356 PRO A C 1
ATOM 2820 O O . PRO A 1 356 ? 1.014 14.333 -11.204 1.00 60.31 356 PRO A O 1
ATOM 2823 N N . ARG A 1 357 ? 0.400 15.974 -9.792 1.00 64.69 357 ARG A N 1
ATOM 2824 C CA . ARG A 1 357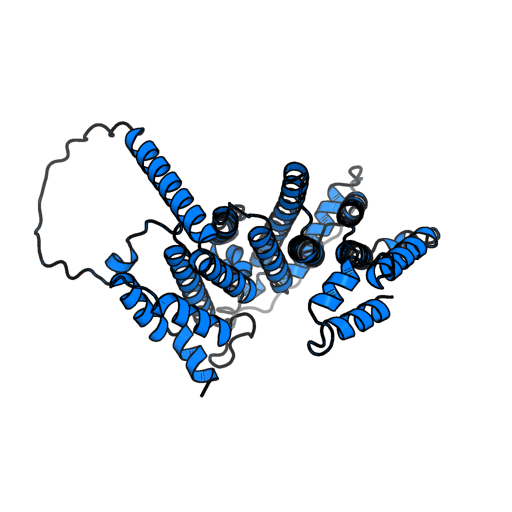 ? 1.458 15.735 -8.777 1.00 64.69 357 ARG A CA 1
ATOM 2825 C C . ARG A 1 357 ? 1.613 14.260 -8.363 1.00 64.69 357 ARG A C 1
ATOM 2827 O O . ARG A 1 357 ? 2.652 13.845 -7.859 1.00 64.69 357 ARG A O 1
ATOM 2834 N N . GLU A 1 358 ? 0.560 13.461 -8.540 1.00 59.34 358 GLU A N 1
ATOM 2835 C CA . GLU A 1 358 ? 0.523 12.023 -8.244 1.00 59.34 358 GLU A CA 1
ATOM 2836 C C . GLU A 1 358 ? 1.200 11.133 -9.306 1.00 59.34 358 GLU A C 1
ATOM 2838 O O . GLU A 1 358 ? 1.467 9.963 -9.025 1.00 59.34 358 GLU A O 1
ATOM 2843 N N . LEU A 1 359 ? 1.459 11.672 -10.502 1.00 59.59 359 LEU A N 1
ATOM 2844 C CA . LEU A 1 359 ? 2.096 11.025 -11.657 1.00 59.59 359 LEU A CA 1
ATOM 2845 C C . LEU A 1 359 ? 3.397 11.718 -12.074 1.00 59.59 359 LEU A C 1
ATOM 2847 O O . LEU A 1 359 ? 4.059 11.269 -13.002 1.00 59.59 359 LEU A O 1
ATOM 2851 N N . GLU A 1 360 ? 3.785 12.797 -11.399 1.00 66.31 360 GLU A N 1
ATOM 2852 C CA . GLU A 1 360 ? 5.131 13.342 -11.519 1.00 66.31 360 GLU A CA 1
ATOM 2853 C C . GLU A 1 360 ? 6.110 12.333 -10.919 1.00 66.31 360 GLU A C 1
ATOM 2855 O O . GLU A 1 360 ? 6.066 12.034 -9.719 1.00 66.31 360 GLU A O 1
ATOM 2860 N N . VAL A 1 361 ? 7.015 11.802 -11.746 1.00 65.25 361 VAL A N 1
ATOM 2861 C CA . VAL A 1 361 ? 8.229 11.197 -11.195 1.00 65.25 361 VAL A CA 1
ATOM 2862 C C . VAL A 1 361 ? 8.896 12.318 -10.430 1.00 65.25 361 VAL A C 1
ATOM 2864 O O . VAL A 1 361 ? 9.228 13.346 -11.014 1.00 65.25 361 VAL A O 1
ATOM 2867 N N . ASP A 1 362 ? 9.034 12.144 -9.117 1.00 70.25 362 ASP A N 1
ATOM 2868 C CA . ASP A 1 362 ? 9.820 13.098 -8.353 1.00 70.25 362 ASP A CA 1
ATOM 2869 C C . ASP A 1 362 ? 11.197 13.188 -8.996 1.00 70.25 362 ASP A C 1
ATOM 2871 O O . ASP A 1 362 ? 11.759 12.150 -9.355 1.00 70.25 362 ASP A O 1
ATOM 2875 N N . GLU A 1 363 ? 11.773 14.379 -9.072 1.00 78.00 363 GLU A N 1
ATOM 2876 C CA . GLU A 1 363 ? 13.185 14.531 -9.402 1.00 78.00 363 GLU A CA 1
ATOM 2877 C C . GLU A 1 363 ? 14.035 13.546 -8.587 1.00 78.00 363 GLU A C 1
ATOM 2879 O O . GLU A 1 363 ? 14.942 12.905 -9.118 1.00 78.00 363 GLU A O 1
ATOM 2884 N N . GLN A 1 364 ? 13.680 13.340 -7.315 1.00 78.88 364 GLN A N 1
ATOM 2885 C CA . GLN A 1 364 ? 14.333 12.357 -6.463 1.00 78.88 364 GLN A CA 1
ATOM 2886 C C . GLN A 1 364 ? 14.197 10.918 -6.987 1.00 78.88 364 GLN A C 1
ATOM 2888 O O . GLN A 1 364 ? 15.181 10.183 -7.007 1.00 78.88 364 GLN A O 1
ATOM 2893 N N . ALA A 1 365 ? 13.005 10.496 -7.412 1.00 77.25 365 ALA A N 1
ATOM 2894 C CA . ALA A 1 365 ? 12.777 9.149 -7.931 1.00 77.25 365 ALA A CA 1
ATOM 2895 C C . ALA A 1 365 ? 13.505 8.945 -9.266 1.00 77.25 365 ALA A C 1
ATOM 2897 O O . ALA A 1 365 ? 14.134 7.909 -9.459 1.00 77.25 365 ALA A O 1
ATOM 2898 N N . TYR A 1 366 ? 13.490 9.951 -10.146 1.00 83.38 366 TYR A N 1
ATOM 2899 C CA . TYR A 1 366 ? 14.240 9.923 -11.400 1.00 83.38 366 TYR A CA 1
ATOM 2900 C C . TYR A 1 366 ? 15.747 9.809 -11.145 1.00 83.38 366 TYR A C 1
ATOM 2902 O O . TYR A 1 366 ? 16.397 8.929 -11.704 1.00 83.38 366 TYR A O 1
ATOM 2910 N N . ARG A 1 367 ? 16.290 10.623 -10.231 1.00 82.31 367 ARG A N 1
ATOM 2911 C CA . ARG A 1 367 ? 17.702 10.557 -9.824 1.00 82.31 367 ARG A CA 1
ATOM 2912 C C . ARG A 1 367 ? 18.074 9.192 -9.256 1.00 82.31 367 ARG A C 1
ATOM 2914 O O . ARG A 1 367 ? 19.112 8.649 -9.622 1.00 82.31 367 ARG A O 1
ATOM 2921 N N . LEU A 1 368 ? 17.222 8.624 -8.399 1.00 81.81 368 LEU A N 1
ATOM 2922 C CA . LEU A 1 368 ? 17.408 7.277 -7.853 1.00 81.81 368 LEU A CA 1
ATOM 2923 C C . LEU A 1 368 ? 17.416 6.214 -8.958 1.00 81.81 368 LEU A C 1
ATOM 2925 O O . LEU A 1 368 ? 18.239 5.305 -8.905 1.00 81.81 368 LEU A O 1
ATOM 2929 N N . PHE A 1 369 ? 16.552 6.345 -9.968 1.00 83.12 369 PHE A N 1
ATOM 2930 C CA . PHE A 1 369 ? 16.573 5.488 -11.153 1.00 83.12 369 PHE A CA 1
ATOM 2931 C C . PHE A 1 369 ? 17.900 5.622 -11.897 1.00 83.12 369 PHE A C 1
ATOM 2933 O O . PHE A 1 369 ? 18.612 4.637 -12.061 1.00 83.12 369 PHE A O 1
ATOM 2940 N N . THR A 1 370 ? 18.283 6.832 -12.295 1.00 82.50 370 THR A N 1
ATOM 2941 C CA . THR A 1 370 ? 19.520 7.038 -13.055 1.00 82.50 370 THR A CA 1
ATOM 2942 C C . THR A 1 370 ? 20.762 6.589 -12.284 1.00 82.50 370 THR A C 1
ATOM 2944 O O . THR A 1 370 ? 21.649 5.995 -12.883 1.00 82.50 370 THR A O 1
ATOM 2947 N N . ASP A 1 371 ? 20.817 6.787 -10.962 1.00 84.88 371 ASP A N 1
ATOM 2948 C CA . ASP A 1 371 ? 21.925 6.311 -10.119 1.00 84.88 371 ASP A CA 1
ATOM 2949 C C . ASP A 1 371 ? 21.939 4.781 -9.971 1.00 84.88 371 ASP A C 1
ATOM 2951 O O . ASP A 1 371 ? 22.998 4.155 -9.998 1.00 84.88 371 ASP A O 1
ATOM 2955 N N . PHE A 1 372 ? 20.770 4.152 -9.836 1.00 84.62 372 PHE A N 1
ATOM 2956 C CA . PHE A 1 372 ? 20.675 2.694 -9.793 1.00 84.62 372 PHE A CA 1
ATOM 2957 C C . PHE A 1 372 ? 21.138 2.071 -11.115 1.00 84.62 372 PHE A C 1
ATOM 2959 O O . PHE A 1 372 ? 21.928 1.126 -11.124 1.00 84.62 372 PHE A O 1
ATOM 2966 N N . PHE A 1 373 ? 20.676 2.625 -12.235 1.00 82.50 373 PHE A N 1
ATOM 2967 C CA . PHE A 1 373 ? 20.981 2.121 -13.566 1.00 82.50 373 PHE A CA 1
ATOM 2968 C C . PHE A 1 373 ? 22.400 2.490 -14.038 1.00 82.50 373 PHE A C 1
ATOM 2970 O O . PHE A 1 373 ? 23.014 1.695 -14.739 1.00 82.50 373 PHE A O 1
ATOM 2977 N N . SER A 1 374 ? 22.995 3.604 -13.597 1.00 80.06 374 SER A N 1
ATOM 2978 C CA . SER A 1 374 ? 24.388 3.959 -13.942 1.00 80.06 374 SER A CA 1
ATOM 2979 C C . SER A 1 374 ? 25.423 2.994 -13.355 1.00 80.06 374 SER A C 1
ATOM 2981 O O . SER A 1 374 ? 26.514 2.833 -13.897 1.00 80.06 374 SER A O 1
ATOM 2983 N N . LYS A 1 375 ? 25.073 2.304 -12.264 1.00 81.75 375 LYS A N 1
ATOM 2984 C CA . LYS A 1 3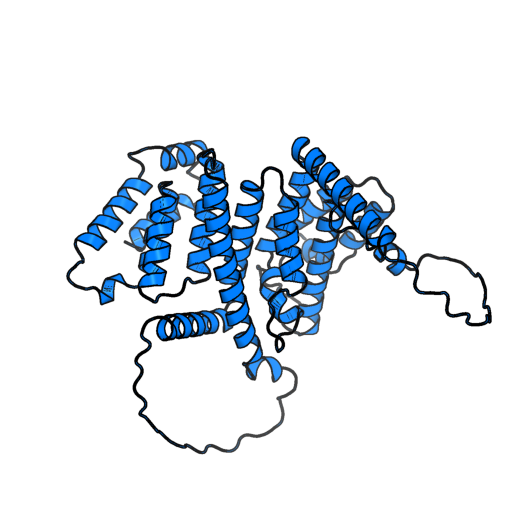75 ? 25.908 1.270 -11.630 1.00 81.75 375 LYS A CA 1
ATOM 2985 C C . LYS A 1 375 ? 25.858 -0.073 -12.361 1.00 81.75 375 LYS A C 1
ATOM 2987 O O . LYS A 1 375 ? 26.537 -1.021 -11.953 1.00 81.75 375 LYS A O 1
ATOM 2992 N N . CYS A 1 376 ? 25.057 -0.170 -13.416 1.00 75.06 376 CYS A N 1
ATOM 2993 C CA . CYS A 1 376 ? 24.931 -1.372 -14.215 1.00 75.06 376 CYS A CA 1
ATOM 2994 C C . CYS A 1 376 ? 26.168 -1.617 -15.082 1.00 75.06 376 CYS A C 1
ATOM 2996 O O . CYS A 1 376 ? 26.794 -0.692 -15.595 1.00 75.06 376 CYS A O 1
ATOM 2998 N N . ARG A 1 377 ? 26.533 -2.892 -15.230 1.00 75.44 377 ARG A N 1
ATOM 2999 C CA . ARG A 1 377 ? 27.807 -3.298 -15.844 1.00 75.44 377 ARG A CA 1
ATOM 3000 C C . ARG A 1 377 ? 27.639 -4.004 -17.180 1.00 75.44 377 ARG A C 1
ATOM 3002 O O . ARG A 1 377 ? 28.614 -4.082 -17.920 1.00 75.44 377 ARG A O 1
ATOM 3009 N N . THR A 1 378 ? 26.454 -4.543 -17.476 1.00 85.00 378 THR A N 1
ATOM 3010 C CA . THR A 1 378 ? 26.248 -5.266 -18.736 1.00 85.00 378 THR A CA 1
ATOM 3011 C C . THR A 1 378 ? 25.790 -4.317 -19.848 1.00 85.00 378 THR A C 1
ATOM 3013 O O . THR A 1 378 ? 25.096 -3.334 -19.561 1.00 85.00 378 THR A O 1
ATOM 3016 N N . PRO A 1 379 ? 26.150 -4.590 -21.116 1.00 84.12 379 PRO A N 1
ATOM 3017 C CA . PRO A 1 379 ? 25.734 -3.769 -22.252 1.00 84.12 379 PRO A CA 1
ATOM 3018 C C . PRO A 1 379 ? 24.211 -3.618 -22.368 1.00 84.12 379 PRO A C 1
ATOM 3020 O O . PRO A 1 379 ? 23.726 -2.530 -22.666 1.00 84.12 379 PRO A O 1
ATOM 3023 N N . GLU A 1 380 ? 23.439 -4.671 -22.070 1.00 80.12 380 GLU A N 1
ATOM 3024 C CA . GLU A 1 380 ? 21.969 -4.609 -22.106 1.00 80.12 380 GLU A CA 1
ATOM 3025 C C . GLU A 1 380 ? 21.429 -3.618 -21.073 1.00 80.12 380 GLU A C 1
ATOM 3027 O O . GLU A 1 380 ? 20.464 -2.893 -21.321 1.00 80.12 380 GLU A O 1
ATOM 3032 N N . GLN A 1 381 ? 22.070 -3.569 -19.904 1.00 83.94 381 GLN A N 1
ATOM 3033 C CA . GLN A 1 381 ? 21.659 -2.666 -18.846 1.00 83.94 381 GLN A CA 1
ATOM 3034 C C . GLN A 1 381 ? 21.995 -1.208 -19.170 1.00 83.94 381 GLN A C 1
ATOM 3036 O O . GLN A 1 381 ? 21.196 -0.323 -18.864 1.00 83.94 381 GLN A O 1
ATOM 3041 N N . GLN A 1 382 ? 23.141 -0.973 -19.816 1.00 82.62 382 GLN A N 1
ATOM 3042 C CA . GLN A 1 382 ? 23.553 0.342 -20.313 1.00 82.62 382 GLN A CA 1
ATOM 3043 C C . GLN A 1 382 ? 22.610 0.850 -21.410 1.00 82.62 382 GLN A C 1
ATOM 3045 O O . GLN A 1 382 ? 22.146 1.985 -21.333 1.00 82.62 382 GLN A O 1
ATOM 3050 N N . ALA A 1 383 ? 22.229 -0.011 -22.358 1.00 86.25 383 ALA A N 1
ATOM 3051 C CA . ALA A 1 383 ? 21.250 0.330 -23.389 1.00 86.25 383 ALA A CA 1
ATOM 3052 C C . ALA A 1 383 ? 19.899 0.763 -22.786 1.00 86.25 383 ALA A C 1
ATOM 3054 O O . ALA A 1 383 ? 19.262 1.699 -23.270 1.00 86.25 383 ALA A O 1
ATOM 3055 N N . PHE A 1 384 ? 19.471 0.137 -21.685 1.00 86.31 384 PHE A N 1
ATOM 3056 C CA . PHE A 1 384 ? 18.251 0.555 -20.995 1.00 86.31 384 PHE A CA 1
ATOM 3057 C C . PHE A 1 384 ? 18.383 1.918 -20.297 1.00 86.31 384 PHE A C 1
ATOM 3059 O O . PHE A 1 384 ? 17.400 2.651 -20.224 1.00 86.31 384 PHE A O 1
ATOM 3066 N N . VAL A 1 385 ? 19.575 2.300 -19.819 1.00 85.44 385 VAL A N 1
ATOM 3067 C CA . VAL A 1 385 ? 19.816 3.658 -19.290 1.00 85.44 385 VAL A CA 1
ATOM 3068 C C . VAL A 1 385 ? 19.582 4.689 -20.389 1.00 85.44 385 VAL A C 1
ATOM 3070 O O . VAL A 1 385 ? 18.867 5.664 -20.176 1.00 85.44 385 VAL A O 1
ATOM 3073 N N . GLU A 1 386 ? 20.114 4.446 -21.587 1.00 87.88 386 GLU A N 1
ATOM 3074 C CA . GLU A 1 386 ? 19.881 5.335 -22.724 1.00 87.88 386 GLU A CA 1
ATOM 3075 C C . GLU A 1 386 ? 18.395 5.426 -23.092 1.00 87.88 386 GLU A C 1
ATOM 3077 O O . GLU A 1 386 ? 17.907 6.509 -23.418 1.00 87.88 386 GLU A O 1
ATOM 3082 N N . HIS A 1 387 ? 17.659 4.309 -23.017 1.00 89.56 387 HIS A N 1
ATOM 3083 C CA . HIS A 1 387 ? 16.203 4.298 -23.202 1.00 89.56 387 HIS A CA 1
ATOM 3084 C C . HIS A 1 387 ? 15.502 5.189 -22.171 1.00 89.56 387 HIS A C 1
ATOM 3086 O O . HIS A 1 387 ? 14.708 6.051 -22.550 1.00 89.56 387 HIS A O 1
ATOM 3092 N N . ILE A 1 388 ? 15.837 5.038 -20.882 1.00 87.06 388 ILE A N 1
ATOM 3093 C CA . ILE A 1 388 ? 15.319 5.884 -19.796 1.00 87.06 388 ILE A CA 1
ATOM 3094 C C . ILE A 1 388 ? 15.564 7.360 -20.123 1.00 87.06 388 ILE A C 1
ATOM 3096 O O . ILE A 1 388 ? 14.624 8.152 -20.097 1.00 87.06 388 ILE A O 1
ATOM 3100 N N . GLU A 1 389 ? 16.794 7.734 -20.474 1.00 87.62 389 GLU A N 1
ATOM 3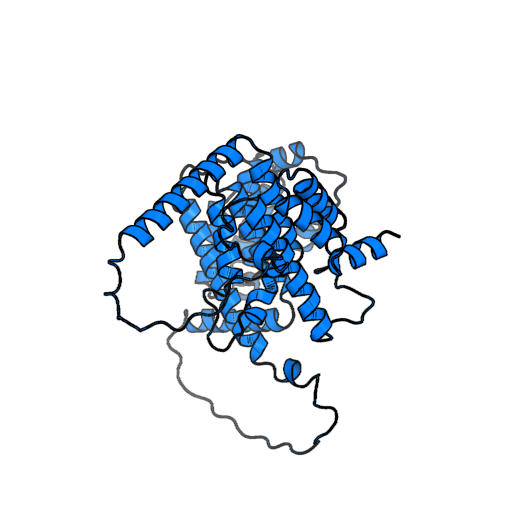101 C CA . GLU A 1 389 ? 17.180 9.124 -20.738 1.00 87.62 389 GLU A CA 1
ATOM 3102 C C . GLU A 1 389 ? 16.501 9.739 -21.967 1.00 87.62 389 GLU A C 1
ATOM 3104 O O . GLU A 1 389 ? 16.282 10.956 -22.003 1.00 87.62 389 GLU A O 1
ATOM 3109 N N . LYS A 1 390 ? 16.187 8.917 -22.973 1.00 89.75 390 LYS A N 1
ATOM 3110 C CA . LYS A 1 390 ? 15.486 9.326 -24.199 1.00 89.75 390 LYS A CA 1
ATOM 3111 C C . LYS A 1 390 ? 13.963 9.313 -24.030 1.00 89.75 390 LYS A C 1
ATOM 3113 O O . LYS A 1 390 ? 13.269 9.931 -24.839 1.00 89.75 390 LYS A O 1
ATOM 3118 N N . SER A 1 391 ? 13.440 8.655 -22.994 1.00 87.81 391 SER A N 1
ATOM 3119 C CA . SER A 1 391 ? 12.001 8.481 -22.789 1.00 87.81 391 SER A CA 1
ATOM 3120 C C . SER A 1 391 ? 11.242 9.812 -22.649 1.00 87.81 391 SER A C 1
ATOM 3122 O O . SER A 1 391 ? 11.755 10.774 -22.064 1.00 87.81 391 SER A O 1
ATOM 3124 N N . PRO A 1 392 ? 9.971 9.878 -23.094 1.00 82.50 392 PRO A N 1
ATOM 3125 C CA . PRO A 1 392 ? 9.122 11.049 -22.870 1.00 82.50 392 PRO A CA 1
ATOM 3126 C C . PRO A 1 392 ? 8.991 11.414 -21.385 1.00 82.50 392 PRO A C 1
ATOM 3128 O O . PRO A 1 392 ? 8.960 12.591 -21.040 1.00 82.50 392 PRO A O 1
ATOM 3131 N N . ALA A 1 393 ? 8.969 10.410 -20.501 1.00 78.94 393 ALA A N 1
ATOM 3132 C CA . ALA A 1 393 ? 8.892 10.604 -19.056 1.00 78.94 393 ALA A CA 1
ATOM 3133 C C . ALA A 1 393 ? 10.108 11.376 -18.518 1.00 78.94 393 ALA A C 1
ATOM 3135 O O . ALA A 1 393 ? 9.945 12.358 -17.792 1.00 78.94 393 ALA A O 1
ATOM 3136 N N . ALA A 1 394 ? 11.320 10.978 -18.914 1.00 83.44 394 ALA A N 1
ATOM 3137 C CA . ALA A 1 394 ? 12.549 11.662 -18.521 1.00 83.44 394 ALA A CA 1
ATOM 3138 C C . ALA A 1 394 ? 12.637 13.079 -19.097 1.00 83.44 394 ALA A C 1
ATOM 3140 O O . ALA A 1 394 ? 13.082 14.000 -18.412 1.00 83.44 394 ALA A O 1
ATOM 3141 N N . GLN A 1 395 ? 12.175 13.280 -20.334 1.00 85.00 395 GLN A N 1
ATOM 3142 C CA . GLN A 1 395 ? 12.129 14.607 -20.949 1.00 85.00 395 GLN A CA 1
ATOM 3143 C C . GLN A 1 395 ? 11.200 15.558 -20.186 1.00 85.00 395 GLN A C 1
ATOM 3145 O O . GLN A 1 395 ? 11.566 16.711 -19.966 1.00 85.00 395 GLN A O 1
ATOM 3150 N N . THR A 1 396 ? 10.031 15.084 -19.746 1.00 78.44 396 THR A N 1
ATOM 3151 C CA . THR A 1 396 ? 9.110 15.874 -18.916 1.00 78.44 396 THR A CA 1
ATOM 3152 C C . THR A 1 396 ? 9.751 16.274 -17.590 1.00 78.44 396 THR A C 1
ATOM 3154 O O . THR A 1 396 ? 9.709 17.448 -17.231 1.00 78.44 396 THR A O 1
ATOM 3157 N N . VAL A 1 397 ? 10.409 15.335 -16.898 1.00 78.69 397 VAL A N 1
ATOM 3158 C CA . VAL A 1 397 ? 11.118 15.629 -15.640 1.00 78.69 397 VAL A CA 1
ATOM 3159 C C . VAL A 1 397 ? 12.227 16.657 -15.869 1.00 78.69 397 VAL A C 1
ATOM 3161 O O . VAL A 1 397 ? 12.318 17.629 -15.129 1.00 78.69 397 VAL A O 1
ATOM 3164 N N . ARG A 1 398 ? 13.035 16.515 -16.929 1.00 82.56 398 ARG A N 1
ATOM 3165 C CA . ARG A 1 398 ? 14.096 17.486 -17.254 1.00 82.56 398 ARG A CA 1
ATOM 3166 C C . ARG A 1 398 ? 13.545 18.890 -17.510 1.00 82.56 398 ARG A C 1
ATOM 3168 O O . ARG A 1 398 ? 14.120 19.844 -17.004 1.00 82.56 398 ARG A O 1
ATOM 3175 N N . LYS A 1 399 ? 12.425 19.013 -18.232 1.00 82.38 399 LYS A N 1
ATOM 3176 C CA . LYS A 1 399 ? 11.774 20.309 -18.496 1.00 82.38 399 LYS A CA 1
ATOM 3177 C C . LYS A 1 399 ? 11.268 20.997 -17.231 1.00 82.38 399 LYS A C 1
ATOM 3179 O O . LYS A 1 399 ? 11.256 22.214 -17.194 1.00 82.38 399 LYS A O 1
ATOM 3184 N N . SER A 1 400 ? 10.855 20.244 -16.209 1.00 75.06 400 SER A N 1
ATOM 3185 C CA . SER A 1 400 ? 10.444 20.837 -14.926 1.00 75.06 400 SER A CA 1
ATOM 3186 C C . SER A 1 400 ? 11.609 21.349 -14.068 1.00 75.06 400 SER A C 1
ATOM 3188 O O . SER A 1 400 ? 11.369 22.051 -13.091 1.00 75.06 400 SER A O 1
ATOM 3190 N N . LEU A 1 401 ? 12.854 20.990 -14.408 1.00 70.81 401 LEU A N 1
ATOM 3191 C CA . LEU A 1 401 ? 14.062 21.369 -13.661 1.00 70.81 401 LEU A CA 1
ATOM 3192 C C . LEU A 1 401 ? 14.800 22.575 -14.250 1.00 70.81 401 LEU A C 1
ATOM 3194 O O . LEU A 1 401 ? 15.652 23.148 -13.572 1.00 70.81 401 LEU A O 1
ATOM 3198 N N . THR A 1 402 ? 14.513 22.912 -15.506 1.00 74.44 402 THR A N 1
ATOM 3199 C CA . THR A 1 402 ? 15.050 24.069 -16.235 1.00 74.44 402 THR A CA 1
ATOM 3200 C C . THR A 1 402 ? 14.068 25.219 -16.181 1.00 74.44 402 THR A C 1
ATOM 3202 O O . THR A 1 402 ? 14.512 26.351 -15.902 1.00 74.44 402 THR A O 1
#

Organism: NCBI:txid155126

InterPro domains:
  IPR002885 Pentatricopeptide repeat [PF13041] (70-105)
  IPR011990 Tetratricopeptide-like helical domain superfamily [G3DSA:1.25.40.10] (16-117)

Radius of gyration: 25.62 Å; chains: 1; bounding box: 71×61×76 Å

pLDDT: mean 72.21, std 17.35, range [28.62, 97.0]

Sequence (402 aa):
MADQVEEAEAKLWDGKTINQSQRNHWMSSTDSVAQLYFRKAEEMVSTAVLKPHLVSGPLLYNQRMRLALLAGKRKQAFSIYNEMKKDGIAPSAVTLTIMFDGLSNIARYMHVDLKDQATFAQQVDRLAHDLKRLHHDGSMHWISSPETRSGARETTRHRSEAVPSGKSDDAPVAQGSGAIYHKSHTAKALQLKKHTAPLCRAYAAYLQLLSRTSVGHPERVWQVYESLRKGDGRPEKVSVRDFARPFRSKAIFTTMLWFAIQQVADPEARRLTASAILAAQQKAKAANEGTPDPEPIAEKATGWQQQNKIKDERDILSDASIPSTPYGQARQLWLDWETTIRDAQMYGLWPMNDLPRELEVDEQAYRLFTDFFSKCRTPEQQAFVEHIEKSPAAQTVRKSLT

Foldseek 3Di:
DCVVVVVVVVVVPPPPPADLVNLLCLQPDCPHPLVVVLVVLVVCVVVVVVDPPVCLDLVSLLVNLLSCLSNVNLVVSVVSVVVNLQVLAQQALSSLLSNLQSLLVSLVRVVPPVVPLVVVVVSLVVSVVSLLVLLQLLQVLLPPDPVLVCPPPPPDDDDDDDDDDDDDDDDDDPPPRPVSNVVNSNVSSVVSSVPLQSSLSSLLSSLSSCLSSVQLCLVVSVVVLVCQQCCPSHDPVGDSCSSNVSCLWLSNLLSQLVSLVCCVVDPSSVVSLVVVLVVVVVVVVVVVVPDPPDPDPDDDDDDDDDDDPPPDVVNLVPPPPDCSHSLVVLLVSVVVLLVVVVVCVVSCVDDPPDDPPGSQNPPVNLVSSLVVLVPDDDPSSVVVSVVSCPRPNVVVNVVVVD

Secondary structure (DSSP, 8-state):
-HHHHHHHHHHHHSTTS--HHHHHHHHH-TT-HHHHHHHHHHHHHHH-TT-HHHH--HHHHHHHHHHHHHTT-HHHHHHHHHHHHHTT-PPPHHHHHHHHHHHHHHHHHS----S-HHHHHHHHHHHHHHHHHHHHHHHHHHHS-THHHHTTT-SS-------------------TTHHHHHHHHHHHHHHHTT-SHHHHHHHHHHHHHHHHH-TT-HHHHHHHHHHHHHTTT--TTS-HHHHTGGGGSHHHHHHHHHHHHHHHHSHHHHHHHHHHHHHHHHHHHHHHHTSPPP------------------HHHHH-----TTSHHHHHHHHHHHHHHHHHHHHHTT-S-TT---TTTSPPHHHHHHHHHHHHT--SHHHHHHHHHHHHSHHHHHHHHHH-